Protein AF-0000000084542501 (afdb_homodimer)

Structure (mmCIF, N/CA/C/O backbone):
data_AF-0000000084542501-model_v1
#
loop_
_entity.id
_entity.type
_entity.pdbx_description
1 polymer 'Transcriptional regulator CRP/FNR family protein acting on cysteine biosynthesis'
#
loop_
_atom_site.group_PDB
_atom_site.id
_atom_site.type_symbol
_atom_site.label_atom_id
_atom_site.label_alt_id
_atom_site.label_comp_id
_atom_site.label_asym_id
_atom_site.label_entity_id
_atom_site.label_seq_id
_atom_site.pdbx_PDB_ins_code
_atom_site.Cartn_x
_atom_site.Cartn_y
_atom_site.Cartn_z
_atom_site.occupancy
_atom_site.B_iso_or_equiv
_atom_site.auth_seq_id
_atom_site.auth_comp_id
_atom_site.auth_asym_id
_atom_site.auth_atom_id
_atom_site.pdbx_PDB_model_num
ATOM 1 N N . MET A 1 1 ? -2.977 -20.219 14.211 1 24.5 1 MET A N 1
ATOM 2 C CA . MET A 1 1 ? -2.771 -19.859 12.812 1 24.5 1 MET A CA 1
ATOM 3 C C . MET A 1 1 ? -3.762 -18.797 12.367 1 24.5 1 MET A C 1
ATOM 5 O O . MET A 1 1 ? -4.969 -19.031 12.32 1 24.5 1 MET A O 1
ATOM 9 N N . SER A 1 2 ? -3.709 -17.625 12.789 1 33.59 2 SER A N 1
ATOM 10 C CA . SER A 1 2 ? -4.641 -16.516 12.648 1 33.59 2 SER A CA 1
ATOM 11 C C . SER A 1 2 ? -5.18 -16.422 11.227 1 33.59 2 SER A C 1
ATOM 13 O O . SER A 1 2 ? -4.453 -16.672 10.258 1 33.59 2 SER A O 1
ATOM 15 N N . ASP A 1 3 ? -6.422 -16.781 11.016 1 37.16 3 ASP A N 1
ATOM 16 C CA . ASP A 1 3 ? -7.188 -16.844 9.773 1 37.16 3 ASP A CA 1
ATOM 17 C C . ASP A 1 3 ? -6.973 -15.594 8.93 1 37.16 3 ASP A C 1
ATOM 19 O O . ASP A 1 3 ? -7.789 -14.672 8.961 1 37.16 3 ASP A O 1
ATOM 23 N N . LEU A 1 4 ? -5.98 -15 9.125 1 40.47 4 LEU A N 1
ATOM 24 C CA . LEU A 1 4 ? -5.59 -13.781 8.43 1 40.47 4 LEU A CA 1
ATOM 25 C C . LEU A 1 4 ? -6.125 -13.781 7 1 40.47 4 LEU A C 1
ATOM 27 O O . LEU A 1 4 ? -6.293 -12.719 6.398 1 40.47 4 LEU A O 1
ATOM 31 N N . THR A 1 5 ? -6.059 -15.008 6.406 1 45.34 5 THR A N 1
ATOM 32 C CA . THR A 1 5 ? -6.25 -15.125 4.965 1 45.34 5 THR A CA 1
ATOM 33 C C . THR A 1 5 ? -7.734 -15.164 4.617 1 45.34 5 THR A C 1
ATOM 35 O O . THR A 1 5 ? -8.141 -15.883 3.697 1 45.34 5 THR A O 1
ATOM 38 N N . HIS A 1 6 ? -8.469 -14.875 5.664 1 49.47 6 HIS A N 1
ATOM 39 C CA . HIS A 1 6 ? -9.82 -15.234 5.258 1 49.47 6 HIS A CA 1
ATOM 40 C C . HIS A 1 6 ? -10.25 -14.453 4.02 1 49.47 6 HIS A C 1
ATOM 42 O O . HIS A 1 6 ? -10.352 -13.227 4.055 1 49.47 6 HIS A O 1
ATOM 48 N N . ARG A 1 7 ? -10.078 -15.195 2.92 1 59.47 7 ARG A N 1
ATOM 49 C CA . ARG A 1 7 ? -10.609 -14.961 1.58 1 59.47 7 ARG A CA 1
ATOM 50 C C . ARG A 1 7 ? -12.102 -14.648 1.629 1 59.47 7 ARG A C 1
ATOM 52 O O . ARG A 1 7 ? -12.664 -14.453 2.707 1 59.47 7 ARG A O 1
ATOM 59 N N . ILE A 1 8 ? -12.727 -14.688 0.768 1 62.41 8 ILE A N 1
ATOM 60 C CA . ILE A 1 8 ? -14.172 -14.5 0.695 1 62.41 8 ILE A CA 1
ATOM 61 C C . ILE A 1 8 ? -14.867 -15.555 1.549 1 62.41 8 ILE A C 1
ATOM 63 O O . ILE A 1 8 ? -14.57 -16.75 1.446 1 62.41 8 ILE A O 1
ATOM 67 N N . SER A 1 9 ? -15.445 -15 2.654 1 63.06 9 SER A N 1
ATOM 68 C CA . SER A 1 9 ? -16.203 -15.914 3.506 1 63.06 9 SER A CA 1
ATOM 69 C C . SER A 1 9 ? -17.125 -16.812 2.68 1 63.06 9 SER A C 1
ATOM 71 O O . SER A 1 9 ? -17.5 -16.438 1.564 1 63.06 9 SER A O 1
ATOM 73 N N . GLN A 1 10 ? -17.172 -17.969 3.066 1 62.69 10 GLN A N 1
ATOM 74 C CA . GLN A 1 10 ? -18.125 -18.875 2.416 1 62.69 10 GLN A CA 1
ATOM 75 C C . GLN A 1 10 ? -19.484 -18.219 2.246 1 62.69 10 GLN A C 1
ATOM 77 O O . GLN A 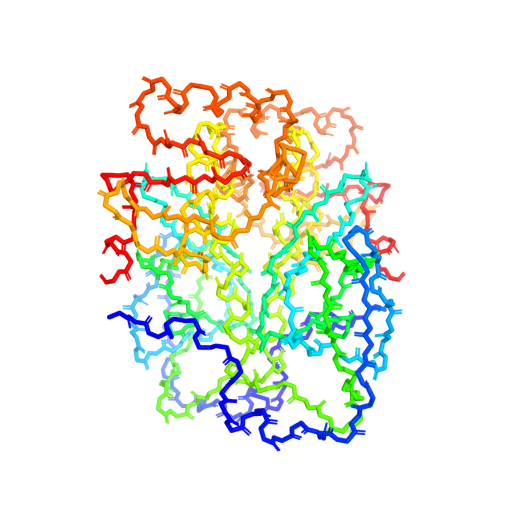1 10 ? -20.172 -18.453 1.244 1 62.69 10 GLN A O 1
ATOM 82 N N . GLN A 1 11 ? -19.828 -17.391 3.201 1 65.56 11 GLN A N 1
ATOM 83 C CA . GLN A 1 11 ? -21.109 -16.672 3.127 1 65.56 11 GLN A CA 1
ATOM 84 C C . GLN A 1 11 ? -21.141 -15.719 1.942 1 65.56 11 GLN A C 1
ATOM 86 O O . GLN A 1 11 ? -22.156 -15.602 1.257 1 65.56 11 GLN A O 1
ATOM 91 N N . GLU A 1 12 ? -20 -15.188 1.756 1 70.25 12 GLU A N 1
ATOM 92 C CA . GLU A 1 12 ? -19.922 -14.242 0.648 1 70.25 12 GLU A CA 1
ATOM 93 C C . GLU A 1 12 ? -19.938 -14.961 -0.697 1 70.25 12 GLU A C 1
ATOM 95 O O . GLU A 1 12 ? -20.562 -14.5 -1.651 1 70.25 12 GLU A O 1
ATOM 100 N N . ILE A 1 13 ? -19.297 -16.094 -0.693 1 67.62 13 ILE A N 1
ATOM 101 C CA . ILE A 1 13 ? -19.25 -16.875 -1.925 1 67.62 13 ILE A CA 1
ATOM 102 C C . ILE A 1 13 ? -20.641 -17.328 -2.322 1 67.62 13 ILE A C 1
ATOM 104 O O . ILE A 1 13 ? -21 -17.312 -3.506 1 67.62 13 ILE A O 1
ATOM 108 N N . SER A 1 14 ? -21.344 -17.594 -1.293 1 69 14 SER A N 1
ATOM 109 C CA . SER A 1 14 ? -22.688 -18.094 -1.545 1 69 14 SER A CA 1
ATOM 110 C C . SER A 1 14 ? -23.578 -17.016 -2.17 1 69 14 SER A C 1
ATOM 112 O O . SER A 1 14 ? -24.578 -17.312 -2.805 1 69 14 SER A O 1
ATOM 114 N N . GLN A 1 15 ? -23.172 -15.852 -2.018 1 72.38 15 GLN A N 1
ATOM 115 C CA . GLN A 1 15 ? -23.969 -14.742 -2.533 1 72.38 15 GLN A CA 1
ATOM 116 C C . GLN A 1 15 ? -23.609 -14.43 -3.982 1 72.38 15 GLN A C 1
ATOM 118 O O . GLN A 1 15 ? -24.281 -13.641 -4.645 1 72.38 15 GLN A O 1
ATOM 123 N N . ILE A 1 16 ? -22.578 -15.062 -4.398 1 75.12 16 ILE A N 1
ATOM 124 C CA . ILE A 1 16 ? -22.141 -14.844 -5.77 1 75.12 16 ILE A CA 1
ATOM 125 C C . ILE A 1 16 ? -22.938 -15.734 -6.715 1 75.12 16 ILE A C 1
ATOM 127 O O . ILE A 1 16 ? -23.031 -16.953 -6.496 1 75.12 16 ILE A O 1
ATOM 131 N N . PRO A 1 17 ? -23.609 -15.094 -7.688 1 67.88 17 PRO A N 1
ATOM 132 C CA . PRO A 1 17 ? -24.375 -15.93 -8.625 1 67.88 17 PRO A CA 1
ATOM 133 C C . PRO A 1 17 ? -23.516 -17.016 -9.266 1 67.88 17 PRO A C 1
ATOM 135 O O . PRO A 1 17 ? -22.438 -16.734 -9.781 1 67.88 17 PRO A O 1
ATOM 138 N N . GLN A 1 18 ? -23.719 -18.234 -9.031 1 62.75 18 GLN A N 1
ATOM 139 C CA . GLN A 1 18 ? -22.953 -19.406 -9.469 1 62.75 18 GLN A CA 1
ATOM 140 C C . GLN A 1 18 ? -23.188 -19.688 -10.953 1 62.75 18 GLN A C 1
ATOM 142 O O . GLN A 1 18 ? -22.438 -20.438 -11.562 1 62.75 18 GLN A O 1
ATOM 147 N N . ASN A 1 19 ? -24.188 -19.109 -11.484 1 63.31 19 ASN A N 1
ATOM 148 C CA . ASN A 1 19 ? -24.547 -19.531 -12.836 1 63.31 19 ASN A CA 1
ATOM 149 C C . ASN A 1 19 ? -23.719 -18.797 -13.891 1 63.31 19 ASN A C 1
ATOM 151 O O . ASN A 1 19 ? -24.016 -18.875 -15.086 1 63.31 19 ASN A O 1
ATOM 155 N N . ALA A 1 20 ? -22.766 -18.078 -13.414 1 71.44 20 ALA A N 1
ATOM 156 C CA . ALA A 1 20 ? -22.062 -17.328 -14.453 1 71.44 20 ALA A CA 1
ATOM 157 C C . ALA A 1 20 ? -20.984 -18.188 -15.125 1 71.44 20 ALA A C 1
ATOM 159 O O . ALA A 1 20 ? -20.391 -19.062 -14.484 1 71.44 20 ALA A O 1
ATOM 160 N N . ALA A 1 21 ? -20.906 -18.125 -16.453 1 80.88 21 ALA A N 1
ATOM 161 C CA . ALA A 1 21 ? -19.953 -18.875 -17.266 1 80.88 21 ALA A CA 1
ATOM 162 C C . ALA A 1 21 ? -18.516 -18.594 -16.844 1 80.88 21 ALA A C 1
ATOM 164 O O . ALA A 1 21 ? -18.156 -17.453 -16.562 1 80.88 21 ALA A O 1
ATOM 165 N N . SER A 1 22 ? -17.781 -19.734 -16.719 1 91.44 22 SER A N 1
ATOM 166 C CA . SER A 1 22 ? -16.375 -19.625 -16.406 1 91.44 22 SER A CA 1
ATOM 167 C C . SER A 1 22 ? -15.547 -19.281 -17.641 1 91.44 22 SER A C 1
ATOM 169 O O . SER A 1 22 ? -15.945 -19.578 -18.766 1 91.44 22 SER A O 1
ATOM 171 N N . ARG A 1 23 ? -14.531 -18.531 -17.5 1 95.12 23 ARG A N 1
ATOM 172 C CA . ARG A 1 23 ? -13.562 -18.172 -18.547 1 95.12 23 ARG A CA 1
ATOM 173 C C . ARG A 1 23 ? -12.164 -18.656 -18.172 1 95.12 23 ARG A C 1
ATOM 175 O O . ARG A 1 23 ? -11.789 -18.641 -16.984 1 95.12 23 ARG A O 1
ATOM 182 N N . SER A 1 24 ? -11.445 -19.047 -19.188 1 97.44 24 SER A N 1
ATOM 183 C CA . SER A 1 24 ? -10.094 -19.547 -18.969 1 97.44 24 SER A CA 1
ATOM 184 C C . SER A 1 24 ? -9.062 -18.672 -19.672 1 97.44 24 SER A C 1
ATOM 186 O O . SER A 1 24 ? -9.32 -18.141 -20.75 1 97.44 24 SER A O 1
ATOM 188 N N . PHE A 1 25 ? -7.957 -18.531 -19.109 1 98.19 25 PHE A N 1
ATOM 189 C CA . PHE A 1 25 ? -6.824 -17.781 -19.641 1 98.19 25 PHE A CA 1
ATOM 190 C C . PHE A 1 25 ? -5.527 -18.562 -19.469 1 98.19 25 PHE A C 1
ATOM 192 O O . PHE A 1 25 ? -5.371 -19.312 -18.5 1 98.19 25 PHE A O 1
ATOM 199 N N . ASN A 1 26 ? -4.676 -18.375 -20.391 1 97.94 26 ASN A N 1
ATOM 200 C CA . ASN A 1 26 ? -3.355 -18.984 -20.281 1 97.94 26 ASN A CA 1
ATOM 201 C C . ASN A 1 26 ? -2.398 -18.109 -19.484 1 97.94 26 ASN A C 1
ATOM 203 O O . ASN A 1 26 ? -2.674 -16.922 -19.25 1 97.94 26 ASN A O 1
ATOM 207 N N . ARG A 1 27 ? -1.316 -18.734 -19.062 1 96.12 27 ARG A N 1
ATOM 208 C CA . ARG A 1 27 ? -0.26 -17.969 -18.406 1 96.12 27 ARG A CA 1
ATOM 209 C C . ARG A 1 27 ? 0.16 -16.766 -19.234 1 96.12 27 ARG A C 1
ATOM 211 O O . ARG A 1 27 ? 0.347 -16.891 -20.453 1 96.12 27 ARG A O 1
ATOM 218 N N . ARG A 1 28 ? 0.192 -15.609 -18.641 1 97 28 ARG A N 1
ATOM 219 C CA . ARG A 1 28 ? 0.663 -14.336 -19.188 1 97 28 ARG A CA 1
ATOM 220 C C . ARG A 1 28 ? -0.424 -13.656 -20.016 1 97 28 ARG A C 1
ATOM 222 O O . ARG A 1 28 ? -0.215 -12.562 -20.531 1 97 28 ARG A O 1
ATOM 229 N N . ASP A 1 29 ? -1.601 -14.336 -20.078 1 97.88 29 ASP A N 1
ATOM 230 C CA . ASP A 1 29 ? -2.746 -13.625 -20.641 1 97.88 29 ASP A CA 1
ATOM 231 C C . ASP A 1 29 ? -3.215 -12.516 -19.703 1 97.88 29 ASP A C 1
ATOM 233 O O . ASP A 1 29 ? -3.018 -12.586 -18.484 1 97.88 29 ASP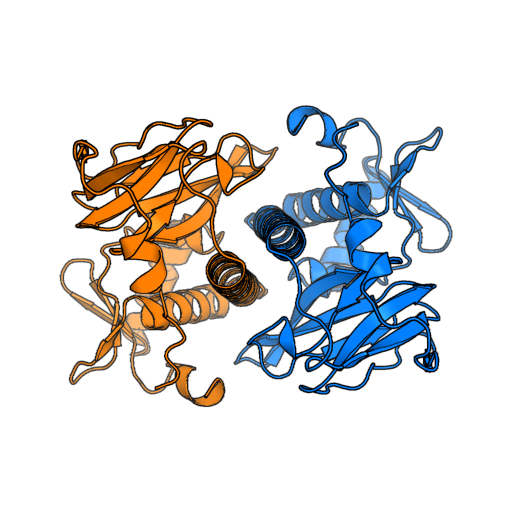 A O 1
ATOM 237 N N . PHE A 1 30 ? -3.854 -11.555 -20.297 1 97.69 30 PHE A N 1
ATOM 238 C CA . PHE A 1 30 ? -4.48 -10.484 -19.531 1 97.69 30 PHE A CA 1
ATOM 239 C C . PHE A 1 30 ? -5.984 -10.719 -19.406 1 97.69 30 PHE A C 1
ATOM 241 O O . PHE A 1 30 ? -6.633 -11.125 -20.375 1 97.69 30 PHE A O 1
ATOM 248 N N . LEU A 1 31 ? -6.457 -10.602 -18.234 1 97.12 31 LEU A N 1
ATOM 249 C CA . LEU A 1 31 ? -7.906 -10.617 -18.062 1 97.12 31 LEU A CA 1
ATOM 250 C C . LEU A 1 31 ? -8.523 -9.305 -18.531 1 97.12 31 LEU A C 1
ATOM 252 O O . LEU A 1 31 ? -7.898 -8.25 -18.422 1 97.12 31 LEU A O 1
ATOM 256 N N . PRO A 1 32 ? -9.75 -9.336 -19 1 94.56 32 PRO A N 1
ATOM 257 C CA . PRO A 1 32 ? -10.391 -8.109 -19.469 1 94.56 32 PRO A CA 1
ATOM 258 C C . PRO A 1 32 ? -10.57 -7.07 -18.375 1 94.56 32 PRO A C 1
ATOM 260 O O . PRO A 1 32 ? -10.922 -7.422 -17.234 1 94.56 32 PRO A O 1
ATOM 263 N N . GLU A 1 33 ? -10.188 -5.906 -18.75 1 91.12 33 GLU A N 1
ATOM 264 C CA . GLU A 1 33 ? -10.469 -4.785 -17.859 1 91.12 33 GLU A CA 1
ATOM 265 C C . GLU A 1 33 ? -11.883 -4.25 -18.062 1 91.12 33 GLU A C 1
ATOM 267 O O . GLU A 1 33 ? -12.141 -3.504 -19.016 1 91.12 33 GLU A O 1
ATOM 272 N N . GLU A 1 34 ? -12.789 -4.648 -17.297 1 90.19 34 GLU A N 1
ATOM 273 C CA . GLU A 1 34 ? -14.188 -4.246 -17.391 1 90.19 34 GLU A CA 1
ATOM 274 C C . GLU A 1 34 ? -14.688 -3.625 -16.094 1 90.19 34 GLU A C 1
ATOM 276 O O . GLU A 1 34 ? -14.484 -4.188 -15.016 1 90.19 34 GLU A O 1
ATOM 281 N N . SER A 1 35 ? -15.312 -2.518 -16.25 1 91.06 35 SER A N 1
ATOM 282 C CA . SER A 1 35 ? -15.789 -1.81 -15.062 1 91.06 35 SER A CA 1
ATOM 283 C C . SER A 1 35 ? -17.094 -2.408 -14.547 1 91.06 35 SER A C 1
ATOM 285 O O . SER A 1 35 ? -17.516 -2.121 -13.422 1 91.06 35 SER A O 1
ATOM 287 N N . GLN A 1 36 ? -17.688 -3.283 -15.328 1 92.38 36 GLN A N 1
ATOM 288 C CA . GLN A 1 36 ? -19.016 -3.785 -14.953 1 92.38 36 GLN A CA 1
ATOM 289 C C . GLN A 1 36 ? -18.906 -5.164 -14.312 1 92.38 36 GLN A C 1
ATOM 291 O O . GLN A 1 36 ? -19.922 -5.727 -13.875 1 92.38 36 GLN A O 1
ATOM 296 N N . PHE A 1 37 ? -17.656 -5.672 -14.25 1 91.5 37 PHE A N 1
ATOM 297 C CA . PHE A 1 37 ? -17.516 -7.027 -13.734 1 91.5 37 PHE A CA 1
ATOM 298 C C . PHE A 1 37 ? -16.359 -7.109 -12.75 1 91.5 37 PHE A C 1
ATOM 300 O O . PHE A 1 37 ? -15.352 -6.414 -12.914 1 91.5 37 PHE A O 1
ATOM 307 N N . PHE A 1 38 ? -16.562 -7.992 -11.789 1 93.31 38 PHE A N 1
ATOM 308 C CA . PHE A 1 38 ? -15.469 -8.578 -11.023 1 93.31 38 PHE A CA 1
ATOM 309 C C . PHE A 1 38 ? -15.086 -9.945 -11.578 1 93.31 38 PHE A C 1
ATOM 311 O O . PHE A 1 38 ? -15.867 -10.562 -12.305 1 93.31 38 PHE A O 1
ATOM 318 N N . TRP A 1 39 ? -13.938 -10.383 -11.211 1 94.56 39 TRP A N 1
ATOM 319 C CA . TRP A 1 39 ? -13.5 -11.742 -11.539 1 94.56 39 TRP A CA 1
ATOM 320 C C . TRP A 1 39 ? -13.234 -12.547 -10.266 1 94.56 39 TRP A C 1
ATOM 322 O O . TRP A 1 39 ? -12.375 -12.18 -9.469 1 94.56 39 TRP A O 1
ATOM 332 N N . LEU A 1 40 ? -13.984 -13.57 -10.133 1 93.88 40 LEU A N 1
ATOM 333 C CA . LEU A 1 40 ? -13.703 -14.539 -9.078 1 93.88 40 LEU A CA 1
ATOM 334 C C . LEU A 1 40 ? -12.75 -15.625 -9.57 1 93.88 40 LEU A C 1
ATOM 336 O O . LEU A 1 40 ? -13.039 -16.328 -10.547 1 93.88 40 LEU A O 1
ATOM 340 N N . ILE A 1 41 ? -11.672 -15.797 -8.898 1 94.62 41 ILE A N 1
ATOM 341 C CA . ILE A 1 41 ? -10.68 -16.781 -9.32 1 94.62 41 ILE A CA 1
ATOM 342 C C . ILE A 1 41 ? -11.078 -18.172 -8.828 1 94.62 41 ILE A C 1
ATOM 344 O O . ILE A 1 41 ? -11.242 -18.375 -7.621 1 94.62 41 ILE A O 1
ATOM 348 N N . LYS A 1 42 ? -11.227 -19.031 -9.719 1 93.5 42 LYS A N 1
ATOM 349 C CA . LYS A 1 42 ? -11.602 -20.406 -9.375 1 93.5 42 LYS A CA 1
ATOM 350 C C . LYS A 1 42 ? -10.383 -21.328 -9.406 1 93.5 42 LYS A C 1
ATOM 352 O O . LYS A 1 42 ? -10.367 -22.359 -8.727 1 93.5 42 LYS A O 1
ATOM 357 N N . LYS A 1 43 ? -9.469 -20.969 -10.211 1 95.31 43 LYS A N 1
ATOM 358 C CA . LYS A 1 43 ? -8.211 -21.719 -10.32 1 95.31 43 LYS A CA 1
ATOM 359 C C . LYS A 1 43 ? -7.078 -20.797 -10.797 1 95.31 43 LYS A C 1
ATOM 361 O O . LYS A 1 43 ? -7.277 -19.953 -11.672 1 95.31 43 LYS A O 1
ATOM 366 N N . GLY A 1 44 ? -5.914 -21.047 -10.164 1 95.31 44 GLY A N 1
ATOM 367 C CA . GLY A 1 44 ? -4.727 -20.344 -10.625 1 95.31 44 GLY A CA 1
ATOM 368 C C . GLY A 1 44 ? -4.406 -19.109 -9.82 1 95.31 44 GLY A C 1
ATOM 369 O O . GLY A 1 44 ? -4.965 -18.906 -8.734 1 95.31 44 GLY A O 1
ATOM 370 N N . VAL A 1 45 ? -3.387 -18.359 -10.336 1 95.44 45 VAL A N 1
ATOM 371 C CA . VAL A 1 45 ? -2.875 -17.172 -9.664 1 95.44 45 VAL A CA 1
ATOM 372 C C . VAL A 1 45 ? -2.779 -16.016 -10.664 1 95.44 45 VAL A C 1
ATOM 374 O O . VAL A 1 45 ? -2.367 -16.219 -11.812 1 95.44 45 VAL A O 1
ATOM 377 N N . VAL A 1 46 ? -3.244 -14.859 -10.289 1 96.88 46 VAL A N 1
ATOM 378 C CA . VAL A 1 46 ? -3.098 -13.68 -11.125 1 96.88 46 VAL A CA 1
ATOM 379 C C . VAL A 1 46 ? -2.393 -12.57 -10.344 1 96.88 46 VAL A C 1
ATOM 381 O O . VAL A 1 46 ? -2.312 -12.633 -9.109 1 96.88 46 VAL A O 1
ATOM 384 N N . ARG A 1 47 ? -1.832 -11.641 -11.055 1 96.5 47 ARG A N 1
ATOM 385 C CA . ARG A 1 47 ? -1.325 -10.43 -10.422 1 96.5 47 ARG A CA 1
ATOM 386 C C . ARG A 1 47 ? -2.018 -9.195 -10.984 1 96.5 47 ARG A C 1
ATOM 388 O O . ARG A 1 47 ? -2.479 -9.195 -12.125 1 96.5 47 ARG A O 1
ATOM 395 N N . SER A 1 48 ? -2.201 -8.195 -10.172 1 95.31 48 SER A N 1
ATOM 396 C CA . SER A 1 48 ? -2.645 -6.875 -10.602 1 95.31 48 SER A CA 1
ATOM 397 C C . SER A 1 48 ? -1.463 -5.934 -10.797 1 95.31 48 SER A C 1
ATOM 399 O O . SER A 1 48 ? -0.529 -5.926 -9.992 1 95.31 48 SER A O 1
ATOM 401 N N . ILE A 1 49 ? -1.519 -5.199 -11.859 1 93.69 49 ILE A N 1
ATOM 402 C CA . ILE A 1 49 ? -0.432 -4.309 -12.25 1 93.69 49 ILE A CA 1
ATOM 403 C C . ILE A 1 49 ? -0.99 -2.924 -12.578 1 93.69 49 ILE A C 1
ATOM 405 O O . ILE A 1 49 ? -2.111 -2.801 -13.078 1 93.69 49 ILE A O 1
ATOM 409 N N . ALA A 1 50 ? -0.221 -1.968 -12.219 1 88.88 50 ALA A N 1
ATOM 410 C CA . ALA A 1 50 ? -0.522 -0.586 -12.586 1 88.88 50 ALA A CA 1
ATOM 411 C C . ALA A 1 50 ? 0.727 0.13 -13.086 1 88.88 50 ALA A C 1
ATOM 413 O O . ALA A 1 50 ? 1.84 -0.384 -12.961 1 88.88 50 ALA A O 1
ATOM 414 N N . TYR A 1 51 ? 0.487 1.242 -13.711 1 85.19 51 TYR A N 1
ATOM 415 C CA . TYR A 1 51 ? 1.58 2.068 -14.211 1 85.19 51 TYR A CA 1
ATOM 416 C C . TYR A 1 51 ? 1.645 3.396 -13.469 1 85.19 51 TYR A C 1
ATOM 418 O O . TYR A 1 51 ? 0.611 4.004 -13.18 1 85.19 51 TYR A O 1
ATOM 426 N N . THR A 1 52 ? 2.873 3.771 -13.148 1 82.88 52 THR A N 1
ATOM 427 C CA . THR A 1 52 ? 3.051 5.121 -12.625 1 82.88 52 THR A CA 1
ATOM 428 C C . THR A 1 52 ? 3.143 6.133 -13.766 1 82.88 52 THR A C 1
ATOM 430 O O . THR A 1 52 ? 3.178 5.754 -14.938 1 82.88 52 THR A O 1
ATOM 433 N N . GLU A 1 53 ? 3.119 7.332 -13.438 1 74.31 53 GLU A N 1
ATOM 434 C CA . GLU A 1 53 ? 3.158 8.398 -14.438 1 74.31 53 GLU A CA 1
ATOM 435 C C . GLU A 1 53 ? 4.426 8.328 -15.281 1 74.31 53 GLU A C 1
ATOM 437 O O . GLU A 1 53 ? 4.418 8.695 -16.453 1 74.31 53 GLU A O 1
ATOM 442 N N . ASP A 1 54 ? 5.477 7.859 -14.734 1 76.25 54 ASP A N 1
ATOM 443 C CA . ASP A 1 54 ? 6.727 7.707 -15.477 1 76.25 54 ASP A CA 1
ATOM 444 C C . ASP A 1 54 ? 6.777 6.363 -16.203 1 76.25 54 ASP A C 1
ATOM 446 O O . ASP A 1 54 ? 7.844 5.934 -16.641 1 76.25 54 ASP A O 1
ATOM 450 N N . ASN A 1 55 ? 5.684 5.68 -16.219 1 79.69 55 ASN A N 1
ATOM 451 C CA . ASN A 1 55 ? 5.477 4.441 -16.969 1 79.69 55 ASN A CA 1
ATOM 452 C C . ASN A 1 55 ? 6.215 3.271 -16.328 1 79.69 55 ASN A C 1
ATOM 454 O O . ASN A 1 55 ? 6.617 2.336 -17.031 1 79.69 55 ASN A O 1
ATOM 458 N N . THR A 1 56 ? 6.441 3.453 -15.094 1 83.44 56 THR A N 1
ATOM 459 C CA . THR A 1 56 ? 6.977 2.318 -14.352 1 83.44 56 THR A CA 1
ATOM 460 C C . THR A 1 56 ? 5.879 1.304 -14.047 1 83.44 56 THR A C 1
ATOM 462 O O . THR A 1 56 ? 4.773 1.678 -13.648 1 83.44 56 THR A O 1
ATOM 465 N N . VAL A 1 57 ? 6.219 0.046 -14.328 1 88.19 57 VAL A N 1
ATOM 466 C CA . VAL A 1 57 ? 5.277 -1.026 -14.016 1 88.19 57 VAL A CA 1
ATOM 467 C C . VAL A 1 57 ? 5.355 -1.37 -12.531 1 88.19 57 VAL A C 1
ATOM 469 O O . VAL A 1 57 ? 6.438 -1.622 -12 1 88.19 57 VAL A O 1
ATOM 472 N N . VAL A 1 58 ? 4.195 -1.378 -11.93 1 89.75 58 VAL A N 1
ATOM 473 C CA . VAL A 1 58 ? 4.133 -1.68 -10.5 1 89.75 58 VAL 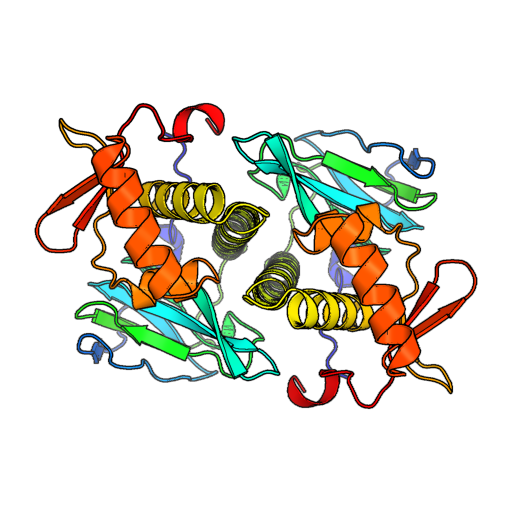A CA 1
ATOM 474 C C . VAL A 1 58 ? 3.156 -2.826 -10.258 1 89.75 58 VAL A C 1
ATOM 476 O O . VAL A 1 58 ? 1.999 -2.764 -10.68 1 89.75 58 VAL A O 1
ATOM 479 N N . CYS A 1 59 ? 3.646 -3.865 -9.609 1 93.88 59 CYS A N 1
ATOM 480 C CA . CYS A 1 59 ? 2.748 -4.918 -9.156 1 93.88 59 CYS A CA 1
ATOM 481 C C . CYS A 1 59 ? 2.061 -4.523 -7.852 1 93.88 59 CYS A C 1
ATOM 483 O O . CYS A 1 59 ? 2.727 -4.234 -6.859 1 93.88 59 CYS A O 1
ATOM 485 N N . THR A 1 60 ? 0.731 -4.52 -7.855 1 93.06 60 THR A N 1
ATOM 486 C CA . THR A 1 60 ? -0.003 -4.031 -6.695 1 93.06 60 THR A CA 1
ATOM 487 C C . THR A 1 60 ? -0.542 -5.191 -5.863 1 93.06 60 THR A C 1
ATOM 489 O O . THR A 1 60 ? -0.986 -4.996 -4.73 1 93.06 60 THR A O 1
ATOM 492 N N . GLY A 1 61 ? -0.501 -6.363 -6.422 1 93.06 61 GLY A N 1
ATOM 493 C CA . GLY A 1 61 ? -0.981 -7.516 -5.672 1 93.06 61 GLY A CA 1
ATOM 494 C C . GLY A 1 61 ? -0.877 -8.82 -6.445 1 93.06 61 GLY A C 1
ATOM 495 O O . GLY A 1 61 ? -0.669 -8.812 -7.66 1 93.06 61 GLY A O 1
ATOM 496 N N . ILE A 1 62 ? -0.95 -9.93 -5.715 1 95.19 62 ILE A N 1
ATOM 497 C CA . ILE A 1 62 ? -1.062 -11.281 -6.238 1 95.19 62 ILE A CA 1
ATOM 498 C C . ILE A 1 62 ? -2.287 -11.969 -5.641 1 95.19 62 ILE A C 1
ATOM 500 O O . ILE A 1 62 ? -2.545 -11.859 -4.441 1 95.19 62 ILE A O 1
ATOM 504 N N . TRP A 1 63 ? -3.016 -12.594 -6.484 1 94.19 63 TRP A N 1
ATOM 505 C CA . TRP A 1 63 ? -4.316 -13.117 -6.086 1 94.19 63 TRP A CA 1
ATOM 506 C C . TRP A 1 63 ? -4.457 -14.586 -6.488 1 94.19 63 TRP A C 1
ATOM 508 O O . TRP A 1 63 ? -3.982 -14.992 -7.551 1 94.19 63 TRP A O 1
ATOM 518 N N . LEU A 1 64 ? -5.141 -15.32 -5.594 1 93.31 64 LEU A N 1
ATOM 519 C CA . LEU A 1 64 ? -5.27 -16.766 -5.801 1 93.31 64 LEU A CA 1
ATOM 520 C C . LEU A 1 64 ? -6.723 -17.203 -5.68 1 93.31 64 LEU A C 1
ATOM 522 O O . LEU A 1 64 ? -7.629 -16.359 -5.66 1 93.31 64 LEU A O 1
ATOM 526 N N . VAL A 1 65 ? -6.918 -18.484 -5.645 1 91.25 65 VAL A N 1
ATOM 527 C CA . VAL A 1 65 ? -8.242 -19.109 -5.641 1 91.25 65 VAL A CA 1
ATOM 528 C C . VAL A 1 65 ? -9.102 -18.484 -4.547 1 91.25 65 VAL A C 1
ATOM 530 O O . VAL A 1 65 ? -8.625 -18.25 -3.434 1 91.25 65 VAL A O 1
ATOM 533 N N . ASP A 1 66 ? -10.32 -18.062 -4.934 1 89.81 66 ASP A N 1
ATOM 534 C CA . ASP A 1 66 ? -11.375 -17.547 -4.062 1 89.81 66 ASP A CA 1
ATOM 535 C C . ASP A 1 66 ? -11.188 -16.062 -3.799 1 89.81 66 ASP A C 1
ATOM 537 O O . ASP A 1 66 ? -11.969 -15.445 -3.062 1 89.81 66 ASP A O 1
ATOM 541 N N . ASP A 1 67 ? -10.148 -15.516 -4.43 1 91.88 67 ASP A N 1
ATOM 542 C CA . ASP A 1 67 ? -10.039 -14.062 -4.414 1 91.88 67 ASP A CA 1
ATOM 543 C C . ASP A 1 67 ? -10.867 -13.438 -5.539 1 91.88 67 ASP A C 1
ATOM 545 O O . ASP A 1 67 ? -11.164 -14.102 -6.539 1 91.88 67 ASP A O 1
ATOM 549 N N . ILE A 1 68 ? -11.234 -12.242 -5.305 1 93.12 68 ILE A N 1
ATOM 550 C CA . ILE A 1 68 ? -11.953 -11.461 -6.301 1 93.12 68 ILE A CA 1
ATOM 551 C C . ILE A 1 68 ? -11.102 -10.273 -6.742 1 93.12 68 ILE A C 1
ATOM 553 O O . ILE A 1 68 ? -10.531 -9.562 -5.91 1 93.12 68 ILE A O 1
ATOM 557 N N . VAL A 1 69 ? -10.953 -10.133 -8.062 1 94.25 69 VAL A N 1
ATOM 558 C CA . VAL A 1 69 ? -10.195 -9.016 -8.609 1 94.25 69 VAL A CA 1
ATOM 559 C C . VAL A 1 69 ? -11.008 -8.32 -9.703 1 94.25 69 VAL A C 1
ATOM 561 O O . VAL A 1 69 ? -12.016 -8.859 -10.172 1 94.25 69 VAL A O 1
ATOM 564 N N . GLY A 1 70 ? -10.602 -7.086 -9.992 1 93.88 70 GLY A N 1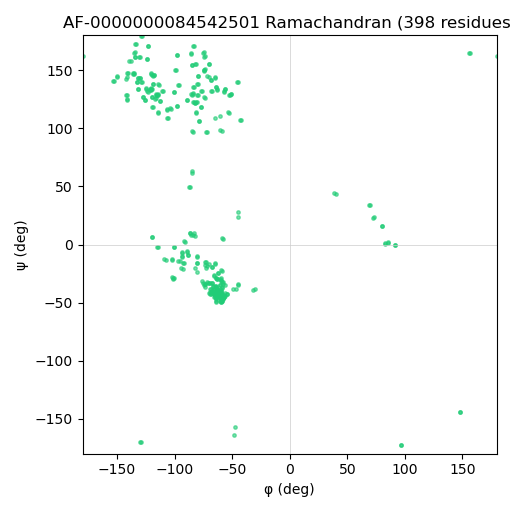
ATOM 565 C CA . GLY A 1 70 ? -11.266 -6.375 -11.078 1 93.88 70 GLY A CA 1
ATOM 566 C C . GLY A 1 70 ? -11.156 -4.867 -10.961 1 93.88 70 GLY A C 1
ATOM 567 O O . GLY A 1 70 ? -10.898 -4.344 -9.875 1 93.88 70 GLY A O 1
ATOM 568 N N . LYS A 1 71 ? -11.438 -4.211 -12.008 1 92.25 71 LYS A N 1
ATOM 569 C CA . LYS A 1 71 ? -11.305 -2.764 -12.148 1 92.25 71 LYS A CA 1
ATOM 570 C C . LYS A 1 71 ? -12.148 -2.031 -11.1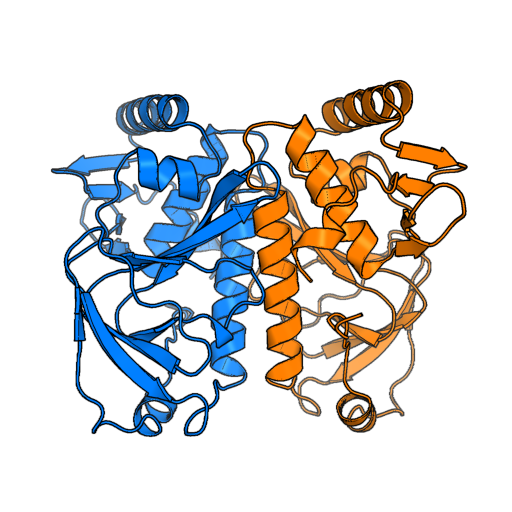09 1 92.25 71 LYS A C 1
ATOM 572 O O . LYS A 1 71 ? -11.734 -1.005 -10.57 1 92.25 71 LYS A O 1
ATOM 577 N N . PRO A 1 72 ? -13.305 -2.527 -10.797 1 90.62 72 PRO A N 1
ATOM 578 C CA . PRO A 1 72 ? -14.125 -1.798 -9.836 1 90.62 72 PRO A CA 1
ATOM 579 C C . PRO A 1 72 ? -13.492 -1.729 -8.445 1 90.62 72 PRO A C 1
ATOM 581 O O . PRO A 1 72 ? -13.93 -0.943 -7.605 1 90.62 72 PRO A O 1
ATOM 584 N N . LEU A 1 73 ? -12.516 -2.578 -8.227 1 89 73 LEU A N 1
ATOM 585 C CA . LEU A 1 73 ? -11.875 -2.617 -6.914 1 89 73 LEU A CA 1
ATOM 586 C C . LEU A 1 73 ? -10.664 -1.687 -6.875 1 89 73 LEU A C 1
ATOM 588 O O . LEU A 1 73 ? -9.961 -1.615 -5.859 1 89 73 LEU A O 1
ATOM 592 N N . SER A 1 74 ? -10.414 -0.997 -7.91 1 88.12 74 SER A N 1
ATOM 593 C CA . SER A 1 74 ? -9.258 -0.11 -7.949 1 88.12 74 SER A CA 1
ATOM 594 C C . SER A 1 74 ? -9.578 1.187 -8.688 1 88.12 74 SER A C 1
ATOM 596 O O . SER A 1 74 ? -10.273 1.173 -9.703 1 88.12 74 SER A O 1
ATOM 598 N N . ARG A 1 75 ? -9.039 2.236 -8.203 1 83 75 ARG A N 1
ATOM 599 C CA . ARG A 1 75 ? -9.203 3.518 -8.891 1 83 75 ARG A CA 1
ATOM 600 C C . ARG A 1 75 ? -8.047 3.775 -9.844 1 83 75 ARG A C 1
ATOM 602 O O . ARG A 1 75 ? -8.055 4.762 -10.586 1 83 75 ARG A O 1
ATOM 609 N N . THR A 1 76 ? -7.129 2.879 -9.742 1 82.44 76 THR A N 1
ATOM 610 C CA . THR A 1 76 ? -5.98 3.029 -10.633 1 82.44 76 THR A CA 1
ATOM 611 C C . THR A 1 76 ? -6.383 2.789 -12.086 1 82.44 76 THR A C 1
ATOM 613 O O . THR A 1 76 ? -7.184 1.897 -12.375 1 82.44 76 THR A O 1
ATOM 616 N N . SER A 1 77 ? -5.777 3.621 -12.961 1 82.94 77 SER A N 1
ATOM 617 C CA . SER A 1 77 ? -6.016 3.455 -14.391 1 82.94 77 SER A CA 1
ATOM 618 C C . SER A 1 77 ? -4.742 3.682 -15.195 1 82.94 77 SER A C 1
ATOM 620 O O . SER A 1 77 ? -4.109 4.734 -15.086 1 82.94 77 SER A O 1
ATOM 622 N N . PRO A 1 78 ? -4.402 2.664 -15.992 1 85.62 78 PRO A N 1
ATOM 623 C CA . PRO A 1 78 ? -5.078 1.382 -16.203 1 85.62 78 PRO A CA 1
ATOM 624 C C . PRO A 1 78 ? -4.887 0.415 -15.039 1 85.62 78 PRO A C 1
ATOM 626 O O . PRO A 1 78 ? -3.973 0.588 -14.234 1 85.62 78 PRO A O 1
ATOM 629 N N . TYR A 1 79 ? -5.805 -0.396 -14.836 1 87.5 79 TYR A N 1
ATOM 630 C CA . TYR A 1 79 ? -5.75 -1.541 -13.938 1 87.5 79 TYR A CA 1
ATOM 631 C C . TYR A 1 79 ? -5.645 -2.846 -14.719 1 87.5 79 TYR A C 1
ATOM 633 O O . TYR A 1 79 ? -6.625 -3.301 -15.312 1 87.5 79 TYR A O 1
ATOM 641 N N . ILE A 1 80 ? -4.461 -3.461 -14.648 1 94.44 80 ILE A N 1
ATOM 642 C CA . ILE A 1 80 ? -4.199 -4.621 -15.492 1 94.44 80 ILE A CA 1
ATOM 643 C C . ILE A 1 80 ? -4.117 -5.879 -14.625 1 94.44 80 ILE A C 1
ATOM 645 O O . ILE A 1 80 ? -3.506 -5.867 -13.555 1 94.44 80 ILE A O 1
ATOM 649 N N . ILE A 1 81 ? -4.809 -6.844 -15.086 1 96.81 81 ILE A N 1
ATOM 650 C CA . ILE A 1 81 ? -4.738 -8.148 -14.43 1 96.81 81 ILE A CA 1
ATOM 651 C C . ILE A 1 81 ? -4.066 -9.156 -15.359 1 96.81 81 ILE A C 1
ATOM 653 O O . ILE A 1 81 ? -4.504 -9.352 -16.5 1 96.81 81 ILE A O 1
ATOM 657 N N . GLU A 1 82 ? -3.012 -9.766 -14.906 1 97.56 82 GLU A N 1
ATOM 658 C CA . GLU A 1 82 ? -2.252 -10.719 -15.711 1 97.56 82 GLU A CA 1
ATOM 659 C C . GLU A 1 82 ? -2.229 -12.094 -15.062 1 97.56 82 GLU A C 1
ATOM 661 O O . GLU A 1 82 ? -1.995 -12.219 -13.859 1 97.56 82 GLU A O 1
ATOM 666 N N . ALA A 1 83 ? -2.484 -13.125 -15.898 1 97.88 83 ALA A N 1
ATOM 667 C CA . ALA A 1 83 ? -2.41 -14.5 -15.406 1 97.88 83 ALA A CA 1
ATOM 668 C C . ALA A 1 83 ? -0.959 -14.93 -15.211 1 97.88 83 ALA A C 1
ATOM 670 O O . ALA A 1 83 ? -0.136 -14.805 -16.125 1 97.88 83 ALA A O 1
ATOM 671 N N . LEU A 1 84 ? -0.648 -15.43 -14.008 1 95.19 84 LEU A N 1
ATOM 672 C CA . LEU A 1 84 ? 0.686 -15.945 -13.727 1 95.19 84 LEU A CA 1
ATOM 673 C C . LEU A 1 84 ? 0.745 -17.453 -13.961 1 95.19 84 LEU A C 1
ATOM 675 O O . LEU A 1 84 ? 1.83 -18.031 -14.047 1 95.19 84 LEU A O 1
ATOM 679 N N . THR A 1 85 ? -0.361 -18.094 -13.953 1 94.5 85 THR A N 1
ATOM 680 C CA . THR A 1 85 ? -0.602 -19.484 -14.273 1 94.5 85 THR A CA 1
ATOM 681 C C . THR A 1 85 ? -1.811 -19.641 -15.195 1 94.5 85 THR A C 1
ATOM 683 O O . THR A 1 85 ? -2.482 -18.656 -15.508 1 94.5 85 THR A O 1
ATOM 686 N N . PRO A 1 86 ? -2.023 -20.859 -15.664 1 96.81 86 PRO A N 1
ATOM 687 C CA . PRO A 1 86 ? -3.377 -21.031 -16.203 1 96.81 86 PRO A CA 1
ATOM 688 C C . PRO A 1 86 ? -4.461 -20.719 -15.164 1 96.81 86 PRO A C 1
ATOM 690 O O . PRO A 1 86 ? -4.367 -21.156 -14.016 1 96.81 86 PRO A O 1
ATOM 693 N N . VAL A 1 87 ? -5.434 -19.891 -15.633 1 97.38 87 VAL A N 1
ATOM 694 C CA . VAL A 1 87 ? -6.395 -19.375 -14.672 1 97.38 87 VAL A CA 1
ATOM 695 C C . VAL A 1 87 ? -7.816 -19.609 -15.172 1 97.38 87 VAL A C 1
ATOM 697 O O . VAL A 1 87 ? -8.07 -19.562 -16.375 1 97.38 87 VAL A O 1
ATOM 700 N N . LYS A 1 88 ? -8.656 -19.969 -14.266 1 97.38 88 LYS A N 1
ATOM 701 C CA . LYS A 1 88 ? -10.094 -20.031 -14.484 1 97.38 88 LYS A CA 1
ATOM 702 C C . LYS A 1 88 ? -10.82 -19.031 -13.594 1 97.38 88 LYS A C 1
ATOM 704 O O . LYS A 1 88 ? -10.578 -18.969 -12.383 1 97.38 88 LYS A O 1
ATOM 709 N N . VAL A 1 89 ? -11.695 -18.219 -14.234 1 95.75 89 VAL A N 1
ATOM 710 C CA . VAL A 1 89 ? -12.391 -17.203 -13.461 1 95.75 89 VAL A CA 1
ATOM 711 C C . VAL A 1 89 ? -13.875 -17.203 -13.812 1 95.75 89 VAL A C 1
ATOM 713 O O . VAL A 1 89 ? -14.273 -17.734 -14.852 1 95.75 89 VAL A O 1
ATOM 716 N N . ILE A 1 90 ? -14.641 -16.641 -12.953 1 93.81 90 ILE A N 1
ATOM 717 C CA . ILE A 1 90 ? -16.062 -16.375 -13.164 1 93.81 90 ILE A CA 1
ATOM 718 C C . ILE A 1 90 ? -16.312 -14.875 -13.102 1 93.81 90 ILE A C 1
ATOM 720 O O . ILE A 1 90 ? -15.797 -14.18 -12.219 1 93.81 90 ILE A O 1
ATOM 724 N N . ALA A 1 91 ? -17.125 -14.438 -13.992 1 93 91 ALA A N 1
ATOM 725 C CA . ALA A 1 91 ? -17.5 -13.023 -13.992 1 93 91 ALA A CA 1
ATOM 726 C C . ALA A 1 91 ? -18.641 -12.758 -13.031 1 93 91 ALA A C 1
ATOM 728 O O . ALA A 1 91 ? -19.641 -13.477 -13.039 1 93 91 ALA A O 1
ATOM 729 N N . ILE A 1 92 ? -18.438 -11.773 -12.211 1 91.75 92 ILE A N 1
ATOM 730 C CA . ILE A 1 92 ? -19.484 -11.336 -11.289 1 91.75 92 ILE A CA 1
ATOM 731 C C . ILE A 1 92 ? -19.922 -9.914 -11.656 1 91.75 92 ILE A C 1
ATOM 733 O O . ILE A 1 92 ? -19.156 -8.961 -11.477 1 91.75 92 ILE A O 1
ATOM 737 N N . PRO A 1 93 ? -21.172 -9.766 -12.117 1 91.25 93 PRO A N 1
ATOM 738 C CA . PRO A 1 93 ? -21.625 -8.406 -12.422 1 91.25 93 PRO A CA 1
ATOM 739 C C . PRO A 1 93 ? -21.672 -7.512 -11.188 1 91.25 93 PRO A C 1
ATOM 741 O O . PRO A 1 93 ? -22.109 -7.945 -10.117 1 91.25 93 PRO A O 1
ATOM 744 N N . THR A 1 94 ? -21.156 -6.277 -11.352 1 90.94 94 THR A N 1
ATOM 745 C CA . THR A 1 94 ? -21.156 -5.336 -10.242 1 90.94 94 THR A CA 1
ATOM 746 C C . THR A 1 94 ? -22.594 -5.016 -9.805 1 90.94 94 THR A C 1
ATOM 748 O O . THR A 1 94 ? -22.828 -4.629 -8.664 1 90.94 94 THR A O 1
ATOM 751 N N . SER A 1 95 ? -23.562 -5.152 -10.633 1 90.06 95 SER A N 1
ATOM 752 C CA . SER A 1 95 ? -24.969 -4.879 -10.352 1 90.06 95 SER A CA 1
ATOM 753 C C . SER A 1 95 ? -25.562 -5.941 -9.438 1 90.06 95 SER A C 1
ATOM 755 O O . SER A 1 95 ? -26.578 -5.703 -8.781 1 90.06 95 SER A O 1
ATOM 757 N N . SER A 1 96 ? -24.906 -7.07 -9.367 1 86.25 96 SER A N 1
ATOM 758 C CA . SER A 1 96 ? -25.516 -8.195 -8.656 1 86.25 96 SER A CA 1
ATOM 759 C C . SER A 1 96 ? -24.797 -8.477 -7.344 1 86.25 96 SER A C 1
ATOM 761 O O . SER A 1 96 ? -25.234 -9.305 -6.547 1 86.25 96 SER A O 1
ATOM 763 N N . TRP A 1 97 ? -23.641 -7.844 -7.223 1 85.94 97 TRP A N 1
ATOM 764 C CA . TRP A 1 97 ? -22.828 -8.156 -6.051 1 85.94 97 TRP A CA 1
ATOM 765 C C . TRP A 1 97 ? -21.984 -6.961 -5.641 1 85.94 97 TRP A C 1
ATOM 767 O O . TRP A 1 97 ? -21.453 -6.246 -6.496 1 85.94 97 TRP A O 1
ATOM 777 N N . GLN A 1 98 ? -21.844 -6.859 -4.285 1 86.06 98 GLN A N 1
ATOM 778 C CA . GLN A 1 98 ? -20.938 -5.863 -3.721 1 86.06 98 GLN A CA 1
ATOM 779 C C . GLN A 1 98 ? -20.047 -6.48 -2.652 1 86.06 98 GLN A C 1
ATOM 781 O O . GLN A 1 98 ? -20.484 -7.309 -1.857 1 86.06 98 GLN A O 1
ATOM 786 N N . PRO A 1 99 ? -18.781 -6.047 -2.701 1 85.62 99 PRO A N 1
ATOM 787 C CA . PRO A 1 99 ? -17.906 -6.605 -1.678 1 85.62 99 PRO A CA 1
ATOM 788 C C . PRO A 1 99 ? -18.297 -6.195 -0.263 1 85.62 99 PRO A C 1
ATOM 790 O O . PRO A 1 99 ? -18.734 -5.062 -0.048 1 85.62 99 PRO A O 1
ATOM 793 N N . SER A 1 100 ? -18.125 -7.109 0.621 1 85.88 100 SER A N 1
ATOM 794 C CA . SER A 1 100 ? -18.359 -6.809 2.031 1 85.88 100 SER A CA 1
ATOM 795 C C . SER A 1 100 ? -17.25 -5.945 2.602 1 85.88 100 SER A C 1
ATOM 797 O O . SER A 1 100 ? -16.141 -5.895 2.043 1 85.88 100 SER A O 1
ATOM 799 N N . SER A 1 101 ? -17.5 -5.301 3.727 1 86.88 101 SER A N 1
ATOM 800 C CA . SER A 1 101 ? -16.484 -4.527 4.426 1 86.88 101 SER A CA 1
ATOM 801 C C . SER A 1 101 ? -15.312 -5.406 4.848 1 86.88 101 SER A C 1
ATOM 803 O O . SER A 1 101 ? -14.164 -4.977 4.805 1 86.88 101 SER A O 1
ATOM 805 N N . GLU A 1 102 ? -15.633 -6.617 5.191 1 87.12 102 GLU A N 1
ATOM 806 C CA . GLU A 1 102 ? -14.602 -7.555 5.629 1 87.12 102 GLU A CA 1
ATOM 807 C C . GLU A 1 102 ? -13.656 -7.91 4.484 1 87.12 102 GLU A C 1
ATOM 809 O O . GLU A 1 102 ? -12.445 -7.98 4.672 1 87.12 102 GLU A O 1
ATOM 814 N N . LEU A 1 103 ? -14.219 -8.109 3.381 1 87.56 103 LEU A N 1
ATOM 815 C CA . LEU A 1 103 ? -13.406 -8.445 2.219 1 87.56 103 LEU A CA 1
ATOM 816 C C . LEU A 1 103 ? -12.477 -7.293 1.853 1 87.56 103 LEU A C 1
ATOM 818 O O . LEU A 1 103 ? -11.273 -7.496 1.649 1 87.56 103 LEU A O 1
ATOM 822 N N . ILE A 1 104 ? -13.055 -6.148 1.777 1 90.31 104 ILE A N 1
ATOM 823 C CA . ILE A 1 104 ? -12.266 -4.977 1.419 1 90.31 104 ILE A CA 1
ATOM 824 C C . ILE A 1 104 ? -11.188 -4.738 2.475 1 90.31 104 ILE A C 1
ATOM 826 O O . ILE A 1 104 ? -10.062 -4.352 2.146 1 90.31 104 ILE A O 1
ATOM 830 N N . PHE A 1 105 ? -11.578 -4.961 3.693 1 90.5 105 PHE A N 1
ATOM 831 C CA . PHE A 1 105 ? -10.625 -4.816 4.785 1 90.5 105 PHE A CA 1
ATOM 832 C C . PHE A 1 105 ? -9.445 -5.758 4.598 1 90.5 105 PHE A C 1
ATOM 834 O O . PHE A 1 105 ? -8.289 -5.355 4.758 1 90.5 105 PHE A O 1
ATOM 841 N N . ASN A 1 106 ? -9.672 -6.965 4.262 1 88.81 106 ASN A N 1
ATOM 842 C CA . ASN A 1 106 ? -8.609 -7.938 4.02 1 88.81 106 ASN A CA 1
ATOM 843 C C . ASN A 1 106 ? -7.707 -7.508 2.867 1 88.81 106 ASN A C 1
ATOM 845 O O . ASN A 1 106 ? -6.488 -7.66 2.939 1 88.81 106 ASN A O 1
ATOM 849 N N . TYR A 1 107 ? -8.32 -7.004 1.842 1 89.5 107 TYR A N 1
ATOM 850 C CA . TYR A 1 107 ? -7.543 -6.52 0.704 1 89.5 107 TYR A CA 1
ATOM 851 C C . TYR A 1 107 ? -6.66 -5.344 1.104 1 89.5 107 TYR A C 1
ATOM 853 O O . TYR A 1 107 ? -5.492 -5.277 0.718 1 89.5 107 TYR A O 1
ATOM 861 N N . TRP A 1 108 ? -7.195 -4.477 1.903 1 90.81 108 TRP A N 1
ATOM 862 C CA . TRP A 1 108 ? -6.445 -3.33 2.404 1 90.81 108 TRP A CA 1
ATOM 863 C C . TRP A 1 108 ? -5.266 -3.787 3.258 1 90.81 108 TRP A C 1
ATOM 865 O O . TRP A 1 108 ? -4.141 -3.314 3.076 1 90.81 108 TRP A O 1
ATOM 875 N N . GLN A 1 109 ? -5.477 -4.723 4.121 1 89.19 109 GLN A N 1
ATOM 876 C CA . GLN A 1 109 ? -4.414 -5.223 4.988 1 89.19 109 GLN A CA 1
ATOM 877 C C . GLN A 1 109 ? -3.287 -5.852 4.172 1 89.19 109 GLN A C 1
ATOM 879 O O . GLN A 1 109 ? -2.109 -5.656 4.48 1 89.19 109 GLN A O 1
ATOM 884 N N . ASN A 1 110 ? -3.684 -6.547 3.191 1 88.56 110 ASN A N 1
ATOM 885 C CA . ASN A 1 110 ? -2.684 -7.156 2.318 1 88.56 110 ASN A CA 1
ATOM 886 C C . ASN A 1 110 ? -1.854 -6.098 1.597 1 88.56 110 ASN A C 1
ATOM 888 O O . ASN A 1 110 ? -0.634 -6.23 1.483 1 88.56 110 ASN A O 1
ATOM 892 N N . THR A 1 111 ? -2.541 -5.098 1.11 1 90.62 111 THR A N 1
ATOM 893 C CA . THR A 1 111 ? -1.859 -4 0.43 1 90.62 111 THR A CA 1
ATOM 894 C C . THR A 1 111 ? -0.937 -3.258 1.392 1 90.62 111 THR A C 1
ATOM 896 O O . THR A 1 111 ? 0.182 -2.889 1.027 1 90.62 111 THR A O 1
ATOM 899 N N . GLU A 1 112 ? -1.412 -3.012 2.568 1 90.69 112 GLU A N 1
ATOM 900 C CA . GLU A 1 112 ? -0.605 -2.33 3.574 1 90.69 112 GLU A CA 1
ATOM 901 C C . GLU A 1 112 ? 0.649 -3.129 3.914 1 90.69 112 GLU A C 1
ATOM 903 O O . GLU A 1 112 ? 1.738 -2.564 4.039 1 90.69 112 GLU A O 1
ATOM 908 N N . THR A 1 113 ? 0.52 -4.434 4.047 1 89.56 113 THR A N 1
ATOM 909 C CA . THR A 1 113 ? 1.669 -5.27 4.371 1 89.56 113 THR A CA 1
ATOM 910 C C . THR A 1 113 ? 2.67 -5.285 3.221 1 89.56 113 THR A C 1
ATOM 912 O O . THR A 1 113 ? 3.881 -5.332 3.445 1 89.56 113 THR A O 1
ATOM 915 N N . LEU A 1 114 ? 2.152 -5.258 2.006 1 91.56 114 LEU A N 1
ATOM 916 C CA . LEU A 1 114 ? 3.049 -5.152 0.86 1 91.56 114 LEU A CA 1
ATOM 917 C C . LEU A 1 114 ? 3.777 -3.814 0.858 1 91.56 114 LEU A C 1
ATOM 919 O O . LEU A 1 114 ? 4.977 -3.756 0.581 1 91.56 114 LEU A O 1
ATOM 923 N N . LEU A 1 115 ? 3.02 -2.793 1.157 1 91.69 115 LEU A N 1
ATOM 924 C CA . LEU A 1 115 ? 3.605 -1.464 1.298 1 91.69 115 LEU A CA 1
ATOM 925 C C . LEU A 1 115 ? 4.75 -1.479 2.303 1 91.69 115 LEU A C 1
ATOM 927 O O . LEU A 1 115 ? 5.82 -0.922 2.041 1 91.69 115 LEU A O 1
ATOM 931 N N . MET A 1 116 ? 4.609 -2.111 3.338 1 89.94 116 MET A N 1
ATOM 932 C CA . MET A 1 116 ? 5.621 -2.195 4.383 1 89.94 116 MET A CA 1
ATOM 933 C C . MET A 1 116 ? 6.816 -3.021 3.92 1 89.94 116 MET A C 1
ATOM 935 O O . MET A 1 116 ? 7.965 -2.668 4.191 1 89.94 116 MET A O 1
ATOM 939 N N . ALA A 1 117 ? 6.52 -4.062 3.264 1 89.94 117 ALA A N 1
ATOM 940 C CA . ALA A 1 117 ? 7.578 -4.953 2.801 1 89.94 117 ALA A CA 1
ATOM 941 C C . ALA A 1 117 ? 8.547 -4.227 1.875 1 89.94 117 ALA A C 1
ATOM 943 O O . ALA A 1 117 ? 9.742 -4.512 1.868 1 89.94 117 ALA A O 1
ATOM 944 N N . ARG A 1 118 ? 8.055 -3.246 1.193 1 90.81 118 ARG A N 1
ATOM 945 C CA . ARG A 1 118 ? 8.852 -2.547 0.189 1 90.81 118 ARG A CA 1
ATOM 946 C C . ARG A 1 118 ? 9.523 -1.316 0.786 1 90.81 118 ARG A C 1
ATOM 948 O O . ARG A 1 118 ? 10.289 -0.631 0.105 1 90.81 118 ARG A O 1
ATOM 955 N N . ALA A 1 119 ? 9.125 -0.984 1.981 1 84.25 119 ALA A N 1
ATOM 956 C CA . ALA A 1 119 ? 9.531 0.292 2.564 1 84.25 119 ALA A CA 1
ATOM 957 C C . ALA A 1 119 ? 10.898 0.181 3.227 1 84.25 119 ALA A C 1
ATOM 959 O O . ALA A 1 119 ? 11.016 0.24 4.453 1 84.25 119 ALA A O 1
ATOM 960 N N . ASN A 1 120 ? 11.914 -0.114 2.551 1 81.12 120 ASN A N 1
ATOM 961 C CA . ASN A 1 120 ? 13.273 -0.208 3.066 1 81.12 120 ASN A CA 1
ATOM 962 C C . ASN A 1 120 ? 14.289 0.36 2.08 1 81.12 120 ASN A C 1
ATOM 964 O O . ASN A 1 120 ? 14.055 0.359 0.87 1 81.12 120 ASN A O 1
ATOM 968 N N . HIS A 1 121 ? 15.297 0.896 2.654 1 78.5 121 HIS A N 1
ATOM 969 C CA . HIS A 1 121 ? 16.344 1.439 1.792 1 78.5 121 HIS A CA 1
ATOM 970 C C . HIS A 1 121 ? 17.266 0.341 1.297 1 78.5 121 HIS A C 1
ATOM 972 O O . HIS A 1 121 ? 18.047 0.55 0.356 1 78.5 121 HIS A O 1
ATOM 978 N N . SER A 1 122 ? 17.219 -0.763 1.895 1 87.19 122 SER A N 1
ATOM 979 C CA . SER A 1 122 ? 18.078 -1.881 1.526 1 87.19 122 SER A CA 1
ATOM 980 C C . SER A 1 122 ? 17.359 -2.863 0.614 1 87.19 122 SER A C 1
ATOM 982 O O . SER A 1 122 ? 16.344 -3.447 1.004 1 87.19 122 SER A O 1
ATOM 984 N N . ALA A 1 123 ? 17.922 -3.016 -0.57 1 91.38 123 ALA A N 1
ATOM 985 C CA . ALA A 1 123 ? 17.359 -3.984 -1.513 1 91.38 123 ALA A CA 1
ATOM 986 C C . ALA A 1 123 ? 17.328 -5.383 -0.904 1 91.38 123 ALA A C 1
ATOM 988 O O . ALA A 1 123 ? 16.391 -6.156 -1.164 1 91.38 123 ALA A O 1
ATOM 989 N N . TRP A 1 124 ? 18.328 -5.656 -0.083 1 93.44 124 TRP A N 1
ATOM 990 C CA . TRP A 1 124 ? 18.406 -6.938 0.607 1 93.44 124 TRP A CA 1
ATOM 991 C C . TRP A 1 124 ? 17.172 -7.172 1.47 1 93.44 124 TRP A C 1
ATOM 993 O O . TRP A 1 124 ? 16.516 -8.211 1.354 1 93.44 124 TRP A O 1
ATOM 1003 N N . PHE A 1 125 ? 16.812 -6.211 2.24 1 90.06 125 PHE A N 1
ATOM 1004 C CA . PHE A 1 125 ? 15.672 -6.34 3.145 1 90.06 125 PHE A CA 1
ATOM 1005 C C . PHE A 1 125 ? 14.359 -6.297 2.375 1 90.06 125 PHE A C 1
ATOM 1007 O O . PHE A 1 125 ? 13.391 -6.961 2.748 1 90.06 125 PHE A O 1
ATOM 1014 N N . ILE A 1 126 ? 14.297 -5.52 1.305 1 91.44 126 ILE A N 1
ATOM 1015 C CA . ILE A 1 126 ? 13.078 -5.461 0.508 1 91.44 126 ILE A CA 1
ATOM 1016 C C . ILE A 1 126 ? 12.742 -6.852 -0.026 1 91.44 126 ILE A C 1
ATOM 1018 O O . ILE A 1 126 ? 11.617 -7.332 0.143 1 91.44 126 ILE A O 1
ATOM 1022 N N . LEU A 1 127 ? 13.734 -7.496 -0.614 1 94.62 127 LEU A N 1
ATOM 1023 C CA . LEU A 1 127 ? 13.492 -8.82 -1.177 1 94.62 127 LEU A CA 1
ATOM 1024 C C . LEU A 1 127 ? 13.102 -9.812 -0.085 1 94.62 127 LEU A C 1
ATOM 1026 O O . LEU A 1 127 ? 12.164 -10.594 -0.251 1 94.62 127 LEU A O 1
ATOM 1030 N N . LEU A 1 128 ? 13.82 -9.734 1.015 1 93.06 128 LEU A N 1
ATOM 1031 C CA . LEU A 1 128 ? 13.516 -10.641 2.117 1 93.06 128 LEU A CA 1
ATOM 1032 C C . LEU A 1 128 ? 12.078 -10.445 2.596 1 93.06 128 LEU A C 1
ATOM 1034 O O . LEU A 1 128 ? 11.344 -11.414 2.779 1 93.06 128 LEU A O 1
ATOM 1038 N N . ASN A 1 129 ? 11.68 -9.188 2.787 1 91.62 129 ASN A N 1
ATOM 1039 C CA . ASN A 1 129 ? 10.344 -8.867 3.281 1 91.62 129 ASN A CA 1
ATOM 1040 C C . ASN A 1 129 ? 9.266 -9.273 2.277 1 91.62 129 ASN A C 1
ATOM 1042 O O . ASN A 1 129 ? 8.195 -9.727 2.666 1 91.62 129 ASN A O 1
ATOM 1046 N N . VAL A 1 130 ? 9.516 -9.086 1.04 1 93.25 130 VAL A N 1
ATOM 1047 C CA . VAL A 1 130 ? 8.555 -9.453 0.004 1 93.25 130 VAL A CA 1
ATOM 1048 C C . VAL A 1 130 ? 8.406 -10.969 -0.054 1 93.25 130 VAL A C 1
ATOM 1050 O O . VAL A 1 130 ? 7.297 -11.492 -0.208 1 93.25 130 VAL A O 1
ATOM 1053 N N . LEU A 1 131 ? 9.516 -11.703 0.083 1 93.25 131 LEU A N 1
ATOM 1054 C CA . LEU A 1 131 ? 9.43 -13.156 0.122 1 93.25 131 LEU A CA 1
ATOM 1055 C C . LEU A 1 131 ? 8.633 -13.625 1.334 1 93.25 131 LEU A C 1
ATOM 1057 O O . LEU A 1 131 ? 7.859 -14.578 1.243 1 93.25 131 LEU A O 1
ATOM 1061 N N . ASN A 1 132 ? 8.82 -12.953 2.396 1 90.62 132 ASN A N 1
ATOM 1062 C CA . ASN A 1 132 ? 8.031 -13.258 3.584 1 90.62 132 ASN A CA 1
ATOM 1063 C C . ASN A 1 132 ? 6.547 -12.984 3.354 1 90.62 132 ASN A C 1
ATOM 1065 O O . ASN A 1 132 ? 5.695 -13.773 3.768 1 90.62 132 ASN A O 1
ATOM 1069 N N . TRP A 1 133 ? 6.289 -11.914 2.775 1 91.12 133 TRP A N 1
ATOM 1070 C CA . TRP A 1 133 ? 4.922 -11.555 2.418 1 91.12 133 TRP A CA 1
ATOM 1071 C C . TRP A 1 133 ? 4.293 -12.617 1.529 1 91.12 133 TRP A C 1
ATOM 1073 O O . TRP A 1 133 ? 3.16 -13.047 1.768 1 91.12 133 TRP A O 1
ATOM 1083 N N . LEU A 1 134 ? 5.012 -13.102 0.572 1 92.31 134 LEU A N 1
ATOM 1084 C CA . LEU A 1 134 ? 4.547 -14.164 -0.312 1 92.31 134 LEU A CA 1
ATOM 1085 C C . LEU A 1 134 ? 4.324 -15.461 0.462 1 92.31 134 LEU A C 1
ATOM 1087 O O . LEU A 1 134 ? 3.334 -16.156 0.242 1 92.31 134 LEU A O 1
ATOM 1091 N N . SER A 1 135 ? 5.234 -15.758 1.301 1 89.75 135 SER A N 1
ATOM 1092 C CA . SER A 1 135 ? 5.172 -17.016 2.049 1 89.75 135 SER A CA 1
ATOM 1093 C C . SER A 1 135 ? 3.941 -17.062 2.949 1 89.75 135 SER A C 1
ATOM 1095 O O . SER A 1 135 ? 3.404 -18.125 3.221 1 89.75 135 SER A O 1
ATOM 1097 N N . GLN A 1 136 ? 3.52 -15.93 3.391 1 84.5 136 GLN A N 1
ATOM 1098 C CA . GLN A 1 136 ? 2.35 -15.859 4.262 1 84.5 136 GLN A CA 1
ATOM 1099 C C . GLN A 1 136 ? 1.081 -16.25 3.508 1 84.5 136 GLN A C 1
ATOM 1101 O O . GLN A 1 136 ? 0.19 -16.891 4.07 1 84.5 136 GLN A O 1
ATOM 1106 N N . ARG A 1 137 ? 1.024 -15.953 2.289 1 83.12 137 ARG A N 1
ATOM 1107 C CA . ARG A 1 137 ? -0.208 -16.156 1.537 1 83.12 137 ARG A CA 1
ATOM 1108 C C . ARG A 1 137 ? -0.121 -17.422 0.681 1 83.12 137 ARG A C 1
ATOM 1110 O O . ARG A 1 137 ? -1.13 -18.094 0.443 1 83.12 137 ARG A O 1
ATOM 1117 N N . PHE A 1 138 ? 1.089 -17.703 0.292 1 86.81 138 PHE A N 1
ATOM 1118 C CA . PHE A 1 138 ? 1.25 -18.781 -0.676 1 86.81 138 PHE A CA 1
ATOM 1119 C C . PHE A 1 138 ? 2.113 -19.891 -0.103 1 86.81 138 PHE A C 1
ATOM 1121 O O . PHE A 1 138 ? 2.498 -20.812 -0.822 1 86.81 138 PHE A O 1
ATOM 1128 N N . GLY A 1 139 ? 2.414 -19.75 1.115 1 87.25 139 GLY A N 1
ATOM 1129 C CA . GLY A 1 139 ? 3.402 -20.656 1.692 1 87.25 139 GLY A CA 1
ATOM 1130 C C . GLY A 1 139 ? 2.83 -22 2.074 1 87.25 139 GLY A C 1
ATOM 1131 O O . GLY A 1 139 ? 1.695 -22.094 2.545 1 87.25 139 GLY A O 1
ATOM 1132 N N . ASN A 1 140 ? 3.607 -23.031 1.77 1 88.19 140 ASN A N 1
ATOM 1133 C CA . ASN A 1 140 ? 3.391 -24.375 2.268 1 88.19 140 ASN A CA 1
ATOM 1134 C C . ASN A 1 140 ? 4.582 -24.875 3.084 1 88.19 140 ASN A C 1
ATOM 1136 O O . ASN A 1 140 ? 5.727 -24.781 2.635 1 88.19 140 ASN A O 1
ATOM 1140 N N . ARG A 1 141 ? 4.273 -25.297 4.211 1 88.19 141 ARG A N 1
ATOM 1141 C CA . ARG A 1 141 ? 5.348 -25.75 5.086 1 88.19 141 ARG A CA 1
ATOM 1142 C C . ARG A 1 141 ? 5.992 -27.031 4.543 1 88.19 141 ARG A C 1
ATOM 1144 O O . ARG A 1 141 ? 5.293 -27.938 4.09 1 88.19 141 ARG A O 1
ATOM 1151 N N . THR A 1 142 ? 7.336 -27.031 4.508 1 87.31 142 THR A N 1
ATOM 1152 C CA . THR A 1 142 ? 8.133 -28.203 4.145 1 87.31 142 THR A CA 1
ATOM 1153 C C . THR A 1 142 ? 9.203 -28.469 5.199 1 87.31 142 THR A C 1
ATOM 1155 O O . THR A 1 142 ? 9.289 -27.766 6.199 1 87.31 142 THR A O 1
ATOM 1158 N N . SER A 1 143 ? 10 -29.516 5.016 1 87.06 143 SER A N 1
ATOM 1159 C CA . SER A 1 143 ? 11.086 -29.844 5.938 1 87.06 143 SER A CA 1
ATOM 1160 C C . SER A 1 143 ? 12.172 -28.766 5.922 1 87.06 143 SER A C 1
ATOM 1162 O O . SER A 1 143 ? 12.836 -28.531 6.93 1 87.06 143 SER A O 1
ATOM 1164 N N . GLU A 1 144 ? 12.25 -28.094 4.828 1 85.44 144 GLU A N 1
ATOM 1165 C CA . GLU A 1 144 ? 13.328 -27.125 4.648 1 85.44 144 GLU A CA 1
ATOM 1166 C C . GLU A 1 144 ? 12.852 -25.719 4.984 1 85.44 144 GLU A C 1
ATOM 1168 O O . GLU A 1 144 ? 13.672 -24.812 5.164 1 85.44 144 GLU A O 1
ATOM 1173 N N . GLY A 1 145 ? 11.57 -25.516 5.094 1 88.88 145 GLY A N 1
ATOM 1174 C CA . GLY A 1 145 ? 11.016 -24.188 5.332 1 88.88 145 GLY A CA 1
ATOM 1175 C C . GLY A 1 145 ? 9.656 -23.984 4.691 1 88.88 145 GLY A C 1
ATOM 1176 O O . GLY A 1 145 ? 8.82 -24.906 4.695 1 88.88 145 GLY A O 1
ATOM 1177 N N . TYR A 1 146 ? 9.422 -22.781 4.215 1 89.75 146 TYR A N 1
ATOM 1178 C CA . TYR A 1 146 ? 8.141 -22.484 3.59 1 89.75 146 TYR A CA 1
ATOM 1179 C C . TYR A 1 146 ? 8.289 -22.375 2.076 1 89.75 146 TYR A C 1
ATOM 1181 O O . TYR A 1 146 ? 8.961 -21.469 1.572 1 89.75 146 TYR A O 1
ATOM 1189 N N . LEU A 1 147 ? 7.609 -23.297 1.43 1 90.44 147 LEU A N 1
ATOM 1190 C CA . LEU A 1 147 ? 7.57 -23.266 -0.028 1 90.44 147 LEU A CA 1
ATOM 1191 C C . LEU A 1 147 ? 6.598 -22.188 -0.517 1 90.44 147 LEU A C 1
ATOM 1193 O O . LEU A 1 147 ? 5.422 -22.203 -0.146 1 90.44 147 LEU A O 1
ATOM 1197 N N . ILE A 1 148 ? 7.09 -21.188 -1.248 1 90.94 148 ILE A N 1
ATOM 1198 C CA . ILE A 1 148 ? 6.219 -20.219 -1.896 1 90.94 148 ILE A CA 1
ATOM 1199 C C . ILE A 1 148 ? 5.633 -20.828 -3.172 1 90.94 148 ILE A C 1
ATOM 1201 O O . ILE A 1 148 ? 6.324 -20.938 -4.188 1 90.94 148 ILE A O 1
ATOM 1205 N N . ASP A 1 149 ? 4.363 -21.172 -3.125 1 87.75 149 ASP A N 1
ATOM 1206 C CA . ASP A 1 149 ? 3.719 -21.984 -4.152 1 87.75 149 ASP A CA 1
ATOM 1207 C C . ASP A 1 149 ? 3.189 -21.109 -5.289 1 87.75 149 ASP A C 1
ATOM 1209 O O . ASP A 1 149 ? 2.021 -21.219 -5.668 1 87.75 149 ASP A O 1
ATOM 1213 N N . VAL A 1 150 ? 3.965 -20.25 -5.793 1 88.44 150 VAL A N 1
ATOM 1214 C CA . VAL A 1 150 ? 3.709 -19.453 -6.988 1 88.44 150 VAL A CA 1
ATOM 1215 C C . VAL A 1 150 ? 4.996 -19.312 -7.793 1 88.44 150 VAL A C 1
ATOM 1217 O O . VAL A 1 150 ? 6.062 -19.047 -7.227 1 88.44 150 VAL A O 1
ATOM 1220 N N . ARG A 1 151 ? 4.926 -19.609 -9.023 1 86.75 151 ARG A N 1
ATOM 1221 C CA . ARG A 1 151 ? 6.078 -19.453 -9.906 1 86.75 151 ARG A CA 1
ATOM 1222 C C . ARG A 1 151 ? 6.223 -18.016 -10.367 1 86.75 151 ARG A C 1
ATOM 1224 O O . ARG A 1 151 ? 5.348 -17.484 -11.062 1 86.75 151 ARG A O 1
ATOM 1231 N N . LEU A 1 152 ? 7.254 -17.391 -9.953 1 91.12 152 LEU A N 1
ATOM 1232 C CA . LEU A 1 152 ? 7.551 -16.016 -10.336 1 91.12 152 LEU A CA 1
ATOM 1233 C C . LEU A 1 152 ? 8.906 -15.93 -11.031 1 91.12 152 LEU A C 1
ATOM 1235 O O . LEU A 1 152 ? 9.883 -16.547 -10.586 1 91.12 152 LEU A O 1
ATOM 1239 N N . THR A 1 153 ? 8.945 -15.227 -12.125 1 91.75 153 THR A N 1
ATOM 1240 C CA . THR A 1 153 ? 10.234 -14.938 -12.758 1 91.75 153 THR A CA 1
ATOM 1241 C C . THR A 1 153 ? 10.984 -13.867 -11.984 1 91.75 153 THR A C 1
ATOM 1243 O O . THR A 1 153 ? 10.414 -13.211 -11.109 1 91.75 153 THR A O 1
ATOM 1246 N N . HIS A 1 154 ? 12.242 -13.773 -12.289 1 93.94 154 HIS A N 1
ATOM 1247 C CA . HIS A 1 154 ? 13.016 -12.688 -11.688 1 93.94 154 HIS A CA 1
ATOM 1248 C C . HIS A 1 154 ? 12.414 -11.328 -12.031 1 93.94 154 HIS A C 1
ATOM 1250 O O . HIS A 1 154 ? 12.453 -10.406 -11.211 1 93.94 154 HIS A O 1
ATOM 1256 N N . GLN A 1 155 ? 11.828 -11.219 -13.188 1 93.19 155 GLN A N 1
ATOM 1257 C CA . GLN A 1 155 ? 11.18 -9.977 -13.586 1 93.19 155 GLN A CA 1
ATOM 1258 C C . GLN A 1 155 ? 9.922 -9.719 -12.758 1 93.19 155 GLN A C 1
ATOM 1260 O O . GLN A 1 155 ? 9.68 -8.594 -12.328 1 93.19 155 GLN A O 1
ATOM 1265 N N . ASP A 1 156 ? 9.148 -10.781 -12.539 1 93.44 156 ASP A N 1
ATOM 1266 C CA . ASP A 1 156 ? 7.969 -10.656 -11.695 1 93.44 156 ASP A CA 1
ATOM 1267 C C . ASP A 1 156 ? 8.344 -10.156 -10.297 1 93.44 156 ASP A C 1
ATOM 1269 O O . ASP A 1 156 ? 7.707 -9.25 -9.766 1 93.44 156 ASP A O 1
ATOM 1273 N N . LEU A 1 157 ? 9.336 -10.742 -9.766 1 94.25 157 LEU A N 1
ATOM 1274 C CA . LEU A 1 157 ? 9.805 -10.367 -8.43 1 94.25 157 LEU A CA 1
ATOM 1275 C C . LEU A 1 157 ? 10.328 -8.938 -8.422 1 94.25 157 LEU A C 1
ATOM 1277 O O . LEU A 1 157 ? 10.117 -8.203 -7.453 1 94.25 157 LEU A O 1
ATOM 1281 N N . ALA A 1 158 ? 11.039 -8.562 -9.492 1 94 158 ALA A N 1
ATOM 1282 C CA . ALA A 1 158 ? 11.547 -7.195 -9.609 1 94 158 ALA A CA 1
ATOM 1283 C C . ALA A 1 158 ? 10.406 -6.18 -9.555 1 94 158 ALA A C 1
ATOM 1285 O O . ALA A 1 158 ? 10.484 -5.199 -8.812 1 94 158 ALA A O 1
ATOM 1286 N N . GLU A 1 159 ? 9.359 -6.445 -10.273 1 92.25 159 GLU A N 1
ATOM 1287 C CA . GLU A 1 159 ? 8.203 -5.555 -10.328 1 92.25 159 GLU A CA 1
ATOM 1288 C C . GLU A 1 159 ? 7.445 -5.555 -9.008 1 92.25 159 GLU A C 1
ATOM 1290 O O . GLU A 1 159 ? 6.883 -4.531 -8.609 1 92.25 159 GLU A O 1
ATOM 1295 N N . LEU A 1 160 ? 7.457 -6.688 -8.359 1 93.62 160 LEU A N 1
ATOM 1296 C CA . LEU A 1 160 ? 6.812 -6.793 -7.059 1 93.62 160 LEU A CA 1
ATOM 1297 C C . LEU A 1 160 ? 7.605 -6.039 -5.996 1 93.62 160 LEU A C 1
ATOM 1299 O O . LEU A 1 160 ? 7.023 -5.402 -5.113 1 93.62 160 LEU A O 1
ATOM 1303 N N . CYS A 1 161 ? 8.867 -5.992 -6.117 1 93.31 161 CYS A N 1
ATOM 1304 C CA . CYS A 1 161 ? 9.75 -5.402 -5.121 1 93.31 161 CYS A CA 1
ATOM 1305 C C . CYS A 1 161 ? 10.023 -3.938 -5.434 1 93.31 161 CYS A C 1
ATOM 1307 O O . CYS A 1 161 ? 10.492 -3.191 -4.574 1 93.31 161 CYS A O 1
ATOM 1309 N N . GLY A 1 162 ? 9.734 -3.537 -6.633 1 89.56 162 GLY A N 1
ATOM 1310 C CA . GLY A 1 162 ? 10.172 -2.219 -7.066 1 89.56 162 GLY A CA 1
ATOM 1311 C C . GLY A 1 162 ? 11.672 -2.119 -7.246 1 89.56 162 GLY A C 1
ATOM 1312 O O . GLY A 1 162 ? 12.281 -1.109 -6.887 1 89.56 162 GLY A O 1
ATOM 1313 N N . LEU A 1 163 ? 12.305 -3.158 -7.676 1 91.62 163 LEU A N 1
ATOM 1314 C CA . LEU A 1 163 ? 13.742 -3.246 -7.93 1 91.62 163 LEU A CA 1
ATOM 1315 C C . LEU A 1 163 ? 14.008 -3.662 -9.375 1 91.62 163 LEU A C 1
ATOM 1317 O O . LEU A 1 163 ? 13.078 -3.93 -10.133 1 91.62 163 LEU A O 1
ATOM 1321 N N . THR A 1 164 ? 15.258 -3.566 -9.711 1 91.75 164 THR A N 1
ATOM 1322 C CA . THR A 1 164 ? 15.602 -4.02 -11.047 1 91.75 164 THR A CA 1
ATOM 1323 C C . THR A 1 164 ? 15.773 -5.535 -11.078 1 91.75 164 THR A C 1
ATOM 1325 O O . THR A 1 164 ? 16.094 -6.152 -10.062 1 91.75 164 THR A O 1
ATOM 1328 N N . ARG A 1 165 ? 15.586 -6.113 -12.273 1 94.25 165 ARG A N 1
ATOM 1329 C CA . ARG A 1 165 ? 15.781 -7.551 -12.461 1 94.25 165 ARG A CA 1
ATOM 1330 C C . ARG A 1 165 ? 17.203 -7.957 -12.117 1 94.25 165 ARG A C 1
ATOM 1332 O O . ARG A 1 165 ? 17.438 -9.023 -11.555 1 94.25 165 ARG A O 1
ATOM 1339 N N . VAL A 1 166 ? 18.141 -7.098 -12.492 1 96.56 166 VAL A N 1
ATOM 1340 C CA . VAL A 1 166 ? 19.562 -7.363 -12.219 1 96.56 166 VAL A CA 1
ATOM 1341 C C . VAL A 1 166 ? 19.781 -7.484 -10.711 1 96.56 166 VAL A C 1
ATOM 1343 O O . VAL A 1 166 ? 20.438 -8.422 -10.25 1 96.56 166 VAL A O 1
ATOM 1346 N N . THR A 1 167 ? 19.188 -6.625 -9.945 1 95.44 167 THR A N 1
ATOM 1347 C CA . THR A 1 167 ? 19.297 -6.633 -8.492 1 95.44 167 THR A CA 1
ATOM 1348 C C . THR A 1 167 ? 18.672 -7.895 -7.902 1 95.44 167 THR A C 1
ATOM 1350 O O . THR A 1 167 ? 19.266 -8.539 -7.035 1 95.44 167 THR A O 1
ATOM 1353 N N . ILE A 1 168 ? 17.547 -8.242 -8.375 1 96.44 168 ILE A N 1
ATOM 1354 C CA . ILE A 1 168 ? 16.844 -9.43 -7.902 1 96.44 168 ILE A CA 1
ATOM 1355 C C . ILE A 1 168 ? 17.688 -10.664 -8.148 1 96.44 168 ILE A C 1
ATOM 1357 O O . ILE A 1 168 ? 17.859 -11.5 -7.25 1 96.44 168 ILE A O 1
ATOM 1361 N N . THR A 1 169 ? 18.203 -10.797 -9.344 1 96.81 169 THR A N 1
ATOM 1362 C CA . THR A 1 169 ? 19.016 -11.945 -9.711 1 96.81 169 THR A CA 1
ATOM 1363 C C . THR A 1 169 ? 20.219 -12.078 -8.773 1 96.81 169 THR A C 1
ATOM 1365 O O . THR A 1 169 ? 20.5 -13.156 -8.258 1 96.81 169 THR A O 1
ATOM 1368 N N . ARG A 1 170 ? 20.828 -10.953 -8.562 1 97.94 170 ARG A N 1
ATOM 1369 C CA . ARG A 1 170 ? 21.984 -10.938 -7.684 1 97.94 170 ARG A CA 1
ATOM 1370 C C . ARG A 1 170 ? 21.609 -11.312 -6.258 1 97.94 170 ARG A C 1
ATOM 1372 O O . ARG A 1 170 ? 22.281 -12.117 -5.617 1 97.94 170 ARG A O 1
ATOM 1379 N N . LEU A 1 171 ? 20.594 -10.797 -5.77 1 97.5 171 LEU A N 1
ATOM 1380 C CA . LEU A 1 171 ? 20.188 -11.008 -4.387 1 97.5 171 LEU A CA 1
ATOM 1381 C C . LEU A 1 171 ? 19.719 -12.445 -4.176 1 97.5 171 LEU A C 1
ATOM 1383 O O . LEU A 1 171 ? 19.953 -13.031 -3.117 1 97.5 171 LEU A O 1
ATOM 1387 N N . LEU A 1 172 ? 19.031 -12.984 -5.133 1 96 172 LEU A N 1
ATOM 1388 C CA . LEU A 1 172 ? 18.609 -14.375 -5.012 1 96 172 LEU A CA 1
ATOM 1389 C C . LEU A 1 172 ? 19.812 -15.312 -4.902 1 96 172 LEU A C 1
ATOM 1391 O O . LEU A 1 172 ? 19.781 -16.266 -4.121 1 96 172 LEU A O 1
ATOM 1395 N N . LYS A 1 173 ? 20.797 -15.047 -5.703 1 96.75 173 LYS A N 1
ATOM 1396 C CA . LYS A 1 173 ? 22.016 -15.828 -5.594 1 96.75 173 LYS A CA 1
ATOM 1397 C C . LYS A 1 173 ? 22.656 -15.672 -4.211 1 96.75 173 LYS A C 1
ATOM 1399 O O . LYS A 1 173 ? 23.078 -16.656 -3.602 1 96.75 173 LYS A O 1
ATOM 1404 N N . GLN A 1 174 ? 22.703 -14.477 -3.766 1 96.94 174 GLN A N 1
ATOM 1405 C CA . GLN A 1 174 ? 23.25 -14.188 -2.443 1 96.94 174 GLN A CA 1
ATOM 1406 C C . GLN A 1 174 ? 22.438 -14.898 -1.354 1 96.94 174 GLN A C 1
ATOM 1408 O O . GLN A 1 174 ? 23.016 -15.469 -0.425 1 96.94 174 GLN A O 1
ATOM 1413 N N . PHE A 1 175 ? 21.125 -14.828 -1.453 1 96 175 PHE A N 1
ATOM 1414 C CA . PHE A 1 175 ? 20.234 -15.461 -0.476 1 96 175 PHE A CA 1
ATOM 1415 C C . PHE A 1 175 ? 20.484 -16.969 -0.432 1 96 175 PHE A C 1
ATOM 1417 O O . PHE A 1 175 ? 20.484 -17.562 0.645 1 96 175 PHE A O 1
ATOM 1424 N N . GLU A 1 176 ? 20.672 -17.531 -1.55 1 94 176 GLU A N 1
ATOM 1425 C CA . GLU A 1 176 ? 20.969 -18.969 -1.628 1 94 176 GLU A CA 1
ATOM 1426 C C . GLU A 1 176 ? 22.297 -19.297 -0.951 1 94 176 GLU A C 1
ATOM 1428 O O . GLU A 1 176 ? 22.375 -20.25 -0.168 1 94 176 GLU A O 1
ATOM 1433 N N . SER A 1 177 ? 23.281 -18.531 -1.233 1 95.62 177 SER A N 1
ATOM 1434 C CA . SER A 1 177 ? 24.609 -18.766 -0.663 1 95.62 177 SER A CA 1
ATOM 1435 C C . SER A 1 177 ? 24.594 -18.594 0.853 1 95.62 177 SER A C 1
ATOM 1437 O O . SER A 1 177 ? 25.344 -19.281 1.565 1 95.62 177 SER A O 1
ATOM 1439 N N . GLU A 1 178 ? 23.688 -17.734 1.355 1 93.38 178 GLU A N 1
ATOM 1440 C CA . GLU A 1 178 ? 23.594 -17.453 2.785 1 93.38 178 GLU A CA 1
ATOM 1441 C C . GLU A 1 178 ? 22.641 -18.438 3.473 1 93.38 178 GLU A C 1
ATOM 1443 O O . GLU A 1 178 ? 22.484 -18.391 4.695 1 93.38 178 GLU A O 1
ATOM 1448 N N . GLY A 1 179 ? 21.984 -19.266 2.676 1 91.69 179 GLY A N 1
ATOM 1449 C CA . GLY A 1 179 ? 21.078 -20.281 3.217 1 91.69 179 GLY A CA 1
ATOM 1450 C C . GLY A 1 179 ? 19.719 -19.719 3.59 1 91.69 179 GLY A C 1
ATOM 1451 O O . GLY A 1 179 ? 18.969 -20.359 4.332 1 91.69 179 GLY A O 1
ATOM 1452 N N . LEU A 1 180 ? 19.375 -18.531 3.113 1 92.5 180 LEU A N 1
ATOM 1453 C CA . LEU A 1 180 ? 18.094 -17.922 3.4 1 92.5 180 LEU A CA 1
ATOM 1454 C C . LEU A 1 180 ? 16.984 -18.562 2.586 1 92.5 180 LEU A C 1
ATOM 1456 O O . LEU A 1 180 ? 15.836 -18.641 3.033 1 92.5 180 LEU A O 1
ATOM 1460 N N . ILE A 1 181 ? 17.391 -19 1.392 1 94.5 181 ILE A N 1
ATOM 1461 C CA . ILE A 1 181 ? 16.391 -19.625 0.524 1 94.5 181 ILE A CA 1
ATOM 1462 C C . ILE A 1 181 ? 17.016 -20.844 -0.163 1 94.5 181 ILE A C 1
ATOM 1464 O O . ILE A 1 181 ? 18.25 -20.984 -0.211 1 94.5 181 ILE A O 1
ATOM 1468 N N . TYR A 1 182 ? 16.156 -21.75 -0.604 1 92.38 182 TYR A N 1
ATOM 1469 C CA . TYR A 1 182 ? 16.469 -22.828 -1.531 1 92.38 182 TYR A CA 1
ATOM 1470 C C . TYR A 1 182 ? 15.617 -22.734 -2.791 1 92.38 182 TYR A C 1
ATOM 1472 O O . TYR A 1 182 ? 14.43 -22.406 -2.721 1 92.38 182 TYR A O 1
ATOM 1480 N N . ARG A 1 183 ? 16.203 -22.859 -3.887 1 87.94 183 ARG A N 1
ATOM 1481 C CA . ARG A 1 183 ? 15.453 -22.766 -5.129 1 87.94 183 ARG A CA 1
ATOM 1482 C C . ARG A 1 183 ? 15.445 -24.094 -5.879 1 87.94 183 ARG A C 1
ATOM 1484 O O . ARG A 1 183 ? 16.469 -24.781 -5.941 1 87.94 183 ARG A O 1
ATOM 1491 N N . ASN A 1 184 ? 14.219 -24.547 -6.262 1 77.75 184 ASN A N 1
ATOM 1492 C CA . ASN A 1 184 ? 14.016 -25.703 -7.125 1 77.75 184 ASN A CA 1
ATOM 1493 C C . ASN A 1 184 ? 13.109 -25.359 -8.305 1 77.75 184 ASN A C 1
ATOM 1495 O O . ASN A 1 184 ? 11.914 -25.094 -8.117 1 77.75 184 ASN A O 1
ATOM 1499 N N . SER A 1 185 ? 13.461 -25.594 -9.508 1 71.19 185 SER A N 1
ATOM 1500 C CA . SER A 1 185 ? 12.656 -25.422 -10.711 1 71.19 185 SER A CA 1
ATOM 1501 C C . SER A 1 185 ? 11.82 -24.141 -10.625 1 71.19 185 SER A C 1
ATOM 1503 O O . SER A 1 185 ? 10.609 -24.172 -10.836 1 71.19 185 SER A O 1
ATOM 1505 N N . SER A 1 186 ? 12.18 -23 -10.227 1 72.25 186 SER A N 1
ATOM 1506 C CA . SER A 1 186 ? 11.555 -21.688 -10.234 1 72.25 186 SER A CA 1
ATOM 1507 C C . SER A 1 186 ? 10.773 -21.438 -8.945 1 72.25 186 SER A C 1
ATOM 1509 O O . SER A 1 186 ? 10.156 -20.391 -8.789 1 72.25 186 SER A O 1
ATOM 1511 N N . ARG A 1 187 ? 10.789 -22.422 -8.078 1 84.19 187 ARG A N 1
ATOM 1512 C CA . ARG A 1 187 ? 10.117 -22.203 -6.801 1 84.19 187 ARG A CA 1
ATOM 1513 C C . ARG A 1 187 ? 11.117 -21.844 -5.711 1 84.19 187 ARG A C 1
ATOM 1515 O O . ARG A 1 187 ? 12.258 -22.297 -5.727 1 84.19 187 ARG A O 1
ATOM 1522 N N . ILE A 1 188 ? 10.664 -21.078 -4.77 1 93 188 ILE A N 1
ATOM 1523 C CA . ILE A 1 188 ? 11.516 -20.578 -3.699 1 93 188 ILE A CA 1
ATOM 1524 C C . ILE A 1 188 ? 11.039 -21.125 -2.357 1 93 188 ILE A C 1
ATOM 1526 O O . ILE A 1 188 ? 9.844 -21.078 -2.055 1 93 188 ILE A O 1
ATOM 1530 N N . ILE A 1 189 ? 11.945 -21.734 -1.656 1 92.44 189 ILE A N 1
ATOM 1531 C CA . ILE A 1 189 ? 11.68 -22.141 -0.277 1 92.44 189 ILE A CA 1
ATOM 1532 C C . ILE A 1 189 ? 12.391 -21.172 0.679 1 92.44 189 ILE A C 1
ATOM 1534 O O . ILE A 1 189 ? 13.609 -21.016 0.62 1 92.44 189 ILE A O 1
ATOM 1538 N N . LEU A 1 190 ? 11.594 -20.5 1.448 1 92.62 190 LEU A N 1
ATOM 1539 C CA . LEU A 1 190 ? 12.133 -19.578 2.449 1 92.62 190 LEU A CA 1
ATOM 1540 C C . LEU A 1 190 ? 12.469 -20.328 3.74 1 92.62 190 LEU A C 1
ATOM 1542 O O . LEU A 1 190 ? 11.617 -21.016 4.297 1 92.62 190 LEU A O 1
ATOM 1546 N N . ASN A 1 191 ? 13.648 -20.109 4.207 1 89.75 191 ASN A N 1
ATOM 1547 C CA . ASN A 1 191 ? 14.094 -20.797 5.422 1 89.75 191 ASN A CA 1
ATOM 1548 C C . ASN A 1 191 ? 13.383 -20.25 6.66 1 89.75 191 ASN A C 1
ATOM 1550 O O . ASN A 1 191 ? 13.141 -19.047 6.762 1 89.75 191 ASN A O 1
ATOM 1554 N N . ASP A 1 192 ? 13.094 -21.094 7.637 1 75.94 192 ASP A N 1
ATOM 1555 C CA . ASP A 1 192 ? 12.328 -20.812 8.844 1 75.94 192 ASP A CA 1
ATOM 1556 C C . ASP A 1 192 ? 12.984 -19.719 9.672 1 75.94 192 ASP A C 1
ATOM 1558 O O . ASP A 1 192 ? 12.297 -18.891 10.281 1 75.94 192 ASP A O 1
ATOM 1562 N N . GLU A 1 193 ? 14.203 -19.734 9.805 1 64.06 193 GLU A N 1
ATOM 1563 C CA . GLU A 1 193 ? 14.93 -18.812 10.688 1 64.06 193 GLU A CA 1
ATOM 1564 C C . GLU A 1 193 ? 14.703 -17.359 10.281 1 64.06 193 GLU A C 1
ATOM 1566 O O . GLU A 1 193 ? 14.766 -16.469 11.125 1 64.06 193 GLU A O 1
ATOM 1571 N N . TYR A 1 194 ? 14.359 -17.188 9.156 1 59.44 194 TYR A N 1
ATOM 1572 C CA . TYR A 1 194 ? 14.266 -15.812 8.688 1 59.44 194 TYR A CA 1
ATOM 1573 C C . TYR A 1 194 ? 12.828 -15.445 8.344 1 59.44 194 TYR A C 1
ATOM 1575 O O . TYR A 1 194 ? 12.547 -14.32 7.93 1 59.44 194 TYR A O 1
ATOM 1583 N N . SER A 1 195 ? 12.023 -16.438 8.5 1 55.97 195 SER A N 1
ATOM 1584 C CA . SER A 1 195 ? 10.609 -16.188 8.281 1 55.97 195 SER A CA 1
ATOM 1585 C C . SER A 1 195 ? 10.016 -15.344 9.406 1 55.97 195 SER A C 1
ATOM 1587 O O . SER A 1 195 ? 10.312 -15.578 10.578 1 55.97 195 SER A O 1
ATOM 1589 N N . THR A 1 196 ? 9.875 -14.055 9.32 1 55.16 196 THR A N 1
ATOM 1590 C CA . THR A 1 196 ? 9.32 -13.141 10.305 1 55.16 196 THR A CA 1
ATOM 1591 C C . THR A 1 196 ? 7.883 -13.531 10.656 1 55.16 196 THR A C 1
ATOM 1593 O O . THR A 1 196 ? 7.141 -12.734 11.227 1 55.16 196 THR A O 1
ATOM 1596 N N . TRP A 1 197 ? 7.305 -14.539 10.234 1 47.56 197 TRP A N 1
ATOM 1597 C CA . TRP A 1 197 ? 5.953 -14.961 10.594 1 47.56 197 TRP A CA 1
ATOM 1598 C C . TRP A 1 197 ? 5.75 -14.898 12.102 1 47.56 197 TRP A C 1
ATOM 1600 O O . TRP A 1 197 ? 4.637 -14.664 12.578 1 47.56 197 TRP A O 1
ATOM 1610 N N . TYR A 1 198 ? 6.738 -15.25 12.812 1 37 198 TYR A N 1
ATOM 1611 C CA . TYR A 1 198 ? 6.457 -15.422 14.234 1 37 198 TYR A CA 1
ATOM 1612 C C . TYR A 1 198 ? 5.918 -14.141 14.852 1 37 198 TYR A C 1
ATOM 1614 O O . TYR A 1 198 ? 5.062 -14.18 15.734 1 37 198 TYR A O 1
ATOM 1622 N N . TYR A 1 199 ? 6.469 -13.047 14.531 1 37.47 199 TYR A N 1
ATOM 1623 C CA . TYR A 1 199 ? 6.102 -11.953 15.422 1 37.47 199 TYR A CA 1
ATOM 1624 C C . TYR A 1 199 ? 4.734 -11.383 15.055 1 37.47 199 TYR A C 1
ATOM 1626 O O . TYR A 1 199 ? 4.27 -10.422 15.664 1 37.47 199 TYR A O 1
ATOM 1634 N N . GLN A 1 200 ? 4.246 -11.5 13.898 1 36.56 200 GLN A N 1
ATOM 1635 C CA . GLN A 1 200 ? 2.926 -10.906 13.711 1 36.56 200 GLN A CA 1
ATOM 1636 C C . GLN A 1 200 ? 1.856 -11.703 14.453 1 36.56 200 GLN A C 1
ATOM 1638 O O . GLN A 1 200 ? 0.679 -11.336 14.43 1 36.56 200 GLN A O 1
ATOM 1643 N N . ILE A 1 201 ? 2.094 -12.859 14.844 1 24.91 201 ILE A N 1
ATOM 1644 C CA . ILE A 1 201 ? 1.099 -13.531 15.672 1 24.91 201 ILE A CA 1
ATOM 1645 C C . ILE A 1 201 ? 1.099 -12.922 17.078 1 24.91 201 ILE A C 1
ATOM 1647 O O . ILE A 1 201 ? 2.156 -12.766 17.688 1 24.91 201 ILE A O 1
ATOM 1651 N N . MET B 1 1 ? -13.922 17.156 -10.703 1 24.14 1 MET B N 1
ATOM 1652 C CA . MET B 1 1 ? -13.047 16.953 -9.547 1 24.14 1 MET B CA 1
ATOM 1653 C C . MET B 1 1 ? -13.484 15.727 -8.742 1 24.14 1 MET B C 1
ATOM 1655 O O . MET B 1 1 ? -14.555 15.734 -8.133 1 24.14 1 MET B O 1
ATOM 1659 N N . SER B 1 2 ? -13.406 14.586 -9.203 1 33.59 2 SER B N 1
ATOM 1660 C CA . SER B 1 2 ? -13.914 13.328 -8.688 1 33.59 2 SER B CA 1
ATOM 1661 C C . SER B 1 2 ? -13.688 13.211 -7.188 1 33.59 2 SER B C 1
ATOM 1663 O O . SER B 1 2 ? -12.656 13.648 -6.672 1 33.59 2 SER B O 1
ATOM 1665 N N . ASP B 1 3 ? -14.719 13.32 -6.406 1 36.81 3 ASP B N 1
ATOM 1666 C CA . ASP B 1 3 ? -14.805 13.336 -4.949 1 36.81 3 ASP B CA 1
ATOM 1667 C C . ASP B 1 3 ? -13.945 12.234 -4.336 1 36.81 3 ASP B C 1
ATOM 1669 O O . ASP B 1 3 ? -14.43 11.141 -4.051 1 36.81 3 ASP B O 1
ATOM 1673 N N . LEU B 1 4 ? -13.023 11.922 -4.965 1 39.94 4 LEU B N 1
ATOM 1674 C CA . LEU B 1 4 ? -12.062 10.914 -4.535 1 39.94 4 LEU B CA 1
ATOM 1675 C C . LEU B 1 4 ? -11.953 10.883 -3.014 1 39.94 4 LEU B C 1
ATOM 1677 O O . LEU B 1 4 ? -11.508 9.891 -2.441 1 39.94 4 LEU B O 1
ATOM 1681 N N . THR B 1 5 ? -12.016 12.102 -2.467 1 44.81 5 THR B N 1
ATOM 1682 C CA . THR B 1 5 ? -11.633 12.273 -1.069 1 44.81 5 THR B CA 1
ATOM 1683 C C . THR B 1 5 ? -12.781 11.898 -0.142 1 44.81 5 THR B C 1
ATOM 1685 O O . THR B 1 5 ? -12.961 12.516 0.913 1 44.81 5 THR B O 1
ATOM 1688 N N . HIS B 1 6 ? -13.789 11.352 -0.837 1 49.34 6 HIS B N 1
ATOM 1689 C CA . HIS B 1 6 ? -14.875 11.352 0.131 1 49.34 6 HIS B CA 1
ATOM 1690 C C . HIS B 1 6 ? -14.523 10.516 1.356 1 49.34 6 HIS B C 1
ATOM 1692 O O . HIS B 1 6 ? -14.305 9.305 1.248 1 49.34 6 HIS B O 1
ATOM 1698 N N . ARG B 1 7 ? -14.086 11.297 2.354 1 59.53 7 ARG B N 1
ATOM 1699 C CA . ARG B 1 7 ? -13.898 10.961 3.76 1 59.53 7 ARG B CA 1
ATOM 1700 C C . ARG B 1 7 ? -15.125 10.242 4.316 1 59.53 7 ARG B C 1
ATOM 1702 O O . ARG B 1 7 ? -16 9.828 3.561 1 59.53 7 ARG B O 1
ATOM 1709 N N . ILE B 1 8 ? -15.352 10.227 5.328 1 62.47 8 ILE B N 1
ATOM 1710 C CA . ILE B 1 8 ? -16.516 9.648 5.977 1 62.47 8 ILE B CA 1
ATOM 1711 C C . ILE B 1 8 ? -17.781 10.406 5.543 1 62.47 8 ILE B C 1
ATOM 1713 O O . ILE B 1 8 ? -17.812 11.641 5.574 1 62.47 8 ILE B O 1
ATOM 1717 N N . SER B 1 9 ? -18.562 9.648 4.723 1 63.19 9 SER B N 1
ATOM 1718 C CA . SER B 1 9 ? -19.828 10.258 4.305 1 63.19 9 SER B CA 1
ATOM 1719 C C . SER B 1 9 ? -20.547 10.906 5.484 1 63.19 9 SER B C 1
ATOM 1721 O O . SER B 1 9 ? -20.328 10.523 6.637 1 63.19 9 SER B O 1
ATOM 1723 N N . GLN B 1 10 ? -21.078 11.977 5.215 1 62.19 10 GLN B N 1
ATOM 1724 C CA . GLN B 1 10 ? -21.891 12.625 6.242 1 62.19 10 GLN B CA 1
ATOM 1725 C C . GLN B 1 10 ? -22.812 11.625 6.918 1 62.19 10 GLN B C 1
ATOM 1727 O O . GLN B 1 10 ? -23.062 11.719 8.125 1 62.19 10 GLN B O 1
ATOM 1732 N N . GLN B 1 11 ? -23.281 10.664 6.141 1 65.06 11 GLN B N 1
ATOM 1733 C CA . GLN B 1 11 ? -24.156 9.633 6.688 1 65.06 11 GLN B CA 1
ATOM 1734 C C . GLN B 1 11 ? -23.422 8.789 7.73 1 65.06 11 GLN B C 1
ATOM 1736 O O . GLN B 1 11 ? -24 8.438 8.766 1 65.06 11 GLN B O 1
ATOM 1741 N N . GLU B 1 12 ? -22.219 8.602 7.414 1 70 12 GLU B N 1
ATOM 1742 C CA . GLU B 1 12 ? -21.438 7.793 8.344 1 70 12 GLU B CA 1
ATOM 1743 C C . GLU B 1 12 ? -21.094 8.578 9.609 1 70 12 GLU B C 1
ATOM 1745 O O . GLU B 1 12 ? -21.125 8.031 10.711 1 70 12 GLU B O 1
ATOM 1750 N N . ILE B 1 13 ? -20.875 9.844 9.398 1 67.25 13 ILE B N 1
ATOM 1751 C CA . ILE B 1 13 ? -20.547 10.695 10.539 1 67.25 13 ILE B CA 1
ATOM 1752 C C . ILE B 1 13 ? -21.734 10.758 11.5 1 67.25 13 ILE B C 1
ATOM 1754 O O . ILE B 1 13 ? -21.547 10.734 12.719 1 67.25 13 ILE B O 1
ATOM 1758 N N . SER B 1 14 ? -22.828 10.742 10.867 1 68.62 14 SER B N 1
ATOM 1759 C CA . SER B 1 14 ? -24.031 10.867 11.68 1 68.62 14 SER B CA 1
ATOM 1760 C C . SER B 1 14 ? -24.234 9.633 12.555 1 68.62 14 SER B C 1
ATOM 1762 O O . SER B 1 14 ? -24.938 9.695 13.57 1 68.62 14 SER B O 1
ATOM 1764 N N . GLN B 1 15 ? -23.625 8.625 12.195 1 72.44 15 GLN B N 1
ATOM 1765 C CA . GLN B 1 15 ? -23.781 7.375 12.938 1 72.44 15 GLN B CA 1
ATOM 1766 C C . GLN B 1 15 ? -22.781 7.281 14.086 1 72.44 15 GLN B C 1
ATOM 1768 O O . GLN B 1 15 ? -22.859 6.379 14.914 1 72.44 15 GLN B O 1
ATOM 1773 N N . ILE B 1 16 ? -21.906 8.195 14.07 1 74.88 16 ILE B N 1
ATOM 1774 C CA . ILE B 1 16 ? -20.891 8.203 15.133 1 74.88 16 ILE B CA 1
ATOM 1775 C C . ILE B 1 16 ? -21.453 8.906 16.375 1 74.88 16 ILE B C 1
ATOM 1777 O O . ILE B 1 16 ? -21.984 10.016 16.281 1 74.88 16 ILE B O 1
ATOM 1781 N N . PRO B 1 17 ? -21.453 8.164 17.484 1 68.12 17 PRO B N 1
ATOM 1782 C CA . PRO B 1 17 ? -21.969 8.805 18.703 1 68.12 17 PRO B CA 1
ATOM 1783 C C . PRO B 1 17 ? -21.281 10.141 19 1 68.12 17 PRO B C 1
ATOM 1785 O O . PRO B 1 17 ? -20.047 10.219 19 1 68.12 17 PRO B O 1
ATOM 1788 N N . GLN B 1 18 ? -21.906 11.219 18.938 1 62.72 18 GLN B N 1
ATOM 1789 C CA . GLN B 1 18 ? -21.406 12.578 19.094 1 62.72 18 GLN B CA 1
ATOM 1790 C C . GLN B 1 18 ? -21.062 12.883 20.547 1 62.72 18 GLN B C 1
ATOM 1792 O O . GLN B 1 18 ? -20.375 13.867 20.844 1 62.72 18 GLN B O 1
ATOM 1797 N N . ASN B 1 19 ? -21.516 12.078 21.438 1 63.56 19 ASN B N 1
ATOM 1798 C CA . ASN B 1 19 ? -21.375 12.461 22.828 1 63.56 19 ASN B CA 1
ATOM 1799 C C . ASN B 1 19 ? -20.016 12.047 23.391 1 63.56 19 ASN B C 1
ATOM 1801 O O . ASN B 1 19 ? -19.797 12.086 24.594 1 63.56 19 ASN B O 1
ATOM 1805 N N . ALA B 1 20 ? -19.188 11.586 22.5 1 71.31 20 ALA B N 1
ATOM 1806 C CA . ALA B 1 20 ? -17.938 11.109 23.094 1 71.31 20 ALA B CA 1
ATOM 1807 C C . ALA B 1 20 ? -16.969 12.266 23.328 1 71.31 20 ALA B C 1
ATOM 1809 O O . ALA B 1 20 ? -16.938 13.227 22.562 1 71.31 20 ALA B O 1
ATOM 1810 N N . ALA B 1 21 ? -16.344 12.305 24.484 1 80.81 21 ALA B N 1
ATOM 1811 C CA . ALA B 1 21 ? -15.375 13.328 24.891 1 80.81 21 ALA B CA 1
ATOM 1812 C C . ALA B 1 21 ? -14.227 13.43 23.891 1 80.81 21 ALA B C 1
ATOM 1814 O O . ALA B 1 21 ? -13.711 12.414 23.422 1 80.81 21 ALA B O 1
ATOM 1815 N N . SER B 1 22 ? -13.945 14.703 23.562 1 91.38 22 SER B N 1
ATOM 1816 C CA . SER B 1 22 ? -12.812 14.969 22.688 1 91.38 22 SER B CA 1
ATOM 1817 C C . SER B 1 22 ? -11.492 14.93 23.453 1 91.38 22 SER B C 1
ATOM 1819 O O . SER B 1 22 ? -11.461 15.188 24.656 1 91.38 22 SER B O 1
ATOM 1821 N N . ARG B 1 23 ? -10.453 14.484 22.875 1 95.06 23 ARG B N 1
ATOM 1822 C CA . ARG B 1 23 ? -9.094 14.477 23.406 1 95.06 23 ARG B CA 1
ATOM 1823 C C . ARG B 1 23 ? -8.156 15.289 22.516 1 95.06 23 ARG B C 1
ATOM 1825 O O . ARG B 1 23 ? -8.312 15.305 21.297 1 95.06 23 ARG B O 1
ATOM 1832 N N . SER B 1 24 ? -7.215 15.922 23.172 1 97.31 24 SER B N 1
ATOM 1833 C CA . SER B 1 24 ? -6.262 16.75 22.453 1 97.31 24 SER B CA 1
ATOM 1834 C C . SER B 1 24 ? -4.836 16.234 22.609 1 97.31 24 SER B C 1
ATOM 1836 O O . SER B 1 24 ? -4.48 15.711 23.672 1 97.31 24 SER B O 1
ATOM 1838 N N . PHE B 1 25 ? -4.055 16.359 21.641 1 98.12 25 PHE B N 1
ATOM 1839 C CA . PHE B 1 25 ? -2.648 15.969 21.625 1 98.12 25 PHE B CA 1
ATOM 1840 C C . PHE B 1 25 ? -1.801 17.062 20.969 1 98.12 25 PHE B C 1
ATOM 1842 O O . PHE B 1 25 ? -2.26 17.75 20.062 1 98.12 25 PHE B O 1
ATOM 1849 N N . ASN B 1 26 ? -0.631 17.156 21.469 1 97.88 26 ASN B N 1
ATOM 1850 C CA . ASN B 1 26 ? 0.306 18.094 20.859 1 97.88 26 ASN B CA 1
ATOM 1851 C C . ASN B 1 26 ? 1.046 17.453 19.672 1 97.88 26 ASN B C 1
ATOM 1853 O O . ASN B 1 26 ? 1.02 16.234 19.5 1 97.88 26 ASN B O 1
ATOM 1857 N N . ARG B 1 27 ? 1.658 18.328 18.906 1 96 27 ARG B N 1
ATOM 1858 C CA . ARG B 1 27 ? 2.514 17.844 17.828 1 96 27 ARG B CA 1
ATOM 1859 C C . ARG B 1 27 ? 3.543 16.844 18.344 1 96 27 ARG B C 1
ATOM 1861 O O . ARG B 1 27 ? 4.172 17.078 19.375 1 96 27 ARG B O 1
ATOM 1868 N N . ARG B 1 28 ? 3.648 15.703 17.734 1 96.94 28 ARG B N 1
ATOM 1869 C CA . ARG B 1 28 ? 4.617 14.633 17.953 1 96.94 28 ARG B CA 1
ATOM 1870 C C . ARG B 1 28 ? 4.191 13.734 19.109 1 96.94 28 ARG B C 1
ATOM 1872 O O . ARG B 1 28 ? 4.879 12.766 19.438 1 96.94 28 ARG B O 1
ATOM 1879 N N . ASP B 1 29 ? 3.012 14.078 19.672 1 97.81 29 ASP B N 1
ATOM 1880 C CA . ASP B 1 29 ? 2.436 13.117 20.609 1 97.81 29 ASP B CA 1
ATOM 1881 C C . ASP B 1 29 ? 1.946 11.867 19.891 1 97.81 29 ASP B C 1
ATOM 1883 O O . ASP B 1 29 ? 1.608 11.914 18.703 1 97.81 29 ASP B O 1
ATOM 1887 N N . PHE B 1 30 ? 1.883 10.797 20.625 1 97.62 30 PHE B N 1
ATOM 1888 C CA . PHE B 1 30 ? 1.304 9.562 20.125 1 97.62 30 PHE B CA 1
ATOM 1889 C C . PHE B 1 30 ? -0.116 9.375 20.641 1 97.62 30 PHE B C 1
ATOM 1891 O O . PHE B 1 30 ? -0.394 9.648 21.812 1 97.62 30 PHE B O 1
ATOM 1898 N N . LEU B 1 31 ? -0.983 9.07 19.766 1 97.06 31 LEU B N 1
ATOM 1899 C CA . LEU B 1 31 ? -2.318 8.688 20.203 1 97.06 31 LEU B CA 1
ATOM 1900 C C . LEU B 1 31 ? -2.307 7.289 20.812 1 97.06 31 LEU B C 1
ATOM 1902 O O . LEU B 1 31 ? -1.522 6.434 20.391 1 97.06 31 LEU B O 1
ATOM 1906 N N . PRO B 1 32 ? -3.195 7.012 21.734 1 94.44 32 PRO B N 1
ATOM 1907 C CA . PRO B 1 32 ? -3.236 5.688 22.359 1 94.44 32 PRO B CA 1
ATOM 1908 C C . PRO B 1 32 ? -3.566 4.578 21.359 1 94.44 32 PRO B C 1
ATOM 1910 O O . PRO B 1 32 ? -4.426 4.758 20.5 1 94.44 32 PRO B O 1
ATOM 1913 N N . GLU B 1 33 ? -2.77 3.588 21.5 1 91.06 33 GLU B N 1
ATOM 1914 C CA . GLU B 1 33 ? -3.078 2.381 20.734 1 91.06 33 GLU B CA 1
ATOM 1915 C C . GLU B 1 33 ? -4.086 1.504 21.469 1 91.06 33 GLU B C 1
ATOM 1917 O O . GLU B 1 33 ? -3.721 0.784 22.406 1 91.06 33 GLU B O 1
ATOM 1922 N N . GLU B 1 34 ? -5.297 1.586 21.156 1 90 34 GLU B N 1
ATOM 1923 C CA . GLU B 1 34 ? -6.367 0.832 21.797 1 90 34 GLU B CA 1
ATOM 1924 C C . GLU B 1 34 ? -7.16 0.019 20.781 1 90 34 GLU B C 1
ATOM 1926 O O . GLU B 1 34 ? -7.586 0.547 19.75 1 90 34 GLU B O 1
ATOM 1931 N N . SER B 1 35 ? -7.348 -1.205 21.125 1 91 35 SER B N 1
ATOM 1932 C CA . SER B 1 35 ? -8.055 -2.086 20.203 1 91 35 SER B CA 1
ATOM 1933 C C . SER B 1 35 ? -9.57 -1.891 20.297 1 91 35 SER B C 1
ATOM 1935 O O . SER B 1 35 ? -10.32 -2.352 19.438 1 91 35 SER B O 1
ATOM 1937 N N . GLN B 1 36 ? -10 -1.152 21.297 1 92.44 36 GLN B N 1
ATOM 1938 C CA . GLN B 1 36 ? -11.438 -1.044 21.531 1 92.44 36 GLN B CA 1
ATOM 1939 C C . GLN B 1 36 ? -11.984 0.272 20.984 1 92.44 36 GLN B C 1
ATOM 1941 O O . GLN B 1 36 ? -13.188 0.514 21.031 1 92.44 36 GLN B O 1
ATOM 1946 N N . PHE B 1 37 ? -11.047 1.097 20.438 1 91.44 37 PHE B N 1
ATOM 1947 C CA . PHE B 1 37 ? -11.5 2.406 19.984 1 91.44 37 PHE B CA 1
ATOM 1948 C C . PHE B 1 37 ? -10.906 2.738 18.625 1 91.44 37 PHE B C 1
ATOM 1950 O O . PHE B 1 37 ? -9.781 2.352 18.312 1 91.44 37 PHE B O 1
ATOM 1957 N N . PHE B 1 38 ? -11.727 3.465 17.891 1 93.25 38 PHE B N 1
ATOM 1958 C CA . PHE B 1 38 ? -11.242 4.277 16.781 1 93.25 38 PHE B CA 1
ATOM 1959 C C . PHE B 1 38 ? -11.055 5.727 17.203 1 93.25 38 PHE B C 1
ATOM 1961 O O . PHE B 1 38 ? -11.594 6.148 18.234 1 93.25 38 PHE B O 1
ATOM 1968 N N . TRP B 1 39 ? -10.32 6.445 16.422 1 94.5 39 TRP B N 1
ATOM 1969 C CA . TRP B 1 39 ? -10.172 7.883 16.625 1 94.5 39 TRP B CA 1
ATOM 1970 C C . TRP B 1 39 ? -10.672 8.656 15.406 1 94.5 39 TRP B C 1
ATOM 1972 O O . TRP B 1 39 ? -10.148 8.492 14.305 1 94.5 39 TRP B O 1
ATOM 1982 N N . LEU B 1 40 ? -11.656 9.43 15.648 1 93.75 40 LEU B N 1
ATOM 1983 C CA . LEU B 1 40 ? -12.109 10.375 14.625 1 93.75 40 LEU B CA 1
ATOM 1984 C C . LEU B 1 40 ? -11.359 11.695 14.75 1 93.75 40 LEU B C 1
ATOM 1986 O O . LEU B 1 40 ? -11.406 12.352 15.797 1 93.75 40 LEU B O 1
ATOM 1990 N N . ILE B 1 41 ? -10.742 12.117 13.719 1 94.44 41 ILE B N 1
ATOM 1991 C CA . ILE B 1 41 ? -9.969 13.352 13.75 1 94.44 41 ILE B CA 1
ATOM 1992 C C . ILE B 1 41 ? -10.891 14.547 13.547 1 94.44 41 ILE B C 1
ATOM 1994 O O . ILE B 1 41 ? -11.578 14.641 12.523 1 94.44 41 ILE B O 1
ATOM 1998 N N . LYS B 1 42 ? -10.883 15.406 14.469 1 93.38 42 LYS B N 1
ATOM 1999 C CA . LYS B 1 42 ? -11.719 16.594 14.383 1 93.38 42 LYS B CA 1
ATOM 2000 C C . LYS B 1 42 ? -10.898 17.812 13.977 1 93.38 42 LYS B C 1
ATOM 2002 O O . LYS B 1 42 ? -11.438 18.781 13.422 1 93.38 42 LYS B O 1
ATOM 2007 N N . LYS B 1 43 ? -9.672 17.781 14.305 1 95.12 43 LYS B N 1
ATOM 2008 C CA . LYS B 1 43 ? -8.727 18.828 13.938 1 95.12 43 LYS B CA 1
ATOM 2009 C C . LYS B 1 43 ? -7.305 18.281 13.844 1 95.12 43 LYS B C 1
ATOM 2011 O O . LYS B 1 43 ? -6.895 17.469 14.672 1 95.12 43 LYS B O 1
ATOM 2016 N N . GLY B 1 44 ? -6.613 18.797 12.812 1 95.12 44 GLY B N 1
ATOM 2017 C CA . GLY B 1 44 ? -5.199 18.484 12.711 1 95.12 44 GLY B CA 1
ATOM 2018 C C . GLY B 1 44 ? -4.918 17.328 11.766 1 95.12 44 GLY B C 1
ATOM 2019 O O . GLY B 1 44 ? -5.797 16.906 11 1 95.12 44 GLY B O 1
ATOM 2020 N N . VAL B 1 45 ? -3.623 16.906 11.781 1 95.25 45 VAL B N 1
ATOM 2021 C CA . VAL B 1 45 ? -3.131 15.852 10.891 1 95.25 45 VAL B CA 1
ATOM 2022 C C . VAL B 1 45 ? -2.33 14.828 11.695 1 95.25 45 VAL B C 1
ATOM 2024 O O . VAL B 1 45 ? -1.553 15.195 12.578 1 95.25 45 VAL B O 1
ATOM 2027 N N . VAL B 1 46 ? -2.578 13.57 11.469 1 96.81 46 VAL B N 1
ATOM 2028 C CA . VAL B 1 46 ? -1.791 12.523 12.102 1 96.81 46 VAL B CA 1
ATOM 2029 C C . VAL B 1 46 ? -1.199 11.602 11.039 1 96.81 46 VAL B C 1
ATOM 2031 O O . VAL B 1 46 ? -1.648 11.609 9.891 1 96.81 46 VAL B O 1
ATOM 2034 N N . ARG B 1 47 ? -0.174 10.898 11.398 1 96.31 47 ARG B N 1
ATOM 2035 C CA . ARG B 1 47 ? 0.336 9.836 10.547 1 96.31 47 ARG B CA 1
ATOM 2036 C C . ARG B 1 47 ? 0.294 8.492 11.266 1 96.31 47 ARG B C 1
ATOM 2038 O O . ARG B 1 47 ? 0.359 8.438 12.492 1 96.31 47 ARG B O 1
ATOM 2045 N N . SER B 1 48 ? 0.08 7.438 10.531 1 95.19 48 SER B N 1
ATOM 2046 C CA . SER B 1 48 ? 0.222 6.074 11.023 1 95.19 48 SER B CA 1
ATOM 2047 C C . SER B 1 48 ? 1.585 5.492 10.664 1 95.19 48 SER B C 1
ATOM 2049 O O . SER B 1 48 ? 2.072 5.688 9.547 1 95.19 48 SER B O 1
ATOM 2051 N N . ILE B 1 49 ? 2.164 4.828 11.617 1 93.62 49 ILE B N 1
ATOM 2052 C CA . ILE B 1 49 ? 3.51 4.285 11.477 1 93.62 49 ILE B CA 1
ATOM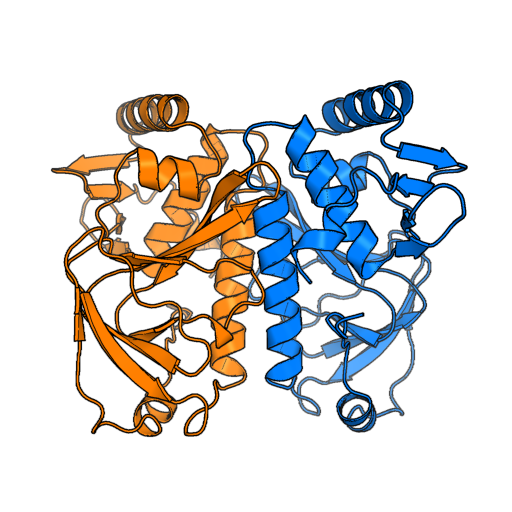 2053 C C . ILE B 1 49 ? 3.527 2.824 11.922 1 93.62 49 ILE B C 1
ATOM 2055 O O . ILE B 1 49 ? 2.783 2.436 12.82 1 93.62 49 ILE B O 1
ATOM 2059 N N . ALA B 1 50 ? 4.312 2.094 11.211 1 88.81 50 ALA B N 1
ATOM 2060 C CA . ALA B 1 50 ? 4.578 0.708 11.586 1 88.81 50 ALA B CA 1
ATOM 2061 C C . ALA B 1 50 ? 6.066 0.388 11.492 1 88.81 50 ALA B C 1
ATOM 2063 O O . ALA B 1 50 ? 6.848 1.187 10.969 1 88.81 50 ALA B O 1
ATOM 2064 N N . TYR B 1 51 ? 6.41 -0.721 12.094 1 85.12 51 TYR B N 1
ATOM 2065 C CA . TYR B 1 51 ? 7.793 -1.186 12.055 1 85.12 51 TYR B CA 1
ATOM 2066 C C . TYR B 1 51 ? 7.906 -2.49 11.273 1 85.12 51 TYR B C 1
ATOM 2068 O O . TYR B 1 51 ? 7.051 -3.371 11.398 1 85.12 51 TYR B O 1
ATOM 2076 N N . THR B 1 52 ? 8.953 -2.549 10.469 1 82.62 52 THR B N 1
ATOM 2077 C CA . THR B 1 52 ? 9.258 -3.83 9.844 1 82.62 52 THR B CA 1
ATOM 2078 C C . THR B 1 52 ? 10.078 -4.707 10.781 1 82.62 52 THR B C 1
ATOM 2080 O O . THR B 1 52 ? 10.492 -4.258 11.859 1 82.62 52 THR B O 1
ATOM 2083 N N . GLU B 1 53 ? 10.25 -5.879 10.438 1 74.25 53 GLU B N 1
ATOM 2084 C CA . GLU B 1 53 ? 10.984 -6.832 11.266 1 74.25 53 GLU B CA 1
ATOM 2085 C C . GLU B 1 53 ? 12.414 -6.363 11.516 1 74.25 53 GLU B C 1
ATOM 2087 O O . GLU B 1 53 ? 12.992 -6.648 12.57 1 74.25 53 GLU B O 1
ATOM 2092 N N . ASP B 1 54 ? 12.969 -5.672 10.609 1 76.25 54 ASP B N 1
ATOM 2093 C CA . ASP B 1 54 ? 14.32 -5.145 10.773 1 76.25 54 ASP B CA 1
ATOM 2094 C C . ASP B 1 54 ? 14.297 -3.793 11.484 1 76.25 54 ASP B C 1
ATOM 2096 O O . ASP B 1 54 ? 15.289 -3.062 11.477 1 76.25 54 ASP B O 1
ATOM 2100 N N . ASN B 1 55 ? 13.164 -3.436 12 1 79.56 55 ASN B N 1
ATOM 2101 C CA . ASN B 1 55 ? 12.961 -2.26 12.836 1 79.56 55 ASN B CA 1
ATOM 2102 C C . ASN B 1 55 ? 13.023 -0.971 12.023 1 79.56 55 ASN B C 1
ATOM 2104 O O . ASN B 1 55 ? 13.406 0.08 12.539 1 79.56 55 ASN B O 1
ATOM 2108 N N . THR B 1 56 ? 12.773 -1.15 10.797 1 83.31 56 THR B N 1
ATOM 2109 C CA . THR B 1 56 ? 12.625 0.038 9.961 1 83.31 56 THR B CA 1
ATOM 2110 C C . THR B 1 56 ? 11.273 0.699 10.195 1 83.31 56 THR B C 1
ATOM 2112 O O . THR B 1 56 ? 10.242 0.02 10.25 1 83.31 56 THR B O 1
ATOM 2115 N N . VAL B 1 57 ? 11.336 2.012 10.383 1 88.12 57 VAL B N 1
ATOM 2116 C CA . VAL B 1 57 ? 10.102 2.771 10.555 1 88.12 57 VAL B CA 1
ATOM 2117 C C . VAL B 1 57 ? 9.469 3.039 9.195 1 88.12 57 VAL B C 1
ATOM 2119 O O . VAL B 1 57 ? 10.133 3.541 8.281 1 88.12 57 VAL B O 1
ATOM 2122 N N . VAL B 1 58 ? 8.211 2.703 9.117 1 89.75 58 VAL B N 1
ATOM 2123 C CA . VAL B 1 58 ? 7.492 2.893 7.863 1 89.75 58 VAL B CA 1
ATOM 2124 C C . VAL B 1 58 ? 6.23 3.715 8.109 1 89.75 58 VAL B C 1
ATOM 2126 O O . VAL B 1 58 ? 5.41 3.369 8.961 1 89.75 58 VAL B O 1
ATOM 2129 N N . CYS B 1 59 ? 6.113 4.809 7.383 1 93.75 59 CYS B N 1
ATOM 2130 C CA . CYS B 1 59 ? 4.859 5.551 7.398 1 93.75 59 CYS B CA 1
ATOM 2131 C C . CYS B 1 59 ? 3.834 4.914 6.465 1 93.75 59 CYS B C 1
ATOM 2133 O O . CYS B 1 59 ? 4.086 4.758 5.27 1 93.75 59 CYS B O 1
ATOM 2135 N N . THR B 1 60 ? 2.676 4.555 7.016 1 93 60 THR B N 1
ATOM 2136 C CA . THR B 1 60 ? 1.692 3.816 6.227 1 93 60 THR B CA 1
ATOM 2137 C C . THR B 1 60 ? 0.572 4.738 5.758 1 93 60 THR B C 1
ATOM 2139 O O . THR B 1 60 ? -0.225 4.367 4.895 1 93 60 THR B O 1
ATOM 2142 N N . GLY B 1 61 ? 0.506 5.91 6.32 1 92.88 61 GLY B N 1
ATOM 2143 C CA . GLY B 1 61 ? -0.529 6.844 5.902 1 92.88 61 GLY B CA 1
ATOM 2144 C C . GLY B 1 61 ? -0.473 8.164 6.641 1 92.88 61 GLY B C 1
ATOM 2145 O O . GLY B 1 61 ? 0.206 8.289 7.664 1 92.88 61 GLY B O 1
ATOM 2146 N N . ILE B 1 62 ? -1.125 9.172 6.074 1 95 62 ILE B N 1
ATOM 2147 C CA . ILE B 1 62 ? -1.37 10.477 6.68 1 95 62 ILE B CA 1
ATOM 2148 C C . ILE B 1 62 ? -2.869 10.773 6.676 1 95 62 ILE B C 1
ATOM 2150 O O . ILE B 1 62 ? -3.555 10.531 5.684 1 95 62 ILE B O 1
ATOM 2154 N N . TRP B 1 63 ? -3.332 11.234 7.781 1 94 63 TRP B N 1
ATOM 2155 C CA . TRP B 1 63 ? -4.773 11.367 7.98 1 94 63 TRP B CA 1
ATOM 2156 C C . TRP B 1 63 ? -5.125 12.766 8.492 1 94 63 TRP B C 1
ATOM 2158 O O . TRP B 1 63 ? -4.383 13.344 9.289 1 94 63 TRP B O 1
ATOM 2168 N N . LEU B 1 64 ? -6.277 13.227 7.992 1 93 64 LEU B N 1
ATOM 2169 C CA . LEU B 1 64 ? -6.688 14.586 8.32 1 93 64 LEU B CA 1
ATOM 2170 C C . LEU B 1 64 ? -8.125 14.609 8.836 1 93 64 LEU B C 1
ATOM 2172 O O . LEU B 1 64 ? -8.695 13.562 9.148 1 93 64 LEU B O 1
ATOM 2176 N N . VAL B 1 65 ? -8.656 15.805 8.961 1 90.94 65 VAL B N 1
ATOM 2177 C CA . VAL B 1 65 ? -9.977 16.047 9.531 1 90.94 65 VAL B CA 1
ATOM 2178 C C . VAL B 1 65 ? -11.008 15.148 8.852 1 90.94 65 VAL B C 1
ATOM 2180 O O . VAL B 1 65 ? -10.992 14.984 7.633 1 90.94 65 VAL B O 1
ATOM 2183 N N . ASP B 1 66 ? -11.797 14.438 9.688 1 89.56 66 ASP B N 1
ATOM 2184 C CA . ASP B 1 66 ? -12.93 13.609 9.289 1 89.56 66 ASP B CA 1
ATOM 2185 C C . ASP B 1 66 ? -12.477 12.203 8.891 1 89.56 66 ASP B C 1
ATOM 2187 O O . ASP B 1 66 ? -13.297 11.367 8.516 1 89.56 66 ASP B O 1
ATOM 2191 N N . ASP B 1 67 ? -11.18 12 9.008 1 91.62 67 ASP B N 1
ATOM 2192 C CA . ASP B 1 67 ? -10.703 10.625 8.859 1 91.62 67 ASP B CA 1
ATOM 2193 C C . ASP B 1 67 ? -10.797 9.875 10.188 1 91.62 67 ASP B C 1
ATOM 2195 O O . ASP B 1 67 ? -10.82 10.484 11.258 1 91.62 67 ASP B O 1
ATOM 2199 N N . ILE B 1 68 ? -10.898 8.617 10.055 1 93 68 ILE B N 1
ATOM 2200 C CA . ILE B 1 68 ? -10.906 7.727 11.211 1 93 68 ILE B CA 1
ATOM 2201 C C . ILE B 1 68 ? -9.664 6.848 11.188 1 93 68 ILE B C 1
ATOM 2203 O O . ILE B 1 68 ? -9.32 6.27 10.156 1 93 68 ILE B O 1
ATOM 2207 N N . VAL B 1 69 ? -8.961 6.82 12.336 1 94.12 69 VAL B N 1
ATOM 2208 C CA . VAL B 1 69 ? -7.766 5.984 12.453 1 94.12 69 VAL B CA 1
ATOM 2209 C C . VAL B 1 69 ? -7.84 5.16 13.734 1 94.12 69 VAL B C 1
ATOM 2211 O O . VAL B 1 69 ? -8.664 5.434 14.609 1 94.12 69 VAL B O 1
ATOM 2214 N N . GLY B 1 70 ? -7.031 4.098 13.758 1 93.88 70 GLY B N 1
ATOM 2215 C CA . GLY B 1 70 ? -6.969 3.299 14.977 1 93.88 70 GLY B CA 1
ATOM 2216 C C . GLY B 1 70 ? -6.516 1.873 14.727 1 93.88 70 GLY B C 1
ATOM 2217 O O . GLY B 1 70 ? -6.594 1.377 13.602 1 93.88 70 GLY B O 1
ATOM 2218 N N . LYS B 1 71 ? -6.16 1.223 15.758 1 92.19 71 LYS B N 1
ATOM 2219 C CA . LYS B 1 71 ? -5.602 -0.126 15.742 1 92.19 71 LYS B CA 1
ATOM 2220 C C . LYS B 1 71 ? -6.566 -1.117 15.109 1 92.19 71 LYS B C 1
ATOM 2222 O O . LYS B 1 71 ? -6.148 -2.023 14.383 1 92.19 71 LYS B O 1
ATOM 2227 N N . PRO B 1 72 ? -7.832 -0.959 15.32 1 90.62 72 PRO B N 1
ATOM 2228 C CA . PRO B 1 72 ? -8.75 -1.941 14.734 1 90.62 72 PRO B CA 1
ATOM 2229 C C . PRO B 1 72 ? -8.742 -1.92 13.211 1 90.62 72 PRO B C 1
ATOM 2231 O O . PRO B 1 72 ? -9.258 -2.844 12.578 1 90.62 72 PRO B O 1
ATOM 2234 N N . LEU B 1 73 ? -8.211 -0.854 12.656 1 88.94 73 LEU B N 1
ATOM 2235 C CA . LEU B 1 73 ? -8.195 -0.725 11.203 1 88.94 73 LEU B CA 1
ATOM 2236 C C . LEU B 1 73 ? -6.914 -1.303 10.625 1 88.94 73 LEU B C 1
ATOM 2238 O O . LEU B 1 73 ? -6.695 -1.246 9.406 1 88.94 73 LEU B O 1
ATOM 2242 N N . SER B 1 74 ? -6.078 -1.838 11.422 1 88.06 74 SER B N 1
ATOM 2243 C CA . SER B 1 74 ? -4.816 -2.381 10.93 1 88.06 74 SER B CA 1
ATOM 2244 C C . SER B 1 74 ? -4.453 -3.674 11.648 1 88.06 74 SER B C 1
ATOM 2246 O O . SER B 1 74 ? -4.645 -3.791 12.867 1 88.06 74 SER B O 1
ATOM 2248 N N . ARG B 1 75 ? -3.887 -4.555 10.945 1 83.19 75 ARG B N 1
ATOM 2249 C CA . ARG B 1 75 ? -3.404 -5.793 11.547 1 83.19 75 ARG B CA 1
ATOM 2250 C C . ARG B 1 75 ? -1.934 -5.672 11.938 1 83.19 75 ARG B C 1
ATOM 2252 O O . ARG B 1 75 ? -1.374 -6.582 12.555 1 83.19 75 ARG B O 1
ATOM 2259 N N . THR B 1 76 ? -1.416 -4.582 11.516 1 82.44 76 THR B N 1
ATOM 2260 C CA . THR B 1 76 ? -0.012 -4.363 11.844 1 82.44 76 THR B CA 1
ATOM 2261 C C . THR B 1 76 ? 0.164 -4.145 13.344 1 82.44 76 THR B C 1
ATOM 2263 O O . THR B 1 76 ? -0.652 -3.475 13.984 1 82.44 76 THR B O 1
ATOM 2266 N N . SER B 1 77 ? 1.271 -4.715 13.867 1 82.94 77 SER B N 1
ATOM 2267 C CA . SER B 1 77 ? 1.602 -4.527 15.273 1 82.94 77 SER B CA 1
ATOM 2268 C C . SER B 1 77 ? 3.105 -4.359 15.469 1 82.94 77 SER B C 1
ATOM 2270 O O . SER B 1 77 ? 3.891 -5.207 15.047 1 82.94 77 SER B O 1
ATOM 2272 N N . PRO B 1 78 ? 3.453 -3.262 16.109 1 85.62 78 PRO B N 1
ATOM 2273 C CA . PRO B 1 78 ? 2.613 -2.195 16.656 1 85.62 78 PRO B CA 1
ATOM 2274 C C . PRO B 1 78 ? 2.043 -1.279 15.57 1 85.62 78 PRO B C 1
ATOM 2276 O O . PRO B 1 78 ? 2.561 -1.241 14.453 1 85.62 78 PRO B O 1
ATOM 2279 N N . TYR B 1 79 ? 0.943 -0.76 15.797 1 87.56 79 TYR B N 1
ATOM 2280 C CA . TYR B 1 79 ? 0.312 0.304 15.023 1 87.56 79 TYR B CA 1
ATOM 2281 C C . TYR B 1 79 ? 0.372 1.631 15.766 1 87.56 79 TYR B C 1
ATOM 2283 O O . TYR B 1 79 ? -0.359 1.838 16.734 1 87.56 79 TYR B O 1
ATOM 2291 N N . ILE B 1 80 ? 1.207 2.539 15.266 1 94.38 80 ILE B N 1
ATOM 2292 C CA . ILE B 1 80 ? 1.467 3.775 15.992 1 94.38 80 ILE B CA 1
ATOM 2293 C C . ILE B 1 80 ? 0.844 4.953 15.25 1 94.38 80 ILE B C 1
ATOM 2295 O O . ILE B 1 80 ? 0.939 5.043 14.023 1 94.38 80 ILE B O 1
ATOM 2299 N N . ILE B 1 81 ? 0.176 5.723 16 1 96.75 81 ILE B N 1
ATOM 2300 C CA . ILE B 1 81 ? -0.383 6.957 15.461 1 96.75 81 ILE B CA 1
ATOM 2301 C C . ILE B 1 81 ? 0.314 8.156 16.094 1 96.75 81 ILE B C 1
ATOM 2303 O O . ILE B 1 81 ? 0.342 8.297 17.312 1 96.75 81 ILE B O 1
ATOM 2307 N N . GLU B 1 82 ? 0.884 9.008 15.273 1 97.44 82 GLU B N 1
ATOM 2308 C CA . GLU B 1 82 ? 1.624 10.172 15.758 1 97.44 82 GLU B CA 1
ATOM 2309 C C . GLU B 1 82 ? 1.01 11.469 15.242 1 97.44 82 GLU B C 1
ATOM 2311 O O . GLU B 1 82 ? 0.687 11.578 14.055 1 97.44 82 GLU B O 1
ATOM 2316 N N . ALA B 1 83 ? 0.847 12.43 16.156 1 97.81 83 ALA B N 1
ATOM 2317 C CA . ALA B 1 83 ? 0.345 13.75 15.766 1 97.81 83 ALA B CA 1
ATOM 2318 C C . ALA B 1 83 ? 1.411 14.539 15.016 1 97.81 83 ALA B C 1
ATOM 2320 O O . ALA B 1 83 ? 2.535 14.695 15.5 1 97.81 83 ALA B O 1
ATOM 2321 N N . LEU B 1 84 ? 1.062 15.023 13.82 1 95 84 LEU B N 1
ATOM 2322 C CA . LEU B 1 84 ? 1.97 15.867 13.047 1 95 84 LEU B CA 1
ATOM 2323 C C . LEU B 1 84 ? 1.713 17.344 13.336 1 95 84 LEU B C 1
ATOM 2325 O O . LEU B 1 84 ? 2.535 18.203 13 1 95 84 LEU B O 1
ATOM 2329 N N . THR B 1 85 ? 0.578 17.672 13.82 1 94.31 85 THR B N 1
ATOM 2330 C CA . THR B 1 85 ? 0.121 18.969 14.297 1 94.31 85 THR B CA 1
ATOM 2331 C C . THR B 1 85 ? -0.598 18.828 15.633 1 94.31 85 THR B C 1
ATOM 2333 O O . THR B 1 85 ? -0.797 17.719 16.125 1 94.31 85 THR B O 1
ATOM 2336 N N . PRO B 1 86 ? -0.904 19.969 16.219 1 96.75 86 PRO B N 1
ATOM 2337 C CA . PRO B 1 86 ? -1.913 19.797 17.266 1 96.75 86 PRO B CA 1
ATOM 2338 C C . PRO B 1 86 ? -3.197 19.156 16.75 1 96.75 86 PRO B C 1
ATOM 2340 O O . PRO B 1 86 ? -3.697 19.531 15.688 1 96.75 86 PRO B O 1
ATOM 2343 N N . VAL B 1 87 ? -3.641 18.125 17.516 1 97.31 87 VAL B N 1
ATOM 2344 C CA . VAL B 1 87 ? -4.738 17.312 17.016 1 97.31 87 VAL B CA 1
ATOM 2345 C C . VAL B 1 87 ? -5.836 17.203 18.062 1 97.31 87 VAL B C 1
ATOM 2347 O O . VAL B 1 87 ? -5.551 17.156 19.266 1 97.31 87 VAL B O 1
ATOM 2350 N N . LYS B 1 88 ? -7.035 17.266 17.609 1 97.31 88 LYS B N 1
ATOM 2351 C CA . LYS B 1 88 ? -8.219 16.938 18.406 1 97.31 88 LYS B CA 1
ATOM 2352 C C . LYS B 1 88 ? -8.945 15.727 17.828 1 97.31 88 LYS B C 1
ATOM 2354 O O . LYS B 1 88 ? -9.211 15.672 16.625 1 97.31 88 LYS B O 1
ATOM 2359 N N . VAL B 1 89 ? -9.234 14.75 18.719 1 95.69 89 VAL B N 1
ATOM 2360 C CA . VAL B 1 89 ? -9.883 13.539 18.234 1 95.69 89 VAL B CA 1
ATOM 2361 C C . VAL B 1 89 ? -11.039 13.164 19.172 1 95.69 89 VAL B C 1
ATOM 2363 O O . VAL B 1 89 ? -11.102 13.625 20.312 1 95.69 89 VAL B O 1
ATOM 2366 N N . ILE B 1 90 ? -11.898 12.367 18.656 1 93.69 90 ILE B N 1
ATOM 2367 C CA . ILE B 1 90 ? -12.984 11.75 19.422 1 93.69 90 ILE B CA 1
ATOM 2368 C C . ILE B 1 90 ? -12.836 10.227 19.375 1 93.69 90 ILE B C 1
ATOM 2370 O O . ILE B 1 90 ? -12.555 9.656 18.312 1 93.69 90 ILE B O 1
ATOM 2374 N N . ALA B 1 91 ? -13.055 9.648 20.5 1 93 91 ALA B N 1
ATOM 2375 C CA . ALA B 1 91 ? -13 8.188 20.562 1 93 91 ALA B CA 1
ATOM 2376 C C . ALA B 1 91 ? -14.32 7.566 20.141 1 93 91 ALA B C 1
ATOM 2378 O O . ALA B 1 91 ? -15.391 7.988 20.594 1 93 91 ALA B O 1
ATOM 2379 N N . ILE B 1 92 ? -14.203 6.625 19.25 1 91.75 92 ILE B N 1
ATOM 2380 C CA . ILE B 1 92 ? -15.375 5.867 18.812 1 91.75 92 ILE B CA 1
ATOM 2381 C C . ILE B 1 92 ? -15.234 4.41 19.25 1 91.75 92 ILE B C 1
ATOM 2383 O O . ILE B 1 92 ? -14.391 3.68 18.719 1 91.75 92 ILE B O 1
ATOM 2387 N N . PRO B 1 93 ? -16.094 3.961 20.156 1 91.19 93 PRO B N 1
ATOM 2388 C CA . PRO B 1 93 ? -16 2.551 20.547 1 91.19 93 PRO B CA 1
ATOM 2389 C C . PRO B 1 93 ? -16.312 1.602 19.391 1 91.19 93 PRO B C 1
ATOM 2391 O O . PRO B 1 93 ? -17.25 1.836 18.625 1 91.19 93 PRO B O 1
ATOM 2394 N N . THR B 1 94 ? -15.461 0.559 19.266 1 90.94 94 THR B N 1
ATOM 2395 C CA . THR B 1 94 ? -15.664 -0.419 18.203 1 90.94 94 THR B CA 1
ATOM 2396 C C . THR B 1 94 ? -17 -1.14 18.375 1 90.94 94 THR B C 1
ATOM 2398 O O . THR B 1 94 ? -17.562 -1.645 17.406 1 90.94 94 THR B O 1
ATOM 2401 N N . SER B 1 95 ? -17.547 -1.216 19.531 1 89.94 95 SER B N 1
ATOM 2402 C CA . SER B 1 95 ? -18.812 -1.876 19.828 1 89.94 95 SER B CA 1
ATOM 2403 C C . SER B 1 95 ? -19.984 -1.073 19.297 1 89.94 95 SER B C 1
ATOM 2405 O O . SER B 1 95 ? -21.078 -1.619 19.109 1 89.94 95 SER B O 1
ATOM 2407 N N . SER B 1 96 ? -19.766 0.185 19.047 1 86.12 96 SER B N 1
ATOM 2408 C CA . SER B 1 96 ? -20.875 1.062 18.703 1 86.12 96 SER B CA 1
ATOM 2409 C C . SER B 1 96 ? -20.859 1.443 17.234 1 86.12 96 SER B C 1
ATOM 2411 O O . SER B 1 96 ? -21.797 2.068 16.734 1 86.12 96 SER B O 1
ATOM 2413 N N . TRP B 1 97 ? -19.734 1.152 16.625 1 85.88 97 TRP B N 1
ATOM 2414 C CA . TRP B 1 97 ? -19.594 1.603 15.242 1 85.88 97 TRP B CA 1
ATOM 2415 C C . TRP B 1 97 ? -18.688 0.66 14.453 1 85.88 97 TRP B C 1
ATOM 2417 O O . TRP B 1 97 ? -17.688 0.158 14.977 1 85.88 97 TRP B O 1
ATOM 2427 N N . GLN B 1 98 ? -19.094 0.525 13.148 1 86.06 98 GLN B N 1
ATOM 2428 C CA . GLN B 1 98 ? -18.266 -0.22 12.211 1 86.06 98 GLN B CA 1
ATOM 2429 C C . GLN B 1 98 ? -18.078 0.552 10.906 1 86.06 98 GLN B C 1
ATOM 2431 O O . GLN B 1 98 ? -19.016 1.183 10.414 1 86.06 98 GLN B O 1
ATOM 2436 N N . PRO B 1 99 ? -16.859 0.471 10.414 1 85.62 99 PRO B N 1
ATOM 2437 C CA . PRO B 1 99 ? -16.656 1.187 9.156 1 85.62 99 PRO B CA 1
ATOM 2438 C C . PRO B 1 99 ? -17.469 0.603 8.008 1 85.62 99 PRO B C 1
ATOM 2440 O O . PRO B 1 99 ? -17.641 -0.615 7.926 1 85.62 99 PRO B O 1
ATOM 2443 N N . SER B 1 100 ? -17.922 1.474 7.184 1 85.75 100 SER B N 1
ATOM 2444 C CA . SER B 1 100 ? -18.625 1.044 5.98 1 85.75 100 SER B CA 1
ATOM 2445 C C . SER B 1 100 ? -17.656 0.481 4.949 1 85.75 100 SER B C 1
ATOM 2447 O O . SER B 1 100 ? -16.453 0.756 5.004 1 85.75 100 SER B O 1
ATOM 2449 N N . SER B 1 101 ? -18.172 -0.278 3.986 1 86.81 101 SER B N 1
ATOM 2450 C CA . SER B 1 101 ? -17.359 -0.788 2.885 1 86.81 101 SER B CA 1
ATOM 2451 C C . SER B 1 101 ? -16.75 0.351 2.074 1 86.81 101 SER B C 1
ATOM 2453 O O . SER B 1 101 ? -15.609 0.249 1.607 1 86.81 101 SER B O 1
ATOM 2455 N N . GLU B 1 102 ? -17.5 1.419 1.969 1 87 102 GLU B N 1
ATOM 2456 C CA . GLU B 1 102 ? -17.031 2.572 1.205 1 87 102 GLU B CA 1
ATOM 2457 C C . GLU B 1 102 ? -15.836 3.234 1.883 1 87 102 GLU B C 1
ATOM 2459 O O . GLU B 1 102 ? -14.867 3.619 1.217 1 87 102 GLU B O 1
ATOM 2464 N N . LEU B 1 103 ? -15.922 3.336 3.127 1 87.56 103 LEU B N 1
ATOM 2465 C CA . LEU B 1 103 ? -14.82 3.941 3.871 1 87.56 103 LEU B CA 1
ATOM 2466 C C . LEU B 1 103 ? -13.555 3.102 3.748 1 87.56 103 LEU B C 1
ATOM 2468 O O . LEU B 1 103 ? -12.477 3.631 3.449 1 87.56 103 LEU B O 1
ATOM 2472 N N . ILE B 1 104 ? -13.727 1.844 3.982 1 90.25 104 ILE B N 1
ATOM 2473 C CA . ILE B 1 104 ? -12.578 0.948 3.91 1 90.25 104 ILE B CA 1
ATOM 2474 C C . ILE B 1 104 ? -12.008 0.948 2.492 1 90.25 104 ILE B C 1
ATOM 2476 O O . ILE B 1 104 ? -10.789 0.891 2.303 1 90.25 104 ILE B O 1
ATOM 2480 N N . PHE B 1 105 ? -12.906 0.986 1.559 1 90.31 105 PHE B N 1
ATOM 2481 C CA . PHE B 1 105 ? -12.492 1.044 0.164 1 90.31 105 PHE B CA 1
ATOM 2482 C C . PHE B 1 105 ? -11.633 2.277 -0.092 1 90.31 105 PHE B C 1
ATOM 2484 O O . PHE B 1 105 ? -10.586 2.189 -0.736 1 90.31 105 PHE B O 1
ATOM 2491 N N . ASN B 1 106 ? -12.008 3.404 0.379 1 88.69 106 ASN B N 1
ATOM 2492 C CA . ASN B 1 106 ? -11.242 4.637 0.227 1 88.69 106 ASN B CA 1
ATOM 2493 C C . ASN B 1 106 ? -9.867 4.523 0.877 1 88.69 106 ASN B C 1
ATOM 2495 O O . ASN B 1 106 ? -8.875 4.996 0.322 1 88.69 106 ASN B O 1
ATOM 2499 N N . TYR B 1 107 ? -9.844 3.924 2.027 1 89.56 107 TYR B N 1
ATOM 2500 C CA . TYR B 1 107 ? -8.57 3.725 2.715 1 89.56 107 TYR B CA 1
ATOM 2501 C C . TYR B 1 107 ? -7.652 2.812 1.908 1 89.56 107 TYR B C 1
ATOM 2503 O O . TYR B 1 107 ? -6.457 3.082 1.778 1 89.56 107 TYR B O 1
ATOM 2511 N N . TRP B 1 108 ? -8.219 1.798 1.339 1 90.88 108 TRP B N 1
ATOM 2512 C CA . TRP B 1 108 ? -7.465 0.874 0.497 1 90.88 108 TRP B CA 1
ATOM 2513 C C . TRP B 1 108 ? -6.91 1.587 -0.732 1 90.88 108 TRP B C 1
ATOM 2515 O O . TRP B 1 108 ? -5.73 1.444 -1.06 1 90.88 108 TRP B O 1
ATOM 2525 N N . GLN B 1 109 ? -7.699 2.381 -1.364 1 89.19 109 GLN B N 1
ATOM 2526 C CA . GLN B 1 109 ? -7.266 3.105 -2.555 1 89.19 109 GLN B CA 1
ATOM 2527 C C . GLN B 1 109 ? -6.113 4.051 -2.232 1 89.19 109 GLN B C 1
ATOM 2529 O O . GLN B 1 109 ? -5.16 4.16 -3.004 1 89.19 109 GLN B O 1
ATOM 2534 N N . ASN B 1 110 ? -6.242 4.672 -1.131 1 88.56 110 ASN B N 1
ATOM 2535 C CA . ASN B 1 110 ? -5.172 5.57 -0.707 1 88.56 110 ASN B CA 1
ATOM 2536 C C . ASN B 1 110 ? -3.871 4.816 -0.456 1 88.56 110 ASN B C 1
ATOM 2538 O O . ASN B 1 110 ? -2.797 5.273 -0.844 1 88.56 110 ASN B O 1
ATOM 2542 N N . THR B 1 111 ? -3.996 3.691 0.198 1 90.62 111 THR B N 1
ATOM 2543 C CA . THR B 1 111 ? -2.83 2.859 0.471 1 90.62 111 THR B CA 1
ATOM 2544 C C . THR B 1 111 ? -2.221 2.34 -0.828 1 90.62 111 THR B C 1
ATOM 2546 O O . THR B 1 111 ? -0.997 2.309 -0.976 1 90.62 111 THR B O 1
ATOM 2549 N N . GLU B 1 112 ? -3.053 1.907 -1.711 1 90.69 112 GLU B N 1
ATOM 2550 C CA . GLU B 1 112 ? -2.58 1.412 -3 1 90.69 112 GLU B CA 1
ATOM 2551 C C . GLU B 1 112 ? -1.838 2.5 -3.771 1 90.69 112 GLU B C 1
ATOM 2553 O O . GLU B 1 112 ? -0.787 2.244 -4.359 1 90.69 112 GLU B O 1
ATOM 2558 N N . THR B 1 113 ? -2.359 3.715 -3.754 1 89.56 113 THR B N 1
ATOM 2559 C CA . THR B 1 113 ? -1.714 4.812 -4.465 1 89.56 113 THR B CA 1
ATOM 2560 C C . THR B 1 113 ? -0.372 5.156 -3.826 1 89.56 113 THR B C 1
ATOM 2562 O O . THR B 1 113 ? 0.582 5.512 -4.523 1 89.56 113 THR B O 1
ATOM 2565 N N . LEU B 1 114 ? -0.316 5.059 -2.514 1 91.44 114 LEU B N 1
ATOM 2566 C CA . LEU B 1 114 ? 0.961 5.266 -1.842 1 91.44 114 LEU B CA 1
ATOM 2567 C C . LEU B 1 114 ? 1.956 4.172 -2.217 1 91.44 114 LEU B C 1
ATOM 2569 O O . LEU B 1 114 ? 3.133 4.453 -2.457 1 91.44 114 LEU B O 1
ATOM 2573 N N . LEU B 1 115 ? 1.446 2.973 -2.248 1 91.69 115 LEU B N 1
ATOM 2574 C CA . LEU B 1 115 ? 2.256 1.845 -2.695 1 91.69 115 LEU B CA 1
ATOM 2575 C C . LEU B 1 115 ? 2.842 2.109 -4.078 1 91.69 115 LEU B C 1
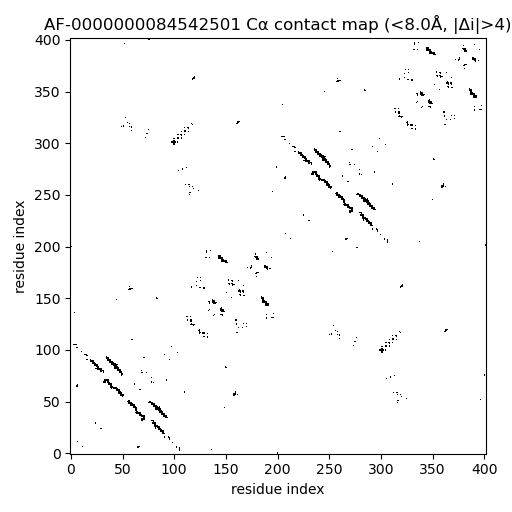ATOM 2577 O O . LEU B 1 115 ? 4.031 1.872 -4.309 1 91.69 115 LEU B O 1
ATOM 2581 N N . MET B 1 116 ? 2.121 2.613 -4.93 1 90 116 MET B N 1
ATOM 2582 C CA . MET B 1 116 ? 2.555 2.91 -6.293 1 90 116 MET B CA 1
ATOM 2583 C C . MET B 1 116 ? 3.566 4.051 -6.305 1 90 116 MET B C 1
ATOM 2585 O O . MET B 1 116 ? 4.555 4.004 -7.039 1 90 116 MET B O 1
ATOM 2589 N N . ALA B 1 117 ? 3.299 5.008 -5.516 1 89.88 117 ALA B N 1
ATOM 2590 C CA . ALA B 1 117 ? 4.168 6.18 -5.469 1 89.88 117 ALA B CA 1
ATOM 2591 C C . ALA B 1 117 ? 5.59 5.793 -5.062 1 89.88 117 ALA B C 1
ATOM 2593 O O . ALA B 1 117 ? 6.559 6.398 -5.527 1 89.88 117 ALA B O 1
ATOM 2594 N N . ARG B 1 118 ? 5.703 4.766 -4.301 1 90.81 118 ARG B N 1
ATOM 2595 C CA . ARG B 1 118 ? 6.996 4.363 -3.752 1 90.81 118 ARG B CA 1
ATOM 2596 C C . ARG B 1 118 ? 7.672 3.332 -4.645 1 90.81 118 ARG B C 1
ATOM 2598 O O . ARG B 1 118 ? 8.805 2.92 -4.379 1 90.81 118 ARG B O 1
ATOM 2605 N N . ALA B 1 119 ? 6.922 2.838 -5.586 1 84.62 119 ALA B N 1
ATOM 2606 C CA . ALA B 1 119 ? 7.387 1.689 -6.359 1 84.62 119 ALA B CA 1
ATOM 2607 C C . ALA B 1 119 ? 8.273 2.133 -7.52 1 84.62 119 ALA B C 1
ATOM 2609 O O . ALA B 1 119 ? 7.879 2.035 -8.68 1 84.62 119 ALA B O 1
ATOM 2610 N N . ASN B 1 120 ? 9.359 2.719 -7.301 1 81.31 120 ASN B N 1
ATOM 2611 C CA . ASN B 1 120 ? 10.297 3.152 -8.328 1 81.31 120 ASN B CA 1
ATOM 2612 C C . ASN B 1 120 ? 11.742 2.936 -7.887 1 81.31 120 ASN B C 1
ATOM 2614 O O . ASN B 1 120 ? 12.039 2.941 -6.691 1 81.31 120 ASN B O 1
ATOM 2618 N N . HIS B 1 121 ? 12.523 2.656 -8.844 1 78.31 121 HIS B N 1
ATOM 2619 C CA . HIS B 1 121 ? 13.938 2.465 -8.531 1 78.31 121 HIS B CA 1
ATOM 2620 C C . HIS B 1 121 ? 14.656 3.803 -8.398 1 78.31 121 HIS B C 1
ATOM 2622 O O . HIS B 1 121 ? 15.773 3.863 -7.883 1 78.31 121 HIS B O 1
ATOM 2628 N N . SER B 1 122 ? 14.07 4.816 -8.859 1 87.25 122 SER B N 1
ATOM 2629 C CA . SER B 1 122 ? 14.664 6.145 -8.812 1 87.25 122 SER B CA 1
ATOM 2630 C C . SER B 1 122 ? 14.141 6.945 -7.625 1 87.25 122 SER B C 1
ATOM 2632 O O . SER B 1 122 ? 12.938 7.203 -7.527 1 87.25 122 SER B O 1
ATOM 2634 N N . ALA B 1 123 ? 15.086 7.309 -6.754 1 91.31 123 ALA B N 1
ATOM 2635 C CA . ALA B 1 123 ? 14.727 8.141 -5.609 1 91.31 123 ALA B CA 1
ATOM 2636 C C . ALA B 1 123 ? 14.062 9.438 -6.062 1 91.31 123 ALA B C 1
ATOM 2638 O O . ALA B 1 123 ? 13.156 9.945 -5.402 1 91.31 123 ALA B O 1
ATOM 2639 N N . TRP B 1 124 ? 14.523 9.938 -7.207 1 93.44 124 TRP B N 1
ATOM 2640 C CA . TRP B 1 124 ? 13.969 11.156 -7.789 1 93.44 124 TRP B CA 1
ATOM 2641 C C . TRP B 1 124 ? 12.469 10.992 -8.055 1 93.44 124 TRP B C 1
ATOM 2643 O O . TRP B 1 124 ? 11.664 11.82 -7.621 1 93.44 124 TRP B O 1
ATOM 2653 N N . PHE B 1 125 ? 12.102 9.922 -8.664 1 90 125 PHE B N 1
ATOM 2654 C CA . PHE B 1 125 ? 10.711 9.688 -9.016 1 90 125 PHE B CA 1
ATOM 2655 C C . PHE B 1 125 ? 9.891 9.336 -7.781 1 90 125 PHE B C 1
ATOM 2657 O O . PHE B 1 125 ? 8.711 9.688 -7.688 1 90 125 PHE B O 1
ATOM 2664 N N . ILE B 1 126 ? 10.484 8.633 -6.824 1 91.44 126 ILE B N 1
ATOM 2665 C CA . ILE B 1 126 ? 9.766 8.289 -5.605 1 91.44 126 ILE B CA 1
ATOM 2666 C C . ILE B 1 126 ? 9.312 9.562 -4.898 1 91.44 126 ILE B C 1
ATOM 2668 O O . ILE B 1 126 ? 8.133 9.711 -4.562 1 91.44 126 ILE B O 1
ATOM 2672 N N . LEU B 1 127 ? 10.242 10.5 -4.73 1 94.56 127 LEU B N 1
ATOM 2673 C CA . LEU B 1 127 ? 9.898 11.734 -4.039 1 94.56 127 LEU B CA 1
ATOM 2674 C C . LEU B 1 127 ? 8.852 12.516 -4.816 1 94.56 127 LEU B C 1
ATOM 2676 O O . LEU B 1 127 ? 7.887 13.023 -4.23 1 94.56 127 LEU B O 1
ATOM 2680 N N . LEU B 1 128 ? 9.047 12.57 -6.117 1 93 128 LEU B N 1
ATOM 2681 C CA . LEU B 1 128 ? 8.078 13.297 -6.941 1 93 128 LEU B CA 1
ATOM 2682 C C . LEU B 1 128 ? 6.688 12.695 -6.801 1 93 128 LEU B C 1
ATOM 2684 O O . LEU B 1 128 ? 5.707 13.414 -6.605 1 93 128 LEU B O 1
ATOM 2688 N N . ASN B 1 129 ? 6.602 11.367 -6.887 1 91.5 129 ASN B N 1
ATOM 2689 C CA . ASN B 1 129 ? 5.32 10.68 -6.812 1 91.5 129 ASN B CA 1
ATOM 2690 C C . ASN B 1 129 ? 4.684 10.828 -5.434 1 91.5 129 ASN B C 1
ATOM 2692 O O . ASN B 1 129 ? 3.463 10.953 -5.316 1 91.5 129 ASN B O 1
ATOM 2696 N N . VAL B 1 130 ? 5.457 10.789 -4.414 1 93.19 130 VAL B N 1
ATOM 2697 C CA . VAL B 1 130 ? 4.949 10.945 -3.055 1 93.19 130 VAL B CA 1
ATOM 2698 C C . VAL B 1 130 ? 4.434 12.367 -2.852 1 93.19 130 VAL B C 1
ATOM 2700 O O . VAL B 1 130 ? 3.391 12.57 -2.225 1 93.19 130 VAL B O 1
ATOM 2703 N N . LEU B 1 131 ? 5.141 13.359 -3.387 1 93.19 131 LEU B N 1
ATOM 2704 C CA . LEU B 1 131 ? 4.66 14.734 -3.301 1 93.19 131 LEU B CA 1
ATOM 2705 C C . LEU B 1 131 ? 3.342 14.891 -4.051 1 93.19 131 LEU B C 1
ATOM 2707 O O . LEU B 1 131 ? 2.447 15.609 -3.594 1 93.19 131 LEU B O 1
ATOM 2711 N N . ASN B 1 132 ? 3.256 14.242 -5.133 1 90.44 132 ASN B N 1
ATOM 2712 C CA . ASN B 1 132 ? 1.998 14.25 -5.871 1 90.44 132 ASN B CA 1
ATOM 2713 C C . ASN B 1 132 ? 0.873 13.602 -5.07 1 90.44 132 ASN B C 1
ATOM 2715 O O . ASN B 1 132 ? -0.252 14.102 -5.055 1 90.44 132 ASN B O 1
ATOM 2719 N N . TRP B 1 133 ? 1.175 12.531 -4.512 1 90.94 133 TRP B N 1
ATOM 2720 C CA . TRP B 1 133 ? 0.225 11.836 -3.646 1 90.94 133 TRP B CA 1
ATOM 2721 C C . TRP B 1 133 ? -0.246 12.75 -2.516 1 90.94 133 TRP B C 1
ATOM 2723 O O . TRP B 1 133 ? -1.445 12.836 -2.242 1 90.94 133 TRP B O 1
ATOM 2733 N N . LEU B 1 134 ? 0.639 13.461 -1.907 1 92.12 134 LEU B N 1
ATOM 2734 C CA . LEU B 1 134 ? 0.308 14.406 -0.847 1 92.12 134 LEU B CA 1
ATOM 2735 C C . LEU B 1 134 ? -0.549 15.547 -1.386 1 92.12 134 LEU B C 1
ATOM 2737 O O . LEU B 1 134 ? -1.512 15.961 -0.738 1 92.12 134 LEU B O 1
ATOM 2741 N N . SER B 1 135 ? -0.185 16.031 -2.502 1 89.56 135 SER B N 1
ATOM 2742 C CA . SER B 1 135 ? -0.882 17.172 -3.082 1 89.56 135 SER B CA 1
ATOM 2743 C C . SER B 1 135 ? -2.336 16.844 -3.395 1 89.56 135 SER B C 1
ATOM 2745 O O . SER B 1 135 ? -3.205 17.719 -3.357 1 89.56 135 SER B O 1
ATOM 2747 N N . GLN B 1 136 ? -2.584 15.609 -3.688 1 84.31 136 GLN B N 1
ATOM 2748 C CA . GLN B 1 136 ? -3.941 15.18 -4.004 1 84.31 136 GLN B CA 1
ATOM 2749 C C . GLN B 1 136 ? -4.844 15.258 -2.775 1 84.31 136 GLN B C 1
ATOM 2751 O O . GLN B 1 136 ? -6.023 15.602 -2.885 1 84.31 136 GLN B O 1
ATOM 2756 N N . ARG B 1 137 ? -4.309 15.031 -1.662 1 82.94 137 ARG B N 1
ATOM 2757 C CA . ARG B 1 137 ? -5.129 14.953 -0.459 1 82.94 137 ARG B CA 1
ATOM 2758 C C . ARG B 1 137 ? -5.039 16.234 0.355 1 82.94 137 ARG B C 1
ATOM 2760 O O . ARG B 1 137 ? -6 16.625 1.024 1 82.94 137 ARG B O 1
ATOM 2767 N N . PHE B 1 138 ? -3.902 16.859 0.221 1 86.69 138 PHE B N 1
ATOM 2768 C CA . PHE B 1 138 ? -3.656 18 1.098 1 86.69 138 PHE B CA 1
ATOM 2769 C C . PHE B 1 138 ? -3.443 19.266 0.286 1 86.69 138 PHE B C 1
ATOM 2771 O O . PHE B 1 138 ? -3.072 20.297 0.836 1 86.69 138 PHE B O 1
ATOM 2778 N N . GLY B 1 139 ? -3.637 19.141 -0.953 1 87.12 139 GLY B N 1
ATOM 2779 C CA . GLY B 1 139 ? -3.256 20.234 -1.834 1 87.12 139 GLY B CA 1
ATOM 2780 C C . GLY B 1 139 ? -4.273 21.359 -1.86 1 87.12 139 GLY B C 1
ATOM 2781 O O . GLY B 1 139 ? -5.48 21.109 -1.817 1 87.12 139 GLY B O 1
ATOM 2782 N N . ASN B 1 140 ? -3.744 22.562 -1.837 1 88 140 ASN B N 1
ATOM 2783 C CA . ASN B 1 140 ? -4.5 23.781 -2.115 1 88 140 ASN B CA 1
ATOM 2784 C C . ASN B 1 140 ? -3.928 24.531 -3.314 1 88 140 ASN B C 1
ATOM 2786 O O . ASN B 1 140 ? -2.723 24.781 -3.375 1 88 140 ASN B O 1
ATOM 2790 N N . ARG B 1 141 ? -4.762 24.797 -4.18 1 88.06 141 ARG B N 1
ATOM 2791 C CA . ARG B 1 141 ? -4.309 25.484 -5.391 1 88.06 141 ARG B CA 1
ATOM 2792 C C . ARG B 1 141 ? -3.861 26.906 -5.082 1 88.06 141 ARG B C 1
ATOM 2794 O O . ARG B 1 141 ? -4.527 27.625 -4.328 1 88.06 141 ARG B O 1
ATOM 2801 N N . THR B 1 142 ? -2.68 27.266 -5.598 1 87.38 142 THR B N 1
ATOM 2802 C CA . THR B 1 142 ? -2.148 28.625 -5.523 1 87.38 142 THR B CA 1
ATOM 2803 C C . THR B 1 142 ? -1.724 29.109 -6.902 1 87.38 142 THR B C 1
ATOM 2805 O O . THR B 1 142 ? -1.857 28.391 -7.895 1 87.38 142 THR B O 1
ATOM 2808 N N . SER B 1 143 ? -1.229 30.344 -6.996 1 87 143 SER B N 1
ATOM 2809 C CA . SER B 1 143 ? -0.75 30.906 -8.258 1 87 143 SER B CA 1
ATOM 2810 C C . SER B 1 143 ? 0.483 30.156 -8.758 1 87 143 SER B C 1
ATOM 2812 O O . SER B 1 143 ? 0.708 30.062 -9.961 1 87 143 SER B O 1
ATOM 2814 N N . GLU B 1 144 ? 1.188 29.609 -7.844 1 85.31 144 GLU B N 1
ATOM 2815 C CA . GLU B 1 144 ? 2.457 28.969 -8.18 1 85.31 144 GLU B CA 1
ATOM 2816 C C . GLU B 1 144 ? 2.283 27.469 -8.383 1 85.31 144 GLU B C 1
ATOM 2818 O O . GLU B 1 144 ? 3.164 26.797 -8.93 1 85.31 144 GLU B O 1
ATOM 2823 N N . GLY B 1 145 ? 1.167 26.922 -7.961 1 88.81 145 GLY B N 1
ATOM 2824 C CA . GLY B 1 145 ? 0.937 25.484 -8.031 1 88.81 145 GLY B CA 1
ATOM 2825 C C . GLY B 1 145 ? 0.07 24.953 -6.902 1 88.81 145 GLY B C 1
ATOM 2826 O O . GLY B 1 145 ? -0.9 25.609 -6.504 1 88.81 145 GLY B O 1
ATOM 2827 N N . TYR B 1 146 ? 0.383 23.766 -6.453 1 89.69 146 TYR B N 1
ATOM 2828 C CA . TYR B 1 146 ? -0.394 23.156 -5.375 1 89.69 146 TYR B CA 1
ATOM 2829 C C . TYR B 1 146 ? 0.382 23.172 -4.066 1 89.69 146 TYR B C 1
ATOM 2831 O O . TYR B 1 146 ? 1.417 22.516 -3.938 1 89.69 146 TYR B O 1
ATOM 2839 N N . LEU B 1 147 ? -0.189 23.922 -3.139 1 90.38 147 LEU B N 1
ATOM 2840 C CA . LEU B 1 147 ? 0.384 23.953 -1.798 1 90.38 147 LEU B CA 1
ATOM 2841 C C . LEU B 1 147 ? 0.017 22.688 -1.021 1 90.38 147 LEU B C 1
ATOM 2843 O O . LEU B 1 147 ? -1.164 22.375 -0.875 1 90.38 147 LEU B O 1
ATOM 2847 N N . ILE B 1 148 ? 1.016 21.906 -0.625 1 90.81 148 ILE B N 1
ATOM 2848 C CA . ILE B 1 148 ? 0.782 20.766 0.263 1 90.81 148 ILE B CA 1
ATOM 2849 C C . ILE B 1 148 ? 0.631 21.266 1.7 1 90.81 148 ILE B C 1
ATOM 2851 O O . ILE B 1 148 ? 1.619 21.609 2.35 1 90.81 148 ILE B O 1
ATOM 2855 N N . ASP B 1 149 ? -0.589 21.266 2.205 1 87.56 149 ASP B N 1
ATOM 2856 C CA . ASP B 1 149 ? -0.947 21.938 3.451 1 87.56 149 ASP B CA 1
ATOM 2857 C C . ASP B 1 149 ? -0.708 21.016 4.652 1 87.56 149 ASP B C 1
ATOM 2859 O O . ASP B 1 149 ? -1.603 20.828 5.48 1 87.56 149 ASP B O 1
ATOM 2863 N N . VAL B 1 150 ? 0.413 20.438 4.734 1 88.25 150 VAL B N 1
ATOM 2864 C CA . VAL B 1 150 ? 0.896 19.672 5.879 1 88.25 150 VAL B CA 1
ATOM 2865 C C . VAL B 1 150 ? 2.389 19.922 6.074 1 88.25 150 VAL B C 1
ATOM 2867 O O . VAL B 1 150 ? 3.156 19.922 5.109 1 88.25 150 VAL B O 1
ATOM 2870 N N . ARG B 1 151 ? 2.74 20.266 7.258 1 86.88 151 ARG B N 1
ATOM 2871 C CA . ARG B 1 151 ? 4.148 20.484 7.578 1 86.88 151 ARG B CA 1
ATOM 2872 C C . ARG B 1 151 ? 4.855 19.156 7.848 1 86.88 151 ARG B C 1
ATOM 2874 O O . ARG B 1 151 ? 4.535 18.469 8.812 1 86.88 151 ARG B O 1
ATOM 2881 N N . LEU B 1 152 ? 5.75 18.828 7 1 90.88 152 LEU B N 1
ATOM 2882 C CA . LEU B 1 152 ? 6.539 17.609 7.145 1 90.88 152 LEU B CA 1
ATOM 2883 C C . LEU B 1 152 ? 8.031 17.922 7.219 1 90.88 152 LEU B C 1
ATOM 2885 O O . LEU B 1 152 ? 8.531 18.75 6.445 1 90.88 152 LEU B O 1
ATOM 2889 N N . THR B 1 153 ? 8.711 17.328 8.164 1 91.69 153 THR B N 1
ATOM 2890 C CA . THR B 1 153 ? 10.172 17.438 8.195 1 91.69 153 THR B CA 1
ATOM 2891 C C . THR B 1 153 ? 10.797 16.562 7.113 1 91.69 153 THR B C 1
ATOM 2893 O O . THR B 1 153 ? 10.117 15.727 6.508 1 91.69 153 THR B O 1
ATOM 2896 N N . HIS B 1 154 ? 12.039 16.812 6.875 1 93.94 154 HIS B N 1
ATOM 2897 C CA . HIS B 1 154 ? 12.75 15.953 5.945 1 93.94 154 HIS B CA 1
ATOM 2898 C C . HIS B 1 154 ? 12.734 14.5 6.422 1 93.94 154 HIS B C 1
ATOM 2900 O O . HIS B 1 154 ? 12.68 13.578 5.609 1 93.94 154 HIS B O 1
ATOM 2906 N N . GLN B 1 155 ? 12.734 14.305 7.703 1 93.06 155 GLN B N 1
ATOM 2907 C CA . GLN B 1 155 ? 12.664 12.961 8.266 1 93.06 155 GLN B CA 1
ATOM 2908 C C . GLN B 1 155 ? 11.297 12.328 8.008 1 93.06 155 GLN B C 1
ATOM 2910 O O . GLN B 1 155 ? 11.203 11.156 7.645 1 93.06 155 GLN B O 1
ATOM 2915 N N . ASP B 1 156 ? 10.242 13.125 8.18 1 93.25 156 ASP B N 1
ATOM 2916 C CA . ASP B 1 156 ? 8.898 12.633 7.887 1 93.25 156 ASP B CA 1
ATOM 2917 C C . ASP B 1 156 ? 8.789 12.172 6.434 1 93.25 156 ASP B C 1
ATOM 2919 O O . ASP B 1 156 ? 8.266 11.094 6.156 1 93.25 156 ASP B O 1
ATOM 2923 N N . LEU B 1 157 ? 9.281 12.969 5.586 1 94.19 157 LEU B N 1
ATOM 2924 C CA . LEU B 1 157 ? 9.25 12.656 4.164 1 94.19 157 LEU B CA 1
ATOM 2925 C C . LEU B 1 157 ? 10.086 11.422 3.854 1 94.19 157 LEU B C 1
ATOM 2927 O O . LEU B 1 157 ? 9.695 10.594 3.02 1 94.19 157 LEU B O 1
ATOM 2931 N N . ALA B 1 158 ? 11.242 11.32 4.52 1 93.94 158 ALA B N 1
ATOM 2932 C CA . ALA B 1 158 ? 12.102 10.148 4.34 1 93.94 158 ALA B CA 1
ATOM 2933 C C . ALA B 1 158 ? 11.359 8.867 4.695 1 93.94 158 ALA B C 1
ATOM 2935 O O . ALA B 1 158 ? 11.391 7.898 3.932 1 93.94 158 ALA B O 1
ATOM 2936 N N . GLU B 1 159 ? 10.672 8.875 5.789 1 92.06 159 GLU B N 1
ATOM 2937 C CA . GLU B 1 159 ? 9.93 7.715 6.266 1 92.06 159 GLU B CA 1
ATOM 2938 C C . GLU B 1 159 ? 8.727 7.43 5.371 1 92.06 159 GLU B C 1
ATOM 2940 O O . GLU B 1 159 ? 8.352 6.27 5.18 1 92.06 159 GLU B O 1
ATOM 2945 N N . LEU B 1 160 ? 8.164 8.477 4.844 1 93.5 160 LEU B N 1
ATOM 2946 C CA . LEU B 1 160 ? 7.039 8.32 3.926 1 93.5 160 LEU B CA 1
ATOM 2947 C C . LEU B 1 160 ? 7.5 7.75 2.592 1 93.5 160 LEU B C 1
ATOM 2949 O O . LEU B 1 160 ? 6.809 6.926 1.99 1 93.5 160 LEU B O 1
ATOM 2953 N N . CYS B 1 161 ? 8.656 8.062 2.182 1 93.31 161 CYS B N 1
ATOM 2954 C CA . CYS B 1 161 ? 9.18 7.68 0.876 1 93.31 161 CYS B CA 1
ATOM 2955 C C . CYS B 1 161 ? 9.945 6.363 0.962 1 93.31 161 CYS B C 1
ATOM 2957 O O . CYS B 1 161 ? 10.203 5.723 -0.058 1 93.31 161 CYS B O 1
ATOM 2959 N N . GLY B 1 162 ? 10.289 5.969 2.143 1 89.5 162 GLY B N 1
ATOM 2960 C CA . GLY B 1 162 ? 11.203 4.852 2.279 1 89.5 162 GLY B CA 1
ATOM 2961 C C . GLY B 1 162 ? 12.617 5.172 1.822 1 89.5 162 GLY B C 1
ATOM 2962 O O . GLY B 1 162 ? 13.273 4.344 1.183 1 89.5 162 GLY B O 1
ATOM 2963 N N . LEU B 1 163 ? 13.062 6.359 2.012 1 91.56 163 LEU B N 1
ATOM 2964 C CA . LEU B 1 163 ? 14.398 6.844 1.661 1 91.56 163 LEU B CA 1
ATOM 2965 C C . LEU B 1 163 ? 15.109 7.406 2.887 1 91.56 163 LEU B C 1
ATOM 2967 O O . LEU B 1 163 ? 14.531 7.457 3.977 1 91.56 163 LEU B O 1
ATOM 2971 N N . THR B 1 164 ? 16.359 7.668 2.682 1 91.69 164 THR B N 1
ATOM 2972 C CA . THR B 1 164 ? 17.094 8.273 3.789 1 91.69 164 THR B CA 1
ATOM 2973 C C . THR B 1 164 ? 16.844 9.781 3.836 1 91.69 164 THR B C 1
ATOM 2975 O O . THR B 1 164 ? 16.531 10.398 2.814 1 91.69 164 THR B O 1
ATOM 2978 N N . ARG B 1 165 ? 17.016 10.359 5.035 1 94.12 165 ARG B N 1
ATOM 2979 C CA . ARG B 1 165 ? 16.859 11.797 5.211 1 94.12 165 ARG B CA 1
ATOM 2980 C C . ARG B 1 165 ? 17.859 12.555 4.34 1 94.12 165 ARG B C 1
ATOM 2982 O O . ARG B 1 165 ? 17.531 13.609 3.787 1 94.12 165 ARG B O 1
ATOM 2989 N N . VAL B 1 166 ? 19.062 12.023 4.242 1 96.56 166 VAL B N 1
ATOM 2990 C CA . VAL B 1 166 ? 20.109 12.641 3.436 1 96.56 166 VAL B CA 1
ATOM 2991 C C . VAL B 1 166 ? 19.656 12.727 1.979 1 96.56 166 VAL B C 1
ATOM 2993 O O . VAL B 1 166 ? 19.781 13.773 1.344 1 96.56 166 VAL B O 1
ATOM 2996 N N . THR B 1 167 ? 19.047 11.688 1.469 1 95.44 167 THR B N 1
ATOM 2997 C CA . THR B 1 167 ? 18.562 11.633 0.099 1 95.44 167 THR B CA 1
ATOM 2998 C C . THR B 1 167 ? 17.438 12.648 -0.104 1 95.44 167 THR B C 1
ATOM 3000 O O . THR B 1 167 ? 17.406 13.375 -1.103 1 95.44 167 THR B O 1
ATOM 3003 N N . ILE B 1 168 ? 16.547 12.695 0.814 1 96.5 168 ILE B N 1
ATOM 3004 C CA . ILE B 1 168 ? 15.422 13.617 0.743 1 96.5 168 ILE B CA 1
ATOM 3005 C C . ILE B 1 168 ? 15.93 15.055 0.686 1 96.5 168 ILE B C 1
ATOM 3007 O O . ILE B 1 168 ? 15.477 15.852 -0.145 1 96.5 168 ILE B O 1
ATOM 3011 N N . THR B 1 169 ? 16.828 15.391 1.577 1 96.81 169 THR B N 1
ATOM 3012 C CA . THR B 1 169 ? 17.375 16.75 1.643 1 96.81 169 THR B CA 1
ATOM 3013 C C . THR B 1 169 ? 18 17.141 0.31 1 96.81 169 THR B C 1
ATOM 3015 O O . THR B 1 169 ? 17.734 18.219 -0.213 1 96.81 169 THR B O 1
ATOM 3018 N N . ARG B 1 170 ? 18.75 16.203 -0.204 1 97.94 170 ARG B N 1
ATOM 3019 C CA . ARG B 1 170 ? 19.406 16.453 -1.48 1 97.94 170 ARG B CA 1
ATOM 3020 C C . ARG B 1 170 ? 18.391 16.625 -2.602 1 97.94 170 ARG B C 1
ATOM 3022 O O . ARG B 1 170 ? 18.5 17.547 -3.418 1 97.94 170 ARG B O 1
ATOM 3029 N N . LEU B 1 171 ? 17.453 15.82 -2.66 1 97.5 171 LEU B N 1
ATOM 3030 C CA . LEU B 1 171 ? 16.469 15.828 -3.734 1 97.5 171 LEU B CA 1
ATOM 3031 C C . LEU B 1 171 ? 15.586 17.078 -3.652 1 97.5 171 LEU B C 1
ATOM 3033 O O . LEU B 1 171 ? 15.203 17.641 -4.68 1 97.5 171 LEU B O 1
ATOM 3037 N N . LEU B 1 172 ? 15.242 17.469 -2.465 1 95.94 172 LEU B N 1
ATOM 3038 C CA . LEU B 1 172 ? 14.438 18.688 -2.314 1 95.94 172 LEU B CA 1
ATOM 3039 C C . LEU B 1 172 ? 15.188 19.891 -2.85 1 95.94 172 LEU B C 1
ATOM 3041 O O . LEU B 1 172 ? 14.594 20.766 -3.502 1 95.94 172 LEU B O 1
ATOM 3045 N N . LYS B 1 173 ? 16.453 19.969 -2.543 1 96.81 173 LYS B N 1
ATOM 3046 C CA . LYS B 1 173 ? 17.266 21.031 -3.1 1 96.81 173 LYS B CA 1
ATOM 3047 C C . LYS B 1 173 ? 17.297 20.984 -4.625 1 96.81 173 LYS B C 1
ATOM 3049 O O . LYS B 1 173 ? 17.141 22 -5.293 1 96.81 173 LYS B O 1
ATOM 3054 N N . GLN B 1 174 ? 17.469 19.812 -5.121 1 97 174 GLN B N 1
ATOM 3055 C CA . GLN B 1 174 ? 17.469 19.609 -6.566 1 97 174 GLN B CA 1
ATOM 3056 C C . GLN B 1 174 ? 16.141 20 -7.188 1 97 174 GLN B C 1
ATOM 3058 O O . GLN B 1 174 ? 16.109 20.656 -8.234 1 97 174 GLN B O 1
ATOM 3063 N N . PHE B 1 175 ? 15.047 19.578 -6.559 1 95.94 175 PHE B N 1
ATOM 3064 C CA . PHE B 1 175 ? 13.711 19.891 -7.051 1 95.94 175 PHE B CA 1
ATOM 3065 C C . PHE B 1 175 ? 13.492 21.406 -7.102 1 95.94 175 PHE B C 1
ATOM 3067 O O . PHE B 1 175 ? 12.898 21.922 -8.047 1 95.94 175 PHE B O 1
ATOM 3074 N N . GLU B 1 176 ? 13.969 22.062 -6.121 1 94 176 GLU B N 1
ATOM 3075 C CA . GLU B 1 176 ? 13.875 23.531 -6.086 1 94 176 GLU B CA 1
ATOM 3076 C C . GLU B 1 176 ? 14.664 24.156 -7.223 1 94 176 GLU B C 1
ATOM 3078 O O . GLU B 1 176 ? 14.156 25.047 -7.914 1 94 176 GLU B O 1
ATOM 3083 N N . SER B 1 177 ? 15.844 23.719 -7.422 1 95.62 177 SER B N 1
ATOM 3084 C CA . SER B 1 177 ? 16.703 24.266 -8.469 1 95.62 177 SER B CA 1
ATOM 3085 C C . SER B 1 177 ? 16.109 24 -9.852 1 95.62 177 SER B C 1
ATOM 3087 O O . SER B 1 177 ? 16.297 24.812 -10.766 1 95.62 177 SER B O 1
ATOM 3089 N N . GLU B 1 178 ? 15.352 22.906 -9.992 1 93.44 178 GLU B N 1
ATOM 3090 C CA . GLU B 1 178 ? 14.758 22.531 -11.266 1 93.44 178 GLU B CA 1
ATOM 3091 C C . GLU B 1 178 ? 13.383 23.172 -11.445 1 93.44 178 GLU B C 1
ATOM 3093 O O . GLU B 1 178 ? 12.758 23.031 -12.5 1 93.44 178 GLU B O 1
ATOM 3098 N N . GLY B 1 179 ? 12.914 23.844 -10.398 1 91.69 179 GLY B N 1
ATOM 3099 C CA . GLY B 1 179 ? 11.641 24.547 -10.461 1 91.69 179 GLY B CA 1
ATOM 3100 C C . GLY B 1 179 ? 10.453 23.625 -10.281 1 91.69 179 GLY B C 1
ATOM 3101 O O . GLY B 1 179 ? 9.32 23.984 -10.617 1 91.69 179 GLY B O 1
ATOM 3102 N N . LEU B 1 180 ? 10.664 22.422 -9.781 1 92.5 180 LEU B N 1
ATOM 3103 C CA . LEU B 1 180 ? 9.586 21.469 -9.555 1 92.5 180 LEU B CA 1
ATOM 3104 C C . LEU B 1 180 ? 8.773 21.844 -8.32 1 92.5 180 LEU B C 1
ATOM 3106 O O . LEU B 1 180 ? 7.57 21.578 -8.258 1 92.5 180 LEU B O 1
ATOM 3110 N N . ILE B 1 181 ? 9.5 22.422 -7.367 1 94.44 181 ILE B N 1
ATOM 3111 C CA . ILE B 1 181 ? 8.828 22.812 -6.137 1 94.44 181 ILE B CA 1
ATOM 3112 C C . ILE B 1 181 ? 9.32 24.188 -5.691 1 94.44 181 ILE B C 1
ATOM 3114 O O . ILE B 1 181 ? 10.375 24.656 -6.141 1 94.44 181 ILE B O 1
ATOM 3118 N N . TYR B 1 182 ? 8.508 24.859 -4.879 1 92.44 182 TYR B N 1
ATOM 3119 C CA . TYR B 1 182 ? 8.875 26.031 -4.102 1 92.44 182 TYR B CA 1
ATOM 3120 C C . TYR B 1 182 ? 8.672 25.781 -2.609 1 92.44 182 TYR B C 1
ATOM 3122 O O . TYR B 1 182 ? 7.699 25.141 -2.207 1 92.44 182 TYR B O 1
ATOM 3130 N N . ARG B 1 183 ? 9.602 26.141 -1.848 1 87.88 183 ARG B N 1
ATOM 3131 C CA . ARG B 1 183 ? 9.477 25.906 -0.413 1 87.88 183 ARG B CA 1
ATOM 3132 C C . ARG B 1 183 ? 9.422 27.219 0.352 1 87.88 183 ARG B C 1
ATOM 3134 O O . ARG B 1 183 ? 10.156 28.156 0.041 1 87.88 183 ARG B O 1
ATOM 3141 N N . ASN B 1 184 ? 8.391 27.344 1.232 1 77.75 184 ASN B N 1
ATOM 3142 C CA . ASN B 1 184 ? 8.25 28.453 2.178 1 77.75 184 ASN B CA 1
ATOM 3143 C C . ASN B 1 184 ? 8.039 27.938 3.602 1 77.75 184 ASN B C 1
ATOM 3145 O O . ASN B 1 184 ? 7.004 27.344 3.906 1 77.75 184 ASN B O 1
ATOM 3149 N N . SER B 1 185 ? 8.789 28.344 4.57 1 71.19 185 SER B N 1
ATOM 3150 C CA . SER B 1 185 ? 8.625 28 5.984 1 71.19 185 SER B CA 1
ATOM 3151 C C . SER B 1 185 ? 8.203 26.547 6.168 1 71.19 185 SER B C 1
ATOM 3153 O O . SER B 1 185 ? 7.215 26.266 6.852 1 71.19 185 SER B O 1
ATOM 3155 N N . SER B 1 186 ? 8.641 25.531 5.605 1 72.19 186 SER B N 1
ATOM 3156 C CA . SER B 1 186 ? 8.453 24.094 5.781 1 72.19 186 SER B CA 1
ATOM 3157 C C . SER B 1 186 ? 7.312 23.578 4.906 1 72.19 186 SER B C 1
ATOM 3159 O O . SER B 1 186 ? 6.988 22.391 4.945 1 72.19 186 SER B O 1
ATOM 3161 N N . ARG B 1 187 ? 6.703 24.469 4.172 1 84.25 187 ARG B N 1
ATOM 3162 C CA . ARG B 1 187 ? 5.652 24.016 3.27 1 84.25 187 ARG B CA 1
ATOM 3163 C C . ARG B 1 187 ? 6.18 23.875 1.845 1 84.25 187 ARG B C 1
ATOM 3165 O O . ARG B 1 187 ? 7.055 24.641 1.426 1 84.25 187 ARG B O 1
ATOM 3172 N N . ILE B 1 188 ? 5.602 22.969 1.125 1 93 188 ILE B N 1
ATOM 3173 C CA . ILE B 1 188 ? 6.043 22.656 -0.229 1 93 188 ILE B CA 1
ATOM 3174 C C . ILE B 1 188 ? 4.93 22.969 -1.225 1 93 188 ILE B C 1
ATOM 3176 O O . ILE B 1 188 ? 3.775 22.594 -1.013 1 93 188 ILE B O 1
ATOM 3180 N N . ILE B 1 189 ? 5.277 23.781 -2.203 1 92.38 189 ILE B N 1
ATOM 3181 C CA . ILE B 1 189 ? 4.375 24 -3.326 1 92.38 189 ILE B CA 1
ATOM 3182 C C . ILE B 1 189 ? 4.855 23.219 -4.543 1 92.38 189 ILE B C 1
ATOM 3184 O O . ILE B 1 189 ? 5.988 23.406 -5 1 92.38 189 ILE B O 1
ATOM 3188 N N . LEU B 1 190 ? 4.027 22.297 -4.957 1 92.56 190 LEU B N 1
ATOM 3189 C CA . LEU B 1 190 ? 4.328 21.516 -6.145 1 92.56 190 LEU B CA 1
ATOM 3190 C C . LEU B 1 190 ? 3.895 22.234 -7.41 1 92.56 190 LEU B C 1
ATOM 3192 O O . LEU B 1 190 ? 2.738 22.656 -7.527 1 92.56 190 LEU B O 1
ATOM 3196 N N . ASN B 1 191 ? 4.797 22.344 -8.336 1 89.69 191 ASN B N 1
ATOM 3197 C CA . ASN B 1 191 ? 4.5 23.031 -9.578 1 89.69 191 ASN B CA 1
ATOM 3198 C C . ASN B 1 191 ? 3.52 22.25 -10.445 1 89.69 191 ASN B C 1
ATOM 3200 O O . ASN B 1 191 ? 3.592 21.031 -10.516 1 89.69 191 ASN B O 1
ATOM 3204 N N . ASP B 1 192 ? 2.639 22.922 -11.156 1 75.94 192 ASP B N 1
ATOM 3205 C CA . ASP B 1 192 ? 1.549 22.375 -11.953 1 75.94 192 ASP B CA 1
ATOM 3206 C C . ASP B 1 192 ? 2.08 21.453 -13.039 1 75.94 192 ASP B C 1
ATOM 3208 O O . ASP B 1 192 ? 1.449 20.438 -13.367 1 75.94 192 ASP B O 1
ATOM 3212 N N . GLU B 1 193 ? 3.078 21.797 -13.68 1 64.06 193 GLU B N 1
ATOM 3213 C CA . GLU B 1 193 ? 3.59 21.062 -14.836 1 64.06 193 GLU B CA 1
ATOM 3214 C C . GLU B 1 193 ? 3.953 19.625 -14.461 1 64.06 193 GLU B C 1
ATOM 3216 O O . GLU B 1 193 ? 3.91 18.734 -15.305 1 64.06 193 GLU B O 1
ATOM 3221 N N . TYR B 1 194 ? 4.172 19.438 -13.32 1 59.47 194 TYR B N 1
ATOM 3222 C CA . TYR B 1 194 ? 4.668 18.125 -12.938 1 59.47 194 TYR B CA 1
ATOM 3223 C C . TYR B 1 194 ? 3.658 17.391 -12.055 1 59.47 194 TYR B C 1
ATOM 3225 O O . TYR B 1 194 ? 3.9 16.266 -11.625 1 59.47 194 TYR B O 1
ATOM 3233 N N . SER B 1 195 ? 2.619 18.125 -11.828 1 56.03 195 SER B N 1
ATOM 3234 C CA . SER B 1 195 ? 1.543 17.5 -11.062 1 56.03 195 SER B CA 1
ATOM 3235 C C . SER B 1 195 ? 0.804 16.469 -11.906 1 56.03 195 SER B C 1
ATOM 3237 O O . SER B 1 195 ? 0.53 16.688 -13.086 1 56.03 195 SER B O 1
ATOM 3239 N N . THR B 1 196 ? 1.077 15.203 -11.844 1 55.31 196 THR B N 1
ATOM 3240 C CA . THR B 1 196 ? 0.461 14.102 -12.578 1 55.31 196 THR B CA 1
ATOM 3241 C C . THR B 1 196 ? -1.037 14.031 -12.297 1 55.31 196 THR B C 1
ATOM 3243 O O . THR B 1 196 ? -1.68 13.016 -12.562 1 55.31 196 THR B O 1
ATOM 3246 N N . TRP B 1 197 ? -1.626 14.852 -11.633 1 46.78 197 TRP B N 1
ATOM 3247 C CA . TRP B 1 197 ? -3.064 14.844 -11.391 1 46.78 197 TRP B CA 1
ATOM 3248 C C . TRP B 1 197 ? -3.832 14.68 -12.703 1 46.78 197 TRP B C 1
ATOM 3250 O O . TRP B 1 197 ? -4.945 14.148 -12.711 1 46.78 197 TRP B O 1
ATOM 3260 N N . TYR B 1 198 ? -3.34 15.297 -13.695 1 37.84 198 TYR B N 1
ATOM 3261 C CA . TYR B 1 198 ? -4.207 15.344 -14.867 1 37.84 198 TYR B CA 1
ATOM 3262 C C . TYR B 1 198 ? -4.609 13.945 -15.305 1 37.84 198 TYR B C 1
ATOM 3264 O O . TYR B 1 198 ? -5.73 13.734 -15.781 1 37.84 198 TYR B O 1
ATOM 3272 N N . TYR B 1 199 ? -3.68 13.039 -15.281 1 37.78 199 TYR B N 1
ATOM 3273 C CA . TYR B 1 199 ? -4.059 11.859 -16.047 1 37.78 199 TYR B CA 1
ATOM 3274 C C . TYR B 1 199 ? -4.949 10.938 -15.227 1 37.78 199 TYR B C 1
ATOM 3276 O O . TYR B 1 199 ? -5.34 9.859 -15.695 1 37.78 199 TYR B O 1
ATOM 3284 N N . GLN B 1 200 ? -4.969 11.008 -13.992 1 36.06 200 GLN B N 1
ATOM 3285 C CA . GLN B 1 200 ? -5.887 10.086 -13.328 1 36.06 200 GLN B CA 1
ATOM 3286 C C . GLN B 1 200 ? -7.336 10.523 -13.508 1 36.06 200 GLN B C 1
ATOM 3288 O O . GLN B 1 200 ? -8.258 9.867 -13.016 1 36.06 200 GLN B O 1
ATOM 3293 N N . ILE B 1 201 ? -7.598 11.672 -13.859 1 25.27 201 ILE B N 1
ATOM 3294 C CA . ILE B 1 201 ? -8.984 12.039 -14.148 1 25.27 201 ILE B CA 1
ATOM 3295 C C . ILE B 1 201 ? -9.422 11.383 -15.461 1 25.27 201 ILE B C 1
ATOM 3297 O O . ILE B 1 201 ? -8.719 11.477 -16.469 1 25.27 201 ILE B O 1
#

Nearest PDB structures (foldseek):
  2xko-assembly1_A  TM=8.180E-01  e=1.022E-16  Synechococcus elongatus PCC 7942 = FACHB-805
  2xhk-assembly1_A  TM=8.512E-01  e=5.600E-16  Synechococcus elongatus PCC 7942 = FACHB-8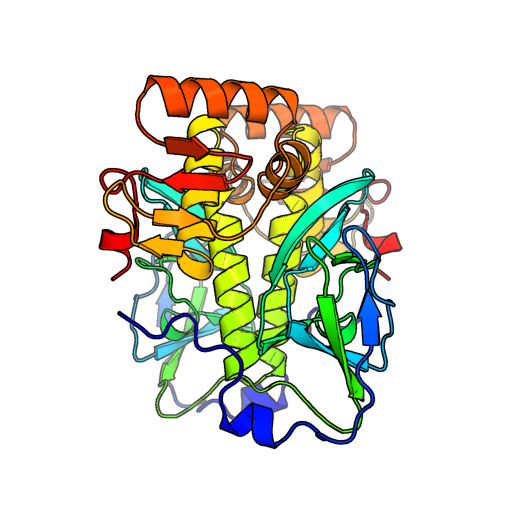05
  2xgx-assembly1_B  TM=8.277E-01  e=2.770E-16  Synechococcus elongatus PCC 7942 = FACHB-805
  3la7-assembly1_B  TM=8.286E-01  e=5.938E-16  Nostoc sp. PCC 7120 = FACHB-418
  2xkp-assembly2_E  TM=8.241E-01  e=6.678E-16  Synechococcus elongatus PCC 7942 = FACHB-805

Secondary structure (DSSP, 8-state):
---TT--S-HHHHHTS-TTSPEEEE-TTPEEP--TTEEEEEEES-EEEEEE-TT--EEEEEEE-TT-EE-GGG---SS-EEEESS-EEEEEEETTT----HHHHHHHHHHHHHHHHHT--S-HHHHHHHHHHHHHHHHEEE-SSSEEE-S---HHHHHHHHTS-HHHHHHHHHHHHHTTSEEEETTEEEEPGGG-THHHH-/---TT--S-HHHHHTS-TTSPEEEE-TTPEEP--TTEEEEEEES-EEEEEE-TT--EEEEEEE-TT-EE-GGG---SS-EEEESS-EEEEEEETTT----HHHHHHHHHHHHHHHHHT--S-HHHHHHHHHHHHHHHHEEE-SSSEEE-S---HHHHHHHHTS-HHHHHHHHHHHHHTTSEEEETTEEEEPGGG-THHHH-

Solvent-accessible surface area (backbone atoms only — not comparable to full-atom values): 21560 Å² total; per-residue (Å²): 129,80,73,73,72,63,52,61,48,70,71,54,52,68,60,46,78,76,84,45,68,72,47,75,43,50,58,71,33,68,56,85,74,36,75,59,32,34,35,36,27,72,34,43,35,34,33,34,34,35,57,45,95,87,65,41,66,29,47,70,46,76,42,40,62,54,33,74,48,46,37,72,80,45,85,59,72,65,50,42,37,34,24,63,28,57,28,33,30,28,57,39,49,50,91,72,47,75,81,50,40,66,52,43,44,46,52,29,49,52,42,50,52,51,42,52,24,46,40,43,78,43,70,70,54,19,52,54,36,43,51,42,56,43,31,72,77,37,40,40,84,53,95,76,21,29,32,27,76,59,70,55,51,55,59,53,50,8,32,57,52,30,46,51,44,69,55,42,52,53,48,52,52,50,33,41,77,71,59,48,34,49,77,56,97,63,30,46,27,40,22,59,90,71,45,66,67,66,69,76,102,128,78,74,72,71,65,51,59,48,68,71,54,52,68,59,46,77,78,84,45,68,73,48,76,44,49,57,70,33,66,55,85,74,35,76,58,33,33,34,36,27,71,34,44,35,35,32,36,35,36,59,44,96,87,65,41,66,30,46,70,46,76,44,40,60,54,33,74,46,46,37,70,79,47,84,58,72,65,50,42,38,34,24,62,28,58,29,32,32,28,56,40,49,51,91,71,48,74,79,48,41,66,51,41,43,46,53,30,48,54,42,50,51,51,41,51,24,46,38,43,79,42,69,70,55,18,51,53,37,44,50,46,57,44,30,72,78,38,40,41,86,54,98,75,21,29,32,29,74,60,73,56,52,55,58,53,50,8,31,57,51,30,47,49,44,69,54,41,51,51,48,51,54,50,33,40,76,71,59,48,35,49,77,56,98,61,29,44,28,40,22,60,92,70,45,66,65,67,71,76,104

InterPro domains:
  IPR012318 Crp-type HTH domain [PF13545] (133-192)
  IPR012318 Crp-type HTH domain [PR00034] (150-166)
  IPR012318 Crp-type HTH domain [PR00034] (166-181)
  IPR012318 Crp-type HTH domain [PS51063] (121-194)
  IPR012318 Crp-type HTH domain [SM00419] (144-192)
  IPR014710 RmlC-like jelly roll fold [G3DSA:2.60.120.10] (3-113)
  IPR018335 Transcription regulator HTH, Crp-type, conserved site [PS00042] (152-175)
  IPR018490 Cyclic nucleotide-binding domain superfamily [SSF51206] (8-99)
  IPR036388 Winged helix-like DNA-binding domain superfamily [G3DSA:1.10.10.10] (114-196)
  IPR036390 Winged helix DNA-binding domain superfamily [SSF46785] (127-192)

pLDDT: mean 85.57, std 14.71, range [24.14, 98.19]

Foldseek 3Di:
DPVLVPFQPPVQVVLFPPPFDKDKDAAFDKDDADLFKKKAWQAAKKWKWAADPVRQIATQDMDGHRHIDHDNLDPGPPIIIGGRHITMIGIGTPVRDDDDPVNNVSSVVLSVQLVVLLPDPDLLSSLLSVVLSQQVNQWDQDPFATKRNGQDDLCRSCNSNVHDSVSSVVSVVVCVVVSQWDDDPRIIGGGPVSNPVPPVD/DPCLVPFQPPVQVVLFPPPFDKDKDAAFDKDDADLFKKKAWQAAKKWKWAADPVRQIATQDMDGHRHIDHDNLDPGPPIIIGGRHITMIGIGTPVRDDDDPVNNVSSVVLSVQLVVLLPDPDLLSSLLSVVLSQQVNQWDQDPFATKNPGQDDLCRSCNSNVHDSVSSVVSVVVCVVVSQWDDDPRIIGGGPVSNPVVPVD

Organism: NCBI:txid376219

Sequence (402 aa):
MSDLTHRISQQEISQIPQNAASRSFNRRDFLPEESQFFWLIKKGVVRSIAYTEDNTVVCTGIWLVDDIVGKPLSRTSPYIIEALTPVKVIAIPTSSWQPSSELIFNYWQNTETLLMARANHSAWFILLNVLNWLSQRFGNRTSEGYLIDVRLTHQDLAELCGLTRVTITRLLKQFESEGLIYRNSSRIILNDEYSTWYYQIMSDLTHRISQQEISQIPQNAASRSFNRRDFLPEESQFFWLIKKGVVRSIAYTEDNTVVCTGIWLVDDIVGKPLSRTSPYIIEALTPVKVIAIPTSSWQPSSELIFNYWQNTETLLMARANHSAWFILLNVLNWLSQRFGNRTSEGYLIDVRLTHQDLAELCGLTRVTITRLLKQFESEGLIYRNSSRIILNDEYSTWYYQI

Radius of gyration: 21.11 Å; Cα contacts (8 Å, |Δi|>4): 780; chains: 2; bounding box: 50×61×46 Å